Protein AF-A0A954A9I2-F1 (afdb_monomer_lite)

Foldseek 3Di:
DDDDDDDPPPPPDPDQFDFQPAAEEEEEECDDDDPPLQVLLSVLLFPPHGYHYDNQQVHADDLVRVVVGQEYEYEYPDAGVDQAVNQQSNLVVLVVVGAYEYEAPNLPRHDHDCQDPVHDQFVDQDDDDFPAKFWWPPPQPALLCQPWDWTPIARGFGQTDGPVPQQDTDTPVRGGQKGDDQVRNYIYGGGDDDPPPPDIIDPSSSVSLSNLFNDAWEEEEEDQPDDPDLLNVLSVVVVHHYDYDNDLVVSLVVLSVSHGQEYEEAEADDDHDLSSLVSLLSSVVSVHFYEDDYQCLQQPPHVRSNVSNCVSQQKHFDDWDQADAWKAFADPPDLLCPPDPGQDFPRPDGDSTFFTQIAGHPQKDQGIFRDNYDDGSGGQWIAHPSRRYIYGRGHLNRGDPVSSSSNSNSSSCSNSSSSYDDPPPDD

Structure (mmCIF, N/CA/C/O backbone):
data_AF-A0A954A9I2-F1
#
_entry.id   AF-A0A954A9I2-F1
#
loop_
_atom_site.group_PDB
_atom_site.id
_atom_site.type_symbol
_atom_site.label_atom_id
_atom_site.label_alt_id
_atom_site.label_comp_id
_atom_site.label_asym_id
_atom_site.label_entity_id
_atom_site.label_seq_id
_atom_site.pdbx_PDB_ins_code
_atom_site.Cartn_x
_atom_site.Cartn_y
_atom_site.Cartn_z
_atom_site.occupancy
_atom_site.B_iso_or_equiv
_atom_site.auth_seq_id
_atom_site.auth_comp_id
_atom_site.auth_asym_id
_atom_site.auth_atom_id
_atom_site.pdbx_PDB_model_num
ATOM 1 N N . MET A 1 1 ? 5.414 43.605 -48.641 1.00 38.22 1 MET A N 1
ATOM 2 C CA . MET A 1 1 ? 4.447 42.759 -47.912 1.00 38.22 1 MET A CA 1
ATOM 3 C C . MET A 1 1 ? 5.173 42.178 -46.708 1.00 38.22 1 MET A C 1
ATOM 5 O O . MET A 1 1 ? 5.988 41.286 -46.879 1.00 38.22 1 MET A O 1
ATOM 9 N N . LYS A 1 2 ? 5.011 42.792 -45.530 1.00 37.19 2 LYS A N 1
ATOM 10 C CA . LYS A 1 2 ? 5.573 42.309 -44.260 1.00 37.19 2 LYS A CA 1
ATOM 11 C C . LYS A 1 2 ? 4.480 41.478 -43.588 1.00 37.19 2 LYS A C 1
ATOM 13 O O . LYS A 1 2 ? 3.489 42.064 -43.170 1.00 37.19 2 LYS A O 1
ATOM 18 N N . CYS A 1 3 ? 4.638 40.161 -43.515 1.00 29.33 3 CYS A N 1
ATOM 19 C CA . CYS A 1 3 ? 3.814 39.322 -42.647 1.00 29.33 3 CYS A CA 1
ATOM 20 C C . CYS A 1 3 ? 4.649 38.954 -41.424 1.00 29.33 3 CYS A C 1
ATOM 22 O O . CYS A 1 3 ? 5.619 38.208 -41.514 1.00 29.33 3 CYS A O 1
ATOM 24 N N . LEU A 1 4 ? 4.278 39.578 -40.311 1.00 34.66 4 LEU A N 1
ATOM 25 C CA . LEU A 1 4 ? 4.698 39.267 -38.956 1.00 34.66 4 LEU A CA 1
ATOM 26 C C . LEU A 1 4 ? 4.023 37.936 -38.582 1.00 34.66 4 LEU A C 1
ATOM 28 O O . LEU A 1 4 ? 2.794 37.872 -38.574 1.00 34.66 4 LEU A O 1
ATOM 32 N N . LEU A 1 5 ? 4.794 36.882 -38.323 1.00 32.91 5 LEU A N 1
ATOM 33 C CA . LEU A 1 5 ? 4.264 35.645 -37.751 1.00 32.91 5 LEU A CA 1
ATOM 34 C C . LEU A 1 5 ? 4.304 35.807 -36.226 1.00 32.91 5 LEU A C 1
ATOM 36 O O . LEU A 1 5 ? 5.381 35.912 -35.641 1.00 32.91 5 LEU A O 1
ATOM 40 N N . ALA A 1 6 ? 3.135 35.932 -35.602 1.00 33.59 6 ALA A N 1
ATOM 41 C CA . ALA A 1 6 ? 3.005 36.009 -34.154 1.00 33.59 6 ALA A CA 1
ATOM 42 C C . ALA A 1 6 ? 3.247 34.617 -33.555 1.00 33.59 6 ALA A C 1
ATOM 44 O O . ALA A 1 6 ? 2.517 33.673 -33.854 1.00 33.59 6 ALA A O 1
ATOM 45 N N . LEU A 1 7 ? 4.284 34.502 -32.727 1.00 31.75 7 LEU A N 1
ATOM 46 C CA . LEU A 1 7 ? 4.547 33.334 -31.897 1.00 31.75 7 LEU A CA 1
ATOM 47 C C . LEU A 1 7 ? 3.497 33.324 -30.775 1.00 31.75 7 LEU A C 1
ATOM 49 O O . LEU A 1 7 ? 3.572 34.123 -29.842 1.00 31.75 7 LEU A O 1
ATOM 53 N N . LEU A 1 8 ? 2.476 32.478 -30.905 1.00 28.22 8 LEU A N 1
ATOM 54 C CA . LEU A 1 8 ? 1.499 32.242 -29.848 1.00 28.22 8 LEU A CA 1
ATOM 55 C C . LEU A 1 8 ? 2.155 31.314 -28.818 1.00 28.22 8 LEU A C 1
ATOM 57 O O . LEU A 1 8 ? 2.223 30.105 -29.016 1.00 28.22 8 LEU A O 1
ATOM 61 N N . LEU A 1 9 ? 2.698 31.894 -27.749 1.00 29.94 9 LEU A N 1
ATOM 62 C CA . LEU A 1 9 ? 3.181 31.145 -26.594 1.00 29.94 9 LEU A CA 1
ATOM 63 C C . LEU A 1 9 ? 1.945 30.629 -25.836 1.00 29.94 9 LEU A C 1
ATOM 65 O O . LEU A 1 9 ? 1.336 31.368 -25.063 1.00 29.94 9 LEU A O 1
ATOM 69 N N . ILE A 1 10 ? 1.521 29.394 -26.110 1.00 30.50 10 ILE A N 1
ATOM 70 C CA . ILE A 1 10 ? 0.538 28.705 -25.269 1.00 30.50 10 ILE A CA 1
ATOM 71 C C . ILE A 1 10 ? 1.293 28.297 -24.007 1.00 30.50 10 ILE A C 1
ATOM 73 O O . ILE A 1 10 ? 2.045 27.327 -24.004 1.00 30.50 10 ILE A O 1
ATOM 77 N N . VAL A 1 11 ? 1.137 29.082 -22.944 1.00 27.53 11 VAL A N 1
ATOM 78 C CA . VAL A 1 11 ? 1.467 28.630 -21.594 1.00 27.53 11 VAL A CA 1
ATOM 79 C C . VAL A 1 11 ? 0.409 27.587 -21.252 1.00 27.53 11 VAL A C 1
ATOM 81 O O . VAL A 1 11 ? -0.698 27.936 -20.844 1.00 27.53 11 VAL A O 1
ATOM 84 N N . VAL A 1 12 ? 0.716 26.315 -21.508 1.00 34.59 12 VAL A N 1
ATOM 85 C CA . VAL A 1 12 ? -0.037 25.196 -20.943 1.00 34.59 12 VAL A CA 1
ATOM 86 C C . VAL A 1 12 ? 0.239 25.264 -19.447 1.00 34.59 12 VAL A C 1
ATOM 88 O O . VAL A 1 12 ? 1.319 24.909 -18.983 1.00 34.59 12 VAL A O 1
ATOM 91 N N . GLY A 1 13 ? -0.684 25.866 -18.698 1.00 27.91 13 GLY A N 1
ATOM 92 C CA . GLY A 1 13 ? -0.661 25.749 -17.251 1.00 27.91 13 GLY A CA 1
ATOM 93 C C . GLY A 1 13 ? -0.806 24.271 -16.933 1.00 27.91 13 GLY A C 1
ATOM 94 O O . GLY A 1 13 ? -1.792 23.676 -17.356 1.00 27.91 13 GLY A O 1
ATOM 95 N N . ALA A 1 14 ? 0.182 23.693 -16.251 1.00 29.88 14 ALA A N 1
ATOM 96 C CA . ALA A 1 14 ? 0.068 22.365 -15.673 1.00 29.88 14 ALA A CA 1
ATOM 97 C C . ALA A 1 14 ? -1.204 22.347 -14.817 1.00 29.88 14 ALA A C 1
ATOM 99 O O . ALA A 1 14 ? -1.268 22.976 -13.758 1.00 29.88 14 ALA A O 1
ATOM 100 N N . THR A 1 15 ? -2.258 21.721 -15.328 1.00 30.27 15 THR A N 1
ATOM 101 C CA . THR A 1 15 ? -3.432 21.397 -14.531 1.00 30.27 15 THR A CA 1
ATOM 102 C C . THR A 1 15 ? -2.979 20.317 -13.568 1.00 30.27 15 THR A C 1
ATOM 104 O O . THR A 1 15 ? -2.513 19.273 -14.013 1.00 30.27 15 THR A O 1
ATOM 107 N N . ALA A 1 16 ? -3.033 20.606 -12.266 1.00 29.42 16 ALA A N 1
ATOM 108 C CA . ALA A 1 16 ? -2.741 19.623 -11.232 1.00 29.42 16 ALA A CA 1
ATOM 109 C C . ALA A 1 16 ? -3.537 18.346 -11.533 1.00 29.42 16 ALA A C 1
ATOM 111 O O . ALA A 1 16 ? -4.750 18.421 -11.742 1.00 29.42 16 ALA A O 1
ATOM 112 N N . ALA A 1 17 ? -2.839 17.215 -11.628 1.00 34.50 17 ALA A N 1
ATOM 113 C CA . ALA A 1 17 ? -3.475 15.923 -11.826 1.00 34.50 17 ALA A CA 1
ATOM 114 C C . ALA A 1 17 ? -4.469 15.654 -10.685 1.00 34.50 17 ALA A C 1
ATOM 116 O O . ALA A 1 17 ? -4.203 16.070 -9.550 1.00 34.50 17 ALA A O 1
ATOM 117 N N . PRO A 1 18 ? -5.615 15.012 -10.964 1.00 34.53 18 PRO A N 1
ATOM 118 C CA . PRO A 1 18 ? -6.55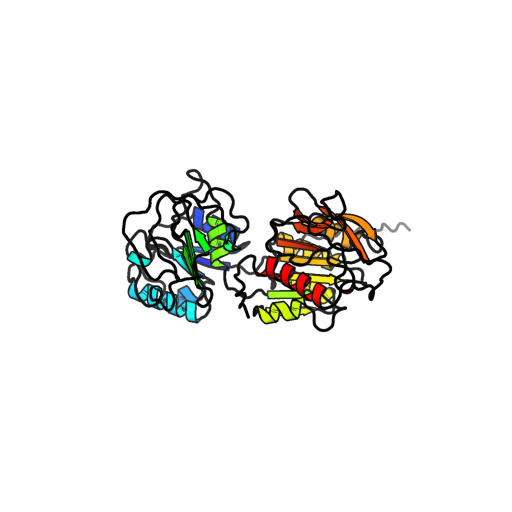2 14.660 -9.913 1.00 34.53 18 PRO A CA 1
ATOM 119 C C . PRO A 1 18 ? -5.869 13.717 -8.923 1.00 34.53 18 PRO A C 1
ATOM 121 O O . PRO A 1 18 ? -5.184 12.768 -9.305 1.00 34.53 18 PRO A O 1
ATOM 124 N N . ALA A 1 19 ? -6.018 14.036 -7.640 1.00 41.22 19 ALA A N 1
ATOM 125 C CA . ALA A 1 19 ? -5.526 13.226 -6.543 1.00 41.22 19 ALA A CA 1
ATOM 126 C C . ALA A 1 19 ? -6.122 11.811 -6.607 1.00 41.22 19 ALA A C 1
ATOM 128 O O . ALA A 1 19 ? -7.237 11.630 -7.102 1.00 41.22 19 ALA A O 1
ATOM 129 N N . ALA A 1 20 ? -5.408 10.827 -6.045 1.00 50.41 20 ALA A N 1
ATOM 130 C CA . ALA A 1 20 ? -6.040 9.576 -5.633 1.00 50.41 20 ALA A CA 1
ATOM 131 C C . ALA A 1 20 ? -7.340 9.905 -4.883 1.00 50.41 20 ALA A C 1
ATOM 133 O O . ALA A 1 20 ? -7.374 10.884 -4.133 1.00 50.41 20 ALA A O 1
ATOM 134 N N . SER A 1 21 ? -8.403 9.131 -5.121 1.00 58.84 21 SER A N 1
ATOM 135 C CA . SER A 1 21 ? -9.717 9.414 -4.536 1.00 58.84 21 SER A CA 1
ATOM 136 C C . SER A 1 21 ? -9.582 9.692 -3.027 1.00 58.84 21 SER A C 1
ATOM 138 O O . SER A 1 21 ? -8.910 8.915 -2.341 1.00 58.84 21 SER A O 1
ATOM 140 N N . PRO A 1 22 ? -10.157 10.799 -2.517 1.00 77.81 22 PRO A N 1
ATOM 141 C CA . PRO A 1 22 ? -10.027 11.174 -1.114 1.00 77.81 22 PRO A CA 1
ATOM 142 C C . PRO A 1 22 ? -10.433 10.024 -0.197 1.00 77.81 22 PRO A C 1
ATOM 144 O O . PRO A 1 22 ? -11.514 9.468 -0.372 1.00 77.81 22 PRO A O 1
ATOM 147 N N . PHE A 1 23 ? -9.587 9.681 0.775 1.00 83.00 23 PHE A N 1
ATOM 148 C CA . PHE A 1 23 ? -9.898 8.650 1.763 1.00 83.00 23 PHE A CA 1
ATOM 149 C C . PHE A 1 23 ? -10.412 9.318 3.038 1.00 83.00 23 PHE A C 1
ATOM 151 O O . PHE A 1 23 ? -9.719 10.133 3.657 1.00 83.00 23 PHE A O 1
ATOM 158 N N . HIS A 1 24 ? -11.650 9.022 3.409 1.00 93.31 24 HIS A N 1
ATOM 159 C CA . HIS A 1 24 ? -12.346 9.686 4.501 1.00 93.31 24 HIS A CA 1
ATOM 160 C C . HIS A 1 24 ? -12.371 8.792 5.740 1.00 93.31 24 HIS A C 1
ATOM 162 O O . HIS A 1 24 ? -12.875 7.670 5.712 1.00 93.31 24 HIS A O 1
ATOM 168 N N . VAL A 1 25 ? -11.889 9.312 6.868 1.00 96.56 25 VAL A N 1
ATOM 169 C CA . VAL A 1 25 ? -11.836 8.581 8.141 1.00 96.56 25 VAL A CA 1
ATOM 170 C C . VAL A 1 25 ? -12.633 9.304 9.212 1.00 96.56 25 VAL A C 1
ATOM 172 O O . VAL A 1 25 ? -12.448 10.501 9.431 1.00 96.56 25 VAL A O 1
ATOM 175 N N . LEU A 1 26 ? -13.458 8.563 9.950 1.00 98.44 26 LEU A N 1
ATOM 176 C CA . LEU A 1 26 ? -14.019 9.059 11.202 1.00 98.44 26 LEU A CA 1
ATOM 177 C C . LEU A 1 26 ? -13.094 8.677 12.364 1.00 98.44 26 LEU A C 1
ATOM 179 O O . LEU A 1 26 ? -13.025 7.511 12.754 1.00 98.44 26 LEU A O 1
ATOM 183 N N . PHE A 1 27 ? -12.412 9.657 12.952 1.00 98.06 27 PHE A N 1
ATOM 184 C CA . PHE A 1 27 ? -11.734 9.508 14.237 1.00 98.06 27 PHE A CA 1
ATOM 185 C C . PHE A 1 27 ? -12.736 9.738 15.371 1.00 98.06 27 PHE A C 1
ATOM 187 O O . PHE A 1 27 ? -13.094 10.872 15.699 1.00 98.06 27 PHE A O 1
ATOM 194 N N . ALA A 1 28 ? -13.198 8.648 15.979 1.00 97.88 28 ALA A N 1
ATOM 195 C CA . ALA A 1 28 ? -14.241 8.653 17.000 1.00 97.88 28 ALA A CA 1
ATOM 196 C C . ALA A 1 28 ? -13.730 8.154 18.365 1.00 97.88 28 ALA A C 1
ATOM 198 O O . ALA A 1 28 ? -14.207 7.123 18.852 1.00 97.88 28 ALA A O 1
ATOM 199 N N . PRO A 1 29 ? -12.735 8.805 18.998 1.00 96.50 29 PRO A N 1
ATOM 200 C CA . PRO A 1 29 ? -12.217 8.347 20.277 1.00 96.50 29 PRO A CA 1
ATOM 201 C C . PRO A 1 29 ? -13.212 8.617 21.414 1.00 96.50 29 PRO A C 1
ATOM 203 O O . PRO A 1 29 ? -13.951 9.605 21.409 1.00 96.50 29 PRO A O 1
ATOM 206 N N . ALA A 1 30 ? -13.143 7.814 22.474 1.00 95.19 30 ALA A N 1
ATOM 207 C CA . ALA A 1 30 ? -13.642 8.220 23.784 1.00 95.19 30 ALA A CA 1
ATOM 208 C C . ALA A 1 30 ? -12.575 9.072 24.497 1.00 95.19 30 ALA A C 1
ATOM 210 O O . ALA A 1 30 ? -12.062 8.718 25.555 1.00 95.19 30 ALA A O 1
ATOM 211 N N . GLY A 1 31 ? -12.199 10.193 23.877 1.00 90.31 31 GLY A N 1
ATOM 212 C CA . GLY A 1 31 ? -11.082 11.059 24.257 1.00 90.31 31 GLY A CA 1
ATOM 213 C C . GLY A 1 31 ? -11.298 12.498 23.797 1.00 90.31 31 GLY A C 1
ATOM 214 O O . GLY A 1 31 ? -12.325 12.814 23.212 1.00 90.31 31 GLY A O 1
ATOM 215 N N . GLY A 1 32 ? -10.354 13.389 24.108 1.00 89.25 32 GLY A N 1
ATOM 216 C CA . GLY A 1 32 ? -10.321 14.710 23.474 1.00 89.25 32 GLY A CA 1
ATOM 217 C C . GLY A 1 32 ? -9.792 14.619 22.042 1.00 89.25 32 GLY A C 1
ATOM 218 O O . GLY A 1 32 ? -9.094 13.662 21.713 1.00 89.25 32 GLY A O 1
ATOM 219 N N . ASP A 1 33 ? -10.109 15.619 21.220 1.00 93.00 33 ASP A N 1
ATOM 220 C CA . ASP A 1 33 ? -9.588 15.719 19.856 1.00 93.00 33 ASP A CA 1
ATOM 221 C C . ASP A 1 33 ? -8.062 15.920 19.840 1.00 93.00 33 ASP A C 1
ATOM 223 O O . ASP A 1 33 ? -7.503 16.608 20.700 1.00 93.00 33 ASP A O 1
ATOM 227 N N . ASP A 1 34 ? -7.421 15.361 18.818 1.00 90.25 34 ASP A N 1
ATOM 228 C CA . ASP A 1 34 ? -6.028 15.606 18.456 1.00 90.25 34 ASP A CA 1
ATOM 229 C C . ASP A 1 34 ? -5.981 16.102 17.006 1.00 90.25 34 ASP A C 1
ATOM 231 O O . ASP A 1 34 ? -5.832 15.343 16.046 1.00 90.25 34 ASP A O 1
ATOM 235 N N . VAL A 1 35 ? -6.175 17.414 16.851 1.00 93.25 35 VAL A N 1
ATOM 236 C CA . VAL A 1 35 ? -6.249 18.080 15.542 1.00 93.25 35 VAL A CA 1
ATOM 237 C C . VAL A 1 35 ? -4.962 17.878 14.738 1.00 93.25 35 VAL A C 1
ATOM 239 O O . VAL A 1 35 ? -5.025 17.746 13.517 1.00 93.25 35 VAL A O 1
ATOM 242 N N . THR A 1 36 ? -3.808 17.852 15.412 1.00 90.88 36 THR A N 1
ATOM 243 C CA . THR A 1 36 ? -2.503 17.680 14.766 1.00 90.88 36 THR A CA 1
ATOM 244 C C . THR A 1 36 ? -2.379 16.275 14.197 1.00 90.88 36 THR A C 1
ATOM 246 O O . THR A 1 36 ? -2.149 16.136 12.999 1.00 90.88 36 THR A O 1
ATOM 249 N N . LEU A 1 37 ? -2.626 15.247 15.017 1.00 89.56 37 LEU A N 1
ATOM 250 C CA . LEU A 1 37 ? -2.567 13.856 14.571 1.00 89.56 37 LEU A CA 1
ATOM 251 C C . LEU A 1 37 ? -3.516 13.600 13.393 1.00 89.56 37 LEU A C 1
ATOM 253 O O . LEU A 1 37 ? -3.127 12.974 12.411 1.00 89.56 37 LEU A O 1
ATOM 257 N N . ARG A 1 38 ? -4.754 14.109 13.454 1.00 94.12 38 ARG A N 1
ATOM 258 C CA . ARG A 1 38 ? -5.716 13.959 12.350 1.00 94.12 38 ARG A CA 1
ATOM 259 C C . ARG A 1 38 ? -5.232 14.607 11.057 1.00 94.12 38 ARG A C 1
ATOM 261 O O . ARG A 1 38 ? -5.385 14.010 9.996 1.00 94.12 38 ARG A O 1
ATOM 268 N N . ALA A 1 39 ? -4.660 15.809 11.134 1.00 90.44 39 ALA A N 1
ATOM 269 C CA . ALA A 1 39 ? -4.123 16.497 9.962 1.00 90.44 39 ALA A CA 1
ATOM 270 C C . ALA A 1 39 ? -2.929 15.744 9.354 1.00 90.44 39 ALA A C 1
ATOM 272 O O . ALA A 1 39 ? -2.811 15.666 8.133 1.00 90.44 39 ALA A O 1
ATOM 273 N N . GLU A 1 40 ? -2.074 15.159 10.193 1.00 88.31 40 GLU A N 1
ATOM 274 C CA . GLU A 1 40 ? -0.943 14.345 9.743 1.00 88.31 40 GLU A CA 1
ATOM 275 C C . GLU A 1 40 ? -1.412 13.031 9.106 1.00 88.31 40 GLU A C 1
ATOM 277 O O . GLU A 1 40 ? -0.954 12.697 8.019 1.00 88.31 40 GLU A O 1
ATOM 282 N N . ILE A 1 41 ? -2.386 12.329 9.702 1.00 89.06 41 ILE A N 1
ATOM 283 C CA . ILE A 1 41 ? -2.978 11.122 9.095 1.00 89.06 41 ILE A CA 1
ATOM 284 C C . ILE A 1 41 ? -3.624 11.469 7.747 1.00 89.06 41 ILE A C 1
ATOM 286 O O . ILE A 1 41 ? -3.399 10.764 6.770 1.00 89.06 41 ILE A O 1
ATOM 290 N N . ALA A 1 42 ? -4.391 12.562 7.666 1.00 86.56 42 ALA A N 1
ATOM 291 C CA . ALA A 1 42 ? -4.998 13.017 6.414 1.00 86.56 42 ALA A CA 1
ATOM 292 C C . ALA A 1 42 ? -3.942 13.275 5.326 1.00 86.56 42 ALA A C 1
ATOM 294 O O . ALA A 1 42 ? -4.117 12.851 4.187 1.00 86.56 42 ALA A O 1
ATOM 295 N N . ALA A 1 43 ? -2.822 13.911 5.682 1.00 80.31 43 ALA A N 1
ATOM 296 C CA . ALA A 1 43 ? -1.720 14.144 4.753 1.00 80.31 43 ALA A CA 1
ATOM 297 C C . ALA A 1 43 ? -1.083 12.833 4.256 1.00 80.31 43 ALA A C 1
ATOM 299 O O . ALA A 1 43 ? -0.753 12.726 3.075 1.00 80.31 43 ALA A O 1
ATOM 300 N N . GLU A 1 44 ? -0.951 11.834 5.131 1.00 80.06 44 GLU A N 1
ATOM 301 C CA . GLU A 1 44 ? -0.420 10.510 4.780 1.00 80.06 44 GLU A CA 1
ATOM 302 C C . GLU A 1 44 ? -1.389 9.683 3.920 1.00 80.06 44 GLU A C 1
ATOM 304 O O . GLU A 1 44 ? -0.957 8.904 3.069 1.00 80.06 44 GLU A O 1
ATOM 309 N N . LEU A 1 45 ? -2.698 9.882 4.094 1.00 76.56 45 LEU A N 1
ATOM 310 C CA . LEU A 1 45 ? -3.741 9.294 3.249 1.00 76.56 45 LEU A CA 1
ATOM 311 C C . LEU A 1 45 ? -3.787 9.927 1.847 1.00 76.56 45 LEU A C 1
ATOM 313 O O . LEU A 1 45 ? -4.276 9.305 0.910 1.00 76.56 45 LEU A O 1
ATOM 317 N N . GLY A 1 46 ? -3.221 11.118 1.664 1.00 72.69 46 GLY A N 1
ATOM 318 C CA . GLY A 1 46 ? -3.092 11.775 0.366 1.00 72.69 46 GLY A CA 1
ATOM 319 C C . GLY A 1 46 ? -3.983 13.005 0.217 1.00 72.69 46 GLY A C 1
ATOM 320 O O . GLY A 1 46 ? -4.775 13.347 1.093 1.00 72.69 46 GLY A O 1
ATOM 321 N N . ALA A 1 47 ? -3.819 13.705 -0.906 1.00 69.00 47 ALA A N 1
ATOM 322 C CA . ALA A 1 47 ? -4.495 14.974 -1.153 1.00 69.00 47 ALA A CA 1
ATOM 323 C C . ALA A 1 47 ? -6.025 14.843 -1.044 1.00 69.00 47 ALA A C 1
ATOM 325 O O . ALA A 1 47 ? -6.602 13.835 -1.436 1.00 69.00 47 ALA A O 1
ATOM 326 N N . ASP A 1 48 ? -6.650 15.868 -0.461 1.00 79.12 48 ASP A N 1
ATOM 327 C CA . ASP A 1 48 ? -8.092 15.975 -0.207 1.00 79.12 48 ASP A CA 1
ATOM 328 C C . ASP A 1 48 ? -8.704 14.923 0.742 1.00 79.12 48 ASP A C 1
ATOM 330 O O . ASP A 1 48 ? -9.883 15.036 1.077 1.00 79.12 48 ASP A O 1
ATOM 334 N N . SER A 1 49 ? -7.921 13.962 1.251 1.00 85.00 49 SER A N 1
ATOM 335 C CA . SER A 1 49 ? -8.353 13.050 2.319 1.00 85.00 49 SER A CA 1
ATOM 336 C C . SER A 1 49 ? -8.681 13.822 3.597 1.00 85.00 49 SER A C 1
ATOM 338 O O . SER A 1 49 ? -8.031 14.818 3.931 1.00 85.00 49 SER A O 1
ATOM 340 N N . ILE A 1 50 ? -9.681 13.351 4.342 1.00 92.81 50 ILE A N 1
ATOM 341 C CA . ILE A 1 50 ? -10.124 13.989 5.585 1.00 92.81 50 ILE A CA 1
ATOM 342 C C . ILE A 1 50 ? -10.164 12.980 6.723 1.00 92.81 50 ILE A C 1
ATOM 344 O O . ILE A 1 50 ? -10.551 11.826 6.555 1.00 92.81 50 ILE A O 1
ATOM 348 N N . VAL A 1 51 ? -9.791 13.447 7.910 1.00 97.00 51 VAL A N 1
ATOM 349 C CA . VAL A 1 51 ? -9.968 12.709 9.158 1.00 97.00 51 VAL A CA 1
ATOM 350 C C . VAL A 1 51 ? -10.823 13.578 10.066 1.00 97.00 51 VAL A C 1
ATOM 352 O O . VAL A 1 51 ? -10.331 14.558 10.632 1.00 97.00 51 VAL A O 1
ATOM 355 N N . ASP A 1 52 ? -12.107 13.253 10.177 1.00 98.38 52 ASP A N 1
ATOM 356 C CA . ASP A 1 52 ? -13.065 14.010 10.982 1.00 98.38 52 ASP A CA 1
ATOM 357 C C . ASP A 1 52 ? -13.089 13.523 12.425 1.00 98.38 52 ASP A C 1
ATOM 359 O O . ASP A 1 52 ? -12.866 12.351 12.708 1.00 98.38 52 ASP A O 1
ATOM 363 N N . TYR A 1 53 ? -13.378 14.430 13.355 1.00 98.19 53 TYR A N 1
ATOM 364 C CA . TYR A 1 53 ? -13.480 14.107 14.773 1.00 98.19 53 TYR A CA 1
ATOM 365 C C . TYR A 1 53 ? -14.933 13.923 15.210 1.00 98.19 53 TYR A C 1
ATOM 367 O O . TYR A 1 53 ? -15.789 14.772 14.949 1.00 98.19 53 TYR A O 1
ATOM 375 N N . PHE A 1 54 ? -15.181 12.867 15.982 1.00 98.44 54 PHE A N 1
ATOM 376 C CA . PHE A 1 54 ? -16.418 12.674 16.728 1.00 98.44 54 PHE A CA 1
ATOM 377 C C . PHE A 1 54 ? -16.121 12.336 18.194 1.00 98.44 54 PHE A C 1
ATOM 379 O O . PHE A 1 54 ? -15.436 11.363 18.495 1.00 98.44 54 PHE A O 1
ATOM 386 N N . ASP A 1 55 ? -16.686 13.100 19.131 1.00 97.81 55 ASP A N 1
ATOM 387 C CA . ASP A 1 55 ? -16.514 12.836 20.564 1.00 97.81 55 ASP A CA 1
ATOM 388 C C . ASP A 1 55 ? -17.435 11.705 21.042 1.00 97.81 55 ASP A C 1
ATOM 390 O O . ASP A 1 55 ? -18.590 11.932 21.436 1.00 97.81 55 ASP A O 1
ATOM 394 N N . ALA A 1 56 ? -16.906 10.481 21.064 1.00 98.06 56 ALA A N 1
ATOM 395 C CA . ALA A 1 56 ? -17.670 9.288 21.413 1.00 98.06 56 ALA A CA 1
ATOM 396 C C . ALA A 1 56 ? -18.015 9.180 22.915 1.00 98.06 56 ALA A C 1
ATOM 398 O O . ALA A 1 56 ? -18.679 8.232 23.334 1.00 98.06 56 ALA A O 1
ATOM 399 N N . ARG A 1 57 ? -17.611 10.160 23.741 1.00 97.62 57 ARG A N 1
ATOM 400 C CA . ARG A 1 57 ? -18.031 10.283 25.154 1.00 97.62 57 ARG A CA 1
ATOM 401 C C . ARG A 1 57 ? -19.371 10.996 25.297 1.00 97.62 57 ARG A C 1
ATOM 403 O O . ARG A 1 57 ? -20.044 10.857 26.314 1.00 97.62 57 ARG A O 1
ATOM 410 N N . THR A 1 58 ? -19.734 11.810 24.305 1.00 97.50 58 THR A N 1
ATOM 411 C CA . THR A 1 58 ? -20.931 12.669 24.350 1.00 97.50 58 THR A CA 1
ATOM 412 C C . THR A 1 58 ? -22.056 12.184 23.439 1.00 97.50 58 THR A C 1
ATOM 414 O O . THR A 1 58 ? -23.186 12.658 23.550 1.00 97.50 58 THR A O 1
ATOM 417 N N . GLY A 1 59 ? -21.774 11.206 22.579 1.00 97.94 59 GLY A N 1
ATOM 418 C CA . GLY A 1 59 ? -22.757 10.540 21.739 1.00 97.94 59 GLY A CA 1
ATOM 419 C C . GLY A 1 59 ? -22.188 9.281 21.097 1.00 97.94 59 GLY A C 1
ATOM 420 O O . GLY A 1 59 ? -21.031 8.932 21.309 1.00 97.94 59 GLY A O 1
ATOM 421 N N . THR A 1 60 ? -23.008 8.626 20.280 1.00 98.62 60 THR A N 1
ATOM 422 C CA . THR A 1 60 ? -22.620 7.433 19.520 1.00 98.62 60 THR A CA 1
ATOM 423 C C . THR A 1 60 ? -22.869 7.694 18.037 1.00 98.62 60 THR A C 1
ATOM 425 O O . THR A 1 60 ? -24.021 7.991 17.691 1.00 98.62 60 THR A O 1
ATOM 428 N N . PRO A 1 61 ? -21.856 7.576 17.153 1.00 98.44 61 PRO A N 1
ATOM 429 C CA . PRO A 1 61 ? -22.034 7.755 15.715 1.00 98.44 61 PRO A CA 1
ATOM 430 C C . PRO A 1 61 ? -23.200 6.922 15.182 1.00 98.44 61 PRO A C 1
ATOM 432 O O . PRO A 1 61 ? -23.368 5.753 15.540 1.00 98.44 61 PRO A O 1
ATOM 435 N N . SER A 1 62 ? -24.053 7.532 14.360 1.00 98.50 62 SER A N 1
ATOM 436 C CA . SER A 1 62 ? -25.155 6.817 13.709 1.00 98.50 62 SER A CA 1
ATOM 437 C C . SER A 1 62 ? -24.638 5.966 12.547 1.00 98.50 62 SER A C 1
ATOM 439 O O . SER A 1 62 ? -23.612 6.299 11.966 1.00 98.50 62 SER A O 1
ATOM 441 N N . MET A 1 63 ? -25.374 4.925 12.144 1.00 97.88 63 MET A N 1
ATOM 442 C CA . MET A 1 63 ? -25.025 4.155 10.937 1.00 97.88 63 MET A CA 1
ATOM 443 C C . MET A 1 63 ? -24.988 5.019 9.672 1.00 97.88 63 MET A C 1
ATOM 445 O O . MET A 1 63 ? -24.183 4.761 8.790 1.00 97.88 63 MET A O 1
ATOM 449 N N . ALA A 1 64 ? -25.835 6.053 9.592 1.00 97.75 64 ALA A N 1
ATOM 450 C CA . ALA A 1 64 ? -25.822 6.985 8.468 1.00 97.75 64 ALA A CA 1
ATOM 451 C C . ALA A 1 64 ? -24.497 7.755 8.408 1.00 97.75 64 ALA A C 1
ATOM 453 O O . ALA A 1 64 ? -23.875 7.783 7.358 1.00 97.75 64 ALA A O 1
ATOM 454 N N . LEU A 1 65 ? -24.035 8.278 9.551 1.00 98.06 65 LEU A N 1
ATOM 455 C CA . LEU A 1 65 ? -22.748 8.967 9.646 1.00 98.06 65 LEU A CA 1
ATOM 456 C C . LEU A 1 65 ? -21.586 8.017 9.339 1.00 98.06 65 LEU A C 1
ATOM 458 O O . LEU A 1 65 ? -20.737 8.342 8.528 1.00 98.06 65 LEU A O 1
ATOM 462 N N . LEU A 1 66 ? -21.557 6.829 9.951 1.00 98.12 66 LEU A N 1
ATOM 463 C CA . LEU A 1 66 ? -20.493 5.847 9.709 1.00 98.12 66 LEU A CA 1
ATOM 464 C C . LEU A 1 66 ? -20.436 5.399 8.236 1.00 98.12 66 LEU A C 1
ATOM 466 O O . LEU A 1 66 ? -19.367 5.078 7.728 1.00 98.12 66 LEU A O 1
ATOM 470 N N . GLY A 1 67 ? -21.576 5.408 7.538 1.00 93.56 67 GLY A N 1
ATOM 471 C CA . GLY A 1 67 ? -21.669 5.102 6.112 1.00 93.56 67 GLY A CA 1
ATOM 472 C C . GLY A 1 67 ? -20.915 6.079 5.201 1.00 93.56 67 GLY A C 1
ATOM 473 O O . GLY A 1 67 ? -20.510 5.674 4.110 1.00 93.56 67 GLY A O 1
ATOM 474 N N . GLU A 1 68 ? -20.706 7.322 5.647 1.00 95.88 68 GLU A N 1
ATOM 475 C CA . GLU A 1 68 ? -20.064 8.407 4.883 1.00 95.88 68 GLU A CA 1
ATOM 476 C C . GLU A 1 68 ? -18.528 8.305 4.833 1.00 95.88 68 GLU A C 1
ATOM 478 O O . GLU A 1 68 ? -17.910 9.006 4.036 1.00 95.88 68 GLU A O 1
ATOM 483 N N . TYR A 1 69 ? -17.917 7.437 5.648 1.00 96.12 69 TYR A N 1
ATOM 484 C CA . TYR A 1 69 ? -16.460 7.299 5.782 1.00 96.12 69 TYR A CA 1
ATOM 485 C C . TYR A 1 69 ? -15.971 5.940 5.293 1.00 96.12 69 TYR A C 1
ATOM 487 O O . TYR A 1 69 ? -16.659 4.941 5.483 1.00 96.12 69 TYR A O 1
ATOM 495 N N . ASP A 1 70 ? -14.779 5.872 4.714 1.00 91.25 70 ASP A N 1
ATOM 496 C CA . ASP A 1 70 ? -14.162 4.632 4.221 1.00 91.25 70 ASP A CA 1
ATOM 497 C C . ASP A 1 70 ? -13.652 3.753 5.372 1.00 91.25 70 ASP A C 1
ATOM 499 O O . ASP A 1 70 ? -13.745 2.522 5.323 1.00 91.25 70 ASP A O 1
ATOM 503 N N . ALA A 1 71 ? -13.203 4.390 6.458 1.00 94.44 71 ALA A N 1
ATOM 504 C CA . ALA A 1 71 ? -12.768 3.717 7.675 1.00 94.44 71 ALA A CA 1
ATOM 505 C C . ALA A 1 71 ? -13.138 4.483 8.954 1.00 94.44 71 ALA A C 1
ATOM 507 O O . ALA A 1 71 ? -13.413 5.688 8.950 1.00 94.44 71 ALA A O 1
ATOM 508 N N . VAL A 1 72 ? -13.106 3.774 10.083 1.00 97.50 72 VAL A N 1
ATOM 509 C CA . VAL A 1 72 ? -13.326 4.347 11.417 1.00 97.50 72 VAL A CA 1
ATOM 510 C C . VAL A 1 72 ? -12.156 3.999 12.319 1.00 97.50 72 VAL A C 1
ATOM 512 O O . VAL A 1 72 ? -11.813 2.830 12.465 1.00 97.50 72 VAL A O 1
ATOM 515 N N . TYR A 1 73 ? -11.576 5.008 12.965 1.00 97.38 73 TYR A N 1
ATOM 516 C CA . TYR A 1 73 ? -10.549 4.834 13.987 1.00 97.38 73 TYR A CA 1
ATOM 517 C C . TYR A 1 73 ? -11.099 5.255 15.349 1.00 97.38 73 TYR A C 1
ATOM 519 O O . TYR A 1 73 ? -11.571 6.382 15.517 1.00 97.38 73 TYR A O 1
ATOM 527 N N . THR A 1 74 ? -11.037 4.376 16.348 1.00 97.12 74 THR A N 1
ATOM 528 C CA . THR A 1 74 ? -11.463 4.700 17.715 1.00 97.12 74 THR A CA 1
ATOM 529 C C . THR A 1 74 ? -10.444 4.243 18.748 1.00 97.12 74 THR A C 1
ATOM 531 O O . THR A 1 74 ? -9.861 3.181 18.614 1.00 97.12 74 THR A O 1
ATOM 534 N N . ALA A 1 75 ? -10.240 5.032 19.801 1.00 93.75 75 ALA A N 1
ATOM 535 C CA . ALA A 1 75 ? -9.403 4.700 20.954 1.00 93.75 75 ALA A CA 1
ATOM 536 C C . ALA A 1 75 ? -10.108 5.167 22.231 1.00 93.75 75 ALA A C 1
ATOM 538 O O . ALA A 1 75 ? -10.893 6.121 22.180 1.00 93.75 75 ALA A O 1
ATOM 539 N N . ALA A 1 76 ? -9.838 4.534 23.375 1.00 90.62 76 ALA A N 1
ATOM 540 C CA . ALA A 1 76 ? -10.718 4.682 24.534 1.00 90.62 76 ALA A CA 1
ATOM 541 C C . ALA A 1 76 ? -10.016 5.031 25.857 1.00 90.62 76 ALA A C 1
ATOM 543 O O . ALA A 1 76 ? -10.099 4.277 26.821 1.00 90.62 76 ALA A O 1
ATOM 544 N N . PRO A 1 77 ? -9.355 6.197 25.979 1.00 87.31 77 PRO A N 1
ATOM 545 C CA . PRO A 1 77 ? -8.824 6.624 27.276 1.00 87.31 77 PRO A CA 1
ATOM 546 C C . PRO A 1 77 ? -9.925 6.886 28.328 1.00 87.31 77 PRO A C 1
ATOM 548 O O . PRO A 1 77 ? -9.618 6.997 29.514 1.00 87.31 77 PRO A O 1
ATOM 551 N N . PHE A 1 78 ? -11.193 6.995 27.913 1.00 92.69 78 PHE A N 1
ATOM 552 C CA . PHE A 1 78 ? -12.375 7.107 28.772 1.00 92.69 78 PHE A CA 1
ATOM 553 C C . PHE A 1 78 ? -13.509 6.194 28.273 1.00 92.69 78 PHE A C 1
ATOM 555 O O . PHE A 1 78 ? -13.415 5.597 27.204 1.00 92.69 78 PHE A O 1
ATOM 562 N N . ALA A 1 79 ? -14.605 6.117 29.033 1.00 94.88 79 ALA A N 1
ATOM 563 C CA . ALA A 1 79 ? -15.791 5.360 28.642 1.00 94.88 79 ALA A CA 1
ATOM 564 C C . ALA A 1 79 ? -16.536 6.012 27.461 1.00 94.88 79 ALA A C 1
ATOM 566 O O . ALA A 1 79 ? -16.696 7.237 27.406 1.00 94.88 79 ALA A O 1
ATOM 567 N N . TYR A 1 80 ? -17.044 5.176 26.555 1.00 97.81 80 TYR A N 1
ATOM 568 C CA . TYR A 1 80 ? -17.970 5.582 25.497 1.00 97.81 80 TYR A CA 1
ATOM 569 C C . TYR A 1 80 ? -19.347 5.956 26.064 1.00 97.81 80 TYR A C 1
ATOM 571 O O . TYR A 1 80 ? -19.763 5.433 27.098 1.00 97.81 80 TYR A O 1
ATOM 579 N N . ALA A 1 81 ? -20.078 6.827 25.362 1.00 98.25 81 ALA A N 1
ATOM 580 C CA . ALA A 1 81 ? -21.443 7.217 25.729 1.00 98.25 81 ALA A CA 1
ATOM 581 C C . ALA A 1 81 ? -22.402 6.014 25.759 1.00 98.25 81 ALA A C 1
ATOM 583 O O . ALA A 1 81 ? -23.228 5.895 26.662 1.00 98.25 81 ALA A O 1
ATOM 584 N N . ASP A 1 82 ? -22.268 5.124 24.774 1.00 98.44 82 ASP A N 1
ATOM 585 C CA . ASP A 1 82 ? -22.953 3.835 24.709 1.00 98.44 82 ASP A CA 1
ATOM 586 C C . ASP A 1 82 ? -21.995 2.807 24.081 1.00 98.44 82 ASP A C 1
ATOM 588 O O . ASP A 1 82 ? -21.897 2.738 22.849 1.00 98.44 82 ASP A O 1
ATOM 592 N N . PRO A 1 83 ? -21.218 2.072 24.902 1.00 97.81 83 PRO A N 1
ATOM 593 C CA . PRO A 1 83 ? -20.169 1.187 24.404 1.00 97.81 83 PRO A CA 1
ATOM 594 C C . PRO A 1 83 ? -20.724 0.009 23.604 1.00 97.81 83 PRO A C 1
ATOM 596 O O . PRO A 1 83 ? -20.112 -0.359 22.610 1.00 97.81 83 PRO A O 1
ATOM 599 N N . VAL A 1 84 ? -21.885 -0.537 23.989 1.00 98.44 84 VAL A N 1
ATOM 600 C CA . VAL A 1 84 ? -22.513 -1.675 23.296 1.00 98.44 84 VAL A CA 1
ATOM 601 C C . VAL A 1 84 ? -23.044 -1.235 21.939 1.00 98.44 84 VAL A C 1
ATOM 603 O O . VAL A 1 84 ? -22.686 -1.813 20.917 1.00 98.44 84 VAL A O 1
ATOM 606 N N . LEU A 1 85 ? -23.842 -0.162 21.905 1.00 98.56 85 LEU A N 1
ATOM 607 C CA . LEU A 1 85 ? -24.400 0.327 20.647 1.00 98.56 85 LEU A CA 1
ATOM 608 C C . LEU A 1 85 ? -23.307 0.764 19.671 1.00 98.56 85 LEU A C 1
ATOM 610 O O . LEU A 1 85 ? -23.480 0.613 18.461 1.00 98.56 85 LEU A O 1
ATOM 614 N N . PHE A 1 86 ? -22.210 1.347 20.166 1.00 98.62 86 PHE A N 1
ATOM 615 C CA . PHE A 1 86 ? -21.120 1.731 19.281 1.00 98.62 86 PHE A CA 1
ATOM 616 C C . PHE A 1 86 ? -20.426 0.503 18.694 1.00 98.62 86 PHE A C 1
ATOM 618 O O . PHE A 1 86 ? -20.261 0.448 17.477 1.00 98.62 86 PHE A O 1
ATOM 625 N N . GLY A 1 87 ? -20.096 -0.499 19.514 1.00 98.31 87 GLY A N 1
ATOM 626 C CA . GLY A 1 87 ? -19.459 -1.714 19.014 1.00 98.31 87 GLY A CA 1
ATOM 627 C C . GLY A 1 87 ? -20.332 -2.515 18.051 1.00 98.31 87 GLY A C 1
ATOM 628 O O . GLY A 1 87 ? -19.837 -2.951 17.017 1.00 98.31 87 GLY A O 1
ATOM 629 N N . ASP A 1 88 ? -21.640 -2.614 18.293 1.00 98.56 88 ASP A N 1
ATOM 630 C CA . ASP A 1 88 ? -22.563 -3.271 17.354 1.00 98.56 88 ASP A CA 1
ATOM 631 C C . ASP A 1 88 ? -22.609 -2.555 15.993 1.00 98.56 88 ASP A C 1
ATOM 633 O O . ASP A 1 88 ? -22.696 -3.187 14.941 1.00 98.56 88 ASP A O 1
ATOM 637 N N . ARG A 1 89 ? -22.524 -1.218 15.989 1.00 98.62 89 ARG A N 1
ATOM 638 C CA . ARG A 1 89 ? -22.482 -0.424 14.749 1.00 98.62 89 ARG A CA 1
ATOM 639 C C . ARG A 1 89 ? -21.151 -0.546 14.016 1.00 98.62 89 ARG A C 1
ATOM 641 O O . ARG A 1 89 ? -21.152 -0.532 12.789 1.00 98.62 89 ARG A O 1
ATOM 648 N N . LEU A 1 90 ? -20.043 -0.650 14.749 1.00 98.12 90 LEU A N 1
ATOM 649 C CA . LEU A 1 90 ? -18.722 -0.883 14.165 1.00 98.12 90 LEU A CA 1
ATOM 650 C C . LEU A 1 90 ? -18.668 -2.247 13.466 1.00 98.12 90 LEU A C 1
ATOM 652 O O . LEU A 1 90 ? -18.248 -2.313 12.316 1.00 98.12 90 LEU A O 1
ATOM 656 N N . ALA A 1 91 ? -19.186 -3.301 14.100 1.00 97.00 91 ALA A N 1
ATOM 657 C CA . ALA A 1 91 ? -19.329 -4.610 13.459 1.00 97.00 91 ALA A CA 1
ATOM 658 C C . ALA A 1 91 ? -20.211 -4.528 12.197 1.00 97.00 91 ALA A C 1
ATOM 660 O O . ALA A 1 91 ? -19.828 -4.979 11.123 1.00 97.00 91 ALA A O 1
ATOM 661 N N . ALA A 1 92 ? -21.345 -3.825 12.277 1.00 97.31 92 ALA A N 1
ATOM 662 C CA . ALA A 1 92 ? -22.244 -3.686 11.133 1.00 97.31 92 ALA A CA 1
ATOM 663 C C . ALA A 1 92 ? -21.628 -2.945 9.929 1.00 97.31 92 ALA A C 1
ATOM 665 O O . ALA A 1 92 ? -22.025 -3.211 8.798 1.00 97.31 92 ALA A O 1
ATOM 666 N N . ILE A 1 93 ? -20.701 -1.997 10.124 1.00 95.50 93 ILE A N 1
ATOM 667 C CA . ILE A 1 93 ? -20.002 -1.368 8.988 1.00 95.50 93 ILE A CA 1
ATOM 668 C C . ILE A 1 93 ? -18.865 -2.235 8.447 1.00 95.50 93 ILE A C 1
ATOM 670 O O . ILE A 1 93 ? -18.617 -2.200 7.238 1.00 95.50 93 ILE A O 1
ATOM 674 N N . VAL A 1 94 ? -18.236 -3.048 9.296 1.00 92.88 94 VAL A N 1
ATOM 675 C CA . VAL A 1 94 ? -17.292 -4.081 8.860 1.00 92.88 94 VAL A CA 1
ATOM 676 C C . VAL A 1 94 ? -17.971 -5.048 7.891 1.00 92.88 94 VAL A C 1
ATOM 678 O O . VAL A 1 94 ? -17.452 -5.272 6.798 1.00 92.88 94 VAL A O 1
ATOM 681 N N . ASP A 1 95 ? -19.192 -5.489 8.201 1.00 91.31 95 ASP A N 1
ATOM 682 C CA . ASP A 1 95 ? -19.998 -6.351 7.321 1.00 91.31 95 ASP A CA 1
ATOM 683 C C . ASP A 1 95 ? -20.304 -5.720 5.950 1.00 91.31 95 ASP A C 1
ATOM 685 O O . ASP A 1 95 ? -20.582 -6.418 4.972 1.00 91.31 95 ASP A O 1
ATOM 689 N N . THR A 1 96 ? -20.252 -4.387 5.849 1.00 85.56 96 THR A N 1
ATOM 690 C CA . THR A 1 96 ? -20.395 -3.665 4.570 1.00 85.56 96 THR A CA 1
ATOM 691 C C . THR A 1 96 ? -19.077 -3.498 3.811 1.00 85.56 96 THR A C 1
ATOM 693 O O . THR A 1 96 ? -19.060 -2.902 2.734 1.00 85.56 96 THR A O 1
ATOM 696 N N . GLY A 1 97 ? -17.979 -4.027 4.354 1.00 83.81 97 GLY A N 1
ATOM 697 C CA . GLY A 1 97 ? -16.635 -3.951 3.797 1.00 83.81 97 GLY A CA 1
ATOM 698 C C . GLY A 1 97 ? -15.815 -2.746 4.266 1.00 83.81 97 GLY A C 1
ATOM 699 O O . GLY A 1 97 ? -14.761 -2.498 3.689 1.00 83.81 97 GLY A O 1
ATOM 700 N N . LYS A 1 98 ? -16.236 -1.979 5.274 1.00 88.62 98 LYS A N 1
ATOM 701 C CA . LYS A 1 98 ? -15.424 -0.856 5.785 1.00 88.62 98 LYS A CA 1
ATOM 702 C C . LYS A 1 98 ? -14.387 -1.347 6.797 1.00 88.62 98 LYS A C 1
ATOM 704 O O . LYS A 1 98 ? -14.610 -2.352 7.463 1.00 88.62 98 LYS A O 1
ATOM 709 N N . HIS A 1 99 ? -13.266 -0.638 6.930 1.00 90.88 99 HIS A N 1
ATOM 710 C CA . HIS A 1 99 ? -12.252 -0.970 7.937 1.00 90.88 99 HIS A CA 1
ATOM 711 C C . HIS A 1 99 ? -12.571 -0.274 9.270 1.00 90.88 99 HIS A C 1
ATOM 713 O O . HIS A 1 99 ? -12.809 0.936 9.315 1.00 90.88 99 HIS A O 1
ATOM 719 N N . VAL A 1 100 ? -12.539 -1.027 10.370 1.00 95.94 100 VAL A N 1
ATOM 720 C CA . VAL A 1 100 ? -12.491 -0.486 11.736 1.00 95.94 100 VAL A CA 1
ATOM 721 C C . VAL A 1 100 ? -11.119 -0.708 12.377 1.00 95.94 100 VAL A C 1
ATOM 723 O O . VAL A 1 100 ? -10.673 -1.836 12.562 1.00 95.94 100 VAL A O 1
ATOM 726 N N . MET A 1 101 ? -10.468 0.380 12.777 1.00 95.94 101 MET A N 1
ATOM 727 C CA . MET A 1 101 ? -9.244 0.356 13.570 1.00 95.94 101 MET A CA 1
ATOM 728 C C . MET A 1 101 ? -9.578 0.635 15.037 1.00 95.94 101 MET A C 1
ATOM 730 O O . MET A 1 101 ? -10.054 1.714 15.405 1.00 95.94 101 MET A O 1
ATOM 734 N N . LEU A 1 102 ? -9.321 -0.354 15.880 1.00 95.94 102 LEU A N 1
ATOM 735 C CA . LEU A 1 102 ? -9.413 -0.274 17.327 1.00 95.94 102 LEU A CA 1
ATOM 736 C C . LEU A 1 102 ? -8.068 0.198 17.882 1.00 95.94 102 LEU A C 1
ATOM 738 O O . LEU A 1 102 ? -7.011 -0.290 17.508 1.00 95.94 102 LEU A O 1
ATOM 742 N N . GLY A 1 103 ? -8.090 1.187 18.758 1.00 93.56 103 GLY A N 1
ATOM 743 C CA . GLY A 1 103 ? -6.918 1.722 19.432 1.00 93.56 103 GLY A CA 1
ATOM 744 C C . GLY A 1 103 ? -6.812 1.211 20.860 1.00 93.56 103 GLY A C 1
ATOM 745 O O . GLY A 1 103 ? -7.690 0.508 21.370 1.00 93.56 103 GLY A O 1
ATOM 746 N N . ILE A 1 104 ? -5.753 1.635 21.540 1.00 90.19 104 ILE A N 1
ATOM 747 C CA . ILE A 1 104 ? -5.528 1.313 22.947 1.00 90.19 104 ILE A CA 1
ATOM 748 C C . ILE A 1 104 ? -6.772 1.584 23.819 1.00 90.19 104 ILE A C 1
ATOM 750 O O . ILE A 1 104 ? -7.528 2.542 23.604 1.00 90.19 104 ILE A O 1
ATOM 754 N N . TYR A 1 105 ? -6.969 0.715 24.813 1.00 90.12 105 TYR A N 1
ATOM 755 C CA . TYR A 1 105 ? -8.070 0.683 25.780 1.00 90.12 105 TYR A CA 1
ATOM 756 C C . TYR A 1 105 ? -9.456 0.335 25.226 1.00 90.12 105 TYR A C 1
ATOM 758 O O . TYR A 1 105 ? -10.388 0.167 26.015 1.00 90.12 105 TYR A O 1
ATOM 766 N N . THR A 1 106 ? -9.624 0.147 23.915 1.00 91.69 106 THR A N 1
ATOM 767 C CA . THR A 1 106 ? -10.923 -0.271 23.356 1.00 91.69 106 THR A CA 1
ATOM 768 C C . THR A 1 106 ? -11.386 -1.606 23.932 1.00 91.69 106 THR A C 1
ATOM 770 O O . THR A 1 106 ? -12.543 -1.703 24.322 1.00 91.69 106 THR A O 1
ATOM 773 N N . HIS A 1 107 ? -10.492 -2.576 24.144 1.00 85.62 107 HIS A N 1
ATOM 774 C CA . HIS A 1 107 ? -10.858 -3.860 24.758 1.00 85.62 107 HIS A CA 1
ATOM 775 C C . HIS A 1 107 ? -11.432 -3.719 26.190 1.00 85.62 107 HIS A C 1
ATOM 777 O O . HIS A 1 107 ? -12.166 -4.589 26.656 1.00 85.62 107 HIS A O 1
ATOM 783 N N . THR A 1 108 ? -11.123 -2.642 26.927 1.00 87.06 108 THR A N 1
ATOM 784 C CA . THR A 1 108 ? -11.642 -2.447 28.300 1.00 87.06 108 THR A CA 1
ATOM 785 C C . THR A 1 108 ? -12.815 -1.476 28.389 1.00 87.06 108 THR A C 1
ATOM 787 O O . THR A 1 108 ? -13.525 -1.486 29.394 1.00 87.06 108 THR A O 1
ATOM 790 N N . GLN A 1 109 ? -13.017 -0.628 27.377 1.00 91.94 109 GLN A N 1
ATOM 791 C CA . GLN A 1 109 ? -14.042 0.421 27.396 1.00 91.94 109 GLN A CA 1
ATOM 792 C C . GLN A 1 109 ? -15.159 0.217 26.371 1.00 91.94 109 GLN A C 1
ATOM 794 O O . GLN A 1 109 ? -16.252 0.746 26.567 1.00 91.94 109 GLN A O 1
ATOM 799 N N . LEU A 1 110 ? -14.893 -0.492 25.274 1.00 94.56 110 LEU A N 1
ATOM 800 C CA . LEU A 1 110 ? -15.860 -0.817 24.230 1.00 94.56 110 LEU A CA 1
ATOM 801 C C . LEU A 1 110 ? -16.517 -2.172 24.534 1.00 94.56 110 LEU A C 1
ATOM 803 O O . LEU A 1 110 ? -15.994 -2.989 25.290 1.00 94.56 110 LEU A O 1
ATOM 807 N N . SER A 1 111 ? -17.710 -2.402 24.001 1.00 95.81 111 SER A N 1
ATOM 808 C CA . SER A 1 111 ? -18.457 -3.657 24.155 1.00 95.81 111 SER A CA 1
ATOM 809 C C . SER A 1 111 ? -19.309 -3.890 22.907 1.00 95.81 111 SER A C 1
ATOM 811 O O . SER A 1 111 ? -19.319 -3.045 22.020 1.00 95.81 111 SER A O 1
ATOM 813 N N . GLY A 1 112 ? -20.052 -4.993 22.842 1.00 95.62 112 GLY A N 1
ATOM 814 C CA . GLY A 1 112 ? -20.860 -5.334 21.664 1.00 95.62 112 GLY A CA 1
ATOM 815 C C . GLY A 1 112 ? -20.071 -6.154 20.645 1.00 95.62 112 GLY A C 1
ATOM 816 O O . GLY A 1 112 ? -18.961 -6.594 20.927 1.00 95.62 112 GLY A O 1
ATOM 817 N N . LEU A 1 113 ? -20.647 -6.363 19.462 1.00 95.94 113 LEU A N 1
ATOM 818 C CA . LEU A 1 113 ? -20.157 -7.370 18.510 1.00 95.94 113 LEU A CA 1
ATOM 819 C C . LEU A 1 113 ? -18.699 -7.174 18.057 1.00 95.94 113 LEU A C 1
ATOM 821 O O . LEU A 1 113 ? -17.993 -8.157 17.872 1.00 95.94 113 LEU A O 1
ATOM 825 N N . ILE A 1 114 ? -18.221 -5.931 17.911 1.00 95.19 114 ILE A N 1
ATOM 826 C CA . ILE A 1 114 ? -16.869 -5.663 17.379 1.00 95.19 114 ILE A CA 1
ATOM 827 C C . ILE A 1 114 ? -15.731 -6.200 18.262 1.00 95.19 114 ILE A C 1
ATOM 829 O O . ILE A 1 114 ? -14.629 -6.401 17.763 1.00 95.19 114 ILE A O 1
ATOM 833 N N . VAL A 1 115 ? -15.965 -6.395 19.567 1.00 91.94 115 VAL A N 1
ATOM 834 C CA . VAL A 1 115 ? -14.944 -6.919 20.496 1.00 91.94 115 VAL A CA 1
ATOM 835 C C . VAL A 1 115 ? -15.031 -8.437 20.683 1.00 91.94 115 VAL A C 1
ATOM 837 O O . VAL A 1 115 ? -14.243 -8.996 21.437 1.00 91.94 115 VAL A O 1
ATOM 840 N N . GLU A 1 116 ? -15.977 -9.100 20.017 1.00 91.12 116 GLU A N 1
ATOM 841 C CA . GLU A 1 116 ? -16.126 -10.555 20.055 1.00 91.12 116 GLU A CA 1
ATOM 842 C C . GLU A 1 116 ? -15.159 -11.238 19.070 1.00 91.12 116 GLU A C 1
ATOM 844 O O . GLU A 1 116 ? -14.680 -10.621 18.114 1.00 91.12 116 GLU A O 1
ATOM 849 N N . ASP A 1 117 ? -14.926 -12.539 19.278 1.00 87.88 117 ASP A N 1
ATOM 850 C CA . ASP A 1 117 ? -13.988 -13.381 18.514 1.00 87.88 117 ASP A CA 1
ATOM 851 C C . ASP A 1 117 ? -14.187 -13.330 16.991 1.00 87.88 117 ASP A C 1
ATOM 853 O O . ASP A 1 117 ? -13.242 -13.553 16.240 1.00 87.88 117 ASP A O 1
ATOM 857 N N . GLU A 1 118 ? -15.413 -13.063 16.529 1.00 88.31 118 GLU A N 1
ATOM 858 C CA . GLU A 1 118 ? -15.734 -12.979 15.102 1.00 88.31 118 GLU A CA 1
ATOM 859 C C . GLU A 1 118 ? -15.085 -11.775 14.418 1.00 88.31 118 GLU A C 1
ATOM 861 O O . GLU A 1 118 ? -14.851 -11.859 13.221 1.00 88.31 118 GLU A O 1
ATOM 866 N N . TYR A 1 119 ? -14.790 -10.693 15.148 1.00 91.25 119 TYR A N 1
ATOM 867 C CA . TYR A 1 119 ? -14.282 -9.438 14.583 1.00 91.25 119 TYR A CA 1
ATOM 868 C C . TYR A 1 119 ? -12.923 -9.031 15.147 1.00 91.25 119 TYR A C 1
ATOM 870 O O . TYR A 1 119 ? -12.076 -8.519 14.417 1.00 91.25 119 TYR A O 1
ATOM 878 N N . CYS A 1 120 ? -12.722 -9.176 16.458 1.00 91.81 120 CYS A N 1
ATOM 879 C CA . CYS A 1 120 ? -11.563 -8.596 17.120 1.00 91.81 120 CYS A CA 1
ATOM 880 C C . CYS A 1 120 ? -10.311 -9.462 16.896 1.00 91.81 120 CYS A C 1
ATOM 882 O O . CYS A 1 120 ? -10.300 -10.629 17.297 1.00 91.81 120 CYS A O 1
ATOM 884 N N . PRO A 1 121 ? -9.201 -8.906 16.367 1.00 91.19 121 PRO A N 1
ATOM 885 C CA . PRO A 1 121 ? -7.956 -9.659 16.189 1.00 91.19 121 PRO A CA 1
ATOM 886 C C . PRO A 1 121 ? -7.255 -10.012 17.510 1.00 91.19 121 PRO A C 1
ATOM 888 O O . PRO A 1 121 ? -6.263 -10.745 17.492 1.00 91.19 121 PRO A O 1
ATOM 891 N N . VAL A 1 122 ? -7.744 -9.470 18.631 1.00 90.00 122 VAL A N 1
ATOM 892 C CA . VAL A 1 122 ? -7.214 -9.638 19.986 1.00 90.00 122 VAL A CA 1
ATOM 893 C C . VAL A 1 122 ? -8.358 -10.071 20.914 1.00 90.00 122 VAL A C 1
ATOM 895 O O . VAL A 1 122 ? -9.072 -9.214 21.434 1.00 90.00 122 VAL A O 1
ATOM 898 N N . PRO A 1 123 ? -8.566 -11.380 21.122 1.00 74.94 123 PRO A N 1
ATOM 899 C CA . PRO A 1 123 ? -9.695 -11.899 21.901 1.00 74.94 123 PRO A CA 1
ATOM 900 C C . PRO A 1 123 ? -9.486 -11.844 23.414 1.00 74.94 123 PRO A C 1
ATOM 902 O O . PRO A 1 123 ? -10.436 -11.968 24.186 1.00 74.94 123 PRO A O 1
ATOM 905 N N . THR A 1 124 ? -8.229 -11.759 23.861 1.00 70.88 124 THR A N 1
ATOM 906 C CA . THR A 1 124 ? -7.887 -11.897 25.275 1.00 70.88 124 THR A CA 1
ATOM 907 C C . THR A 1 124 ? -7.072 -10.708 25.751 1.00 70.88 124 THR A C 1
ATOM 909 O O . THR A 1 124 ? -5.965 -10.436 25.288 1.00 70.88 124 THR A O 1
ATOM 912 N N . TYR A 1 125 ? -7.623 -10.036 26.757 1.00 68.88 125 TYR A N 1
ATOM 913 C CA . TYR A 1 125 ? -6.907 -9.081 27.584 1.00 68.88 125 TYR A CA 1
ATOM 914 C C . TYR A 1 125 ? -6.255 -9.811 28.762 1.00 68.88 125 TYR A C 1
ATOM 916 O O . TYR A 1 125 ? -6.960 -10.333 29.631 1.00 68.88 125 TYR A O 1
ATOM 924 N N . ILE A 1 126 ? -4.918 -9.858 28.792 1.00 64.88 126 ILE A N 1
ATOM 925 C CA . ILE A 1 126 ? -4.181 -10.666 29.773 1.00 64.88 126 ILE A CA 1
ATOM 926 C C . ILE A 1 126 ? -4.113 -9.959 31.134 1.00 64.88 126 ILE A C 1
ATOM 928 O O . ILE A 1 126 ? -4.433 -10.573 32.158 1.00 64.88 126 ILE A O 1
ATOM 932 N N . SER A 1 127 ? -3.709 -8.680 31.199 1.00 59.59 127 SER A N 1
ATOM 933 C CA . SER A 1 127 ? -3.654 -7.955 32.481 1.00 59.59 127 SER A CA 1
ATOM 934 C C . SER A 1 127 ? -3.549 -6.423 32.382 1.00 59.59 127 SER A C 1
ATOM 936 O O . SER A 1 127 ? -3.262 -5.855 31.332 1.00 59.59 127 SER A O 1
ATOM 938 N N . ALA A 1 128 ? -3.815 -5.763 33.522 1.00 51.34 128 ALA A N 1
ATOM 939 C CA . ALA A 1 128 ? -3.943 -4.313 33.691 1.00 51.34 128 ALA A CA 1
ATOM 940 C C . ALA A 1 128 ? -2.862 -3.651 34.563 1.00 51.34 128 ALA A C 1
ATOM 942 O O . ALA A 1 128 ? -3.178 -2.943 35.523 1.00 51.34 128 ALA A O 1
ATOM 943 N N . PRO A 1 129 ? -1.588 -3.746 34.188 1.00 53.75 129 PRO A N 1
ATOM 944 C CA . PRO A 1 129 ? -0.830 -2.514 34.154 1.00 53.75 129 PRO A CA 1
ATOM 945 C C . PRO A 1 129 ? -0.471 -2.209 32.710 1.00 53.75 129 PRO A C 1
ATOM 947 O O . PRO A 1 129 ? -0.194 -3.114 31.928 1.00 53.75 129 PRO A O 1
ATOM 950 N N . ASP A 1 130 ? -0.484 -0.922 32.371 1.00 60.62 130 ASP A N 1
ATOM 951 C CA . ASP A 1 130 ? 0.216 -0.445 31.187 1.00 60.62 130 ASP A CA 1
ATOM 952 C C . ASP A 1 130 ? 1.618 -1.076 31.222 1.00 60.62 130 ASP A C 1
ATOM 954 O O . ASP A 1 130 ? 2.334 -0.913 32.218 1.00 60.62 130 ASP A O 1
ATOM 958 N N . ALA A 1 131 ? 1.995 -1.841 30.196 1.00 57.91 131 ALA A N 1
ATOM 959 C CA . ALA A 1 131 ? 3.256 -2.590 30.174 1.00 57.91 131 ALA A CA 1
ATOM 960 C C . ALA A 1 131 ? 4.498 -1.667 30.147 1.00 57.91 131 ALA A C 1
ATOM 962 O O . ALA A 1 131 ? 5.638 -2.115 30.239 1.00 57.91 131 ALA A O 1
ATOM 963 N N . GLY A 1 132 ? 4.278 -0.354 30.182 1.00 60.81 132 GLY A N 1
ATOM 964 C CA . GLY A 1 132 ? 5.281 0.687 30.295 1.00 60.81 132 GLY A CA 1
ATOM 965 C C . GLY A 1 132 ? 5.343 1.480 29.005 1.00 60.81 132 GLY A C 1
ATOM 966 O O . GLY A 1 132 ? 4.395 1.485 28.228 1.00 60.81 132 GLY A O 1
ATOM 967 N N . ALA A 1 133 ? 6.456 2.178 28.801 1.00 61.41 133 ALA A N 1
ATOM 968 C CA . ALA A 1 133 ? 6.764 2.702 27.486 1.00 61.41 133 ALA A CA 1
ATOM 969 C C . ALA A 1 133 ? 7.422 1.594 26.657 1.00 61.41 133 ALA A C 1
ATOM 971 O O . ALA A 1 133 ? 8.349 0.951 27.152 1.00 61.41 133 ALA A O 1
ATOM 972 N N . GLY A 1 134 ? 6.964 1.391 25.426 1.00 62.66 134 GLY A N 1
ATOM 973 C CA . GLY A 1 134 ? 7.516 0.409 24.494 1.00 62.66 134 GLY A CA 1
ATOM 974 C C . GLY A 1 134 ? 8.016 1.088 23.224 1.00 62.66 134 GLY A C 1
ATOM 975 O O . GLY A 1 134 ? 7.359 1.999 22.715 1.00 62.66 134 GLY A O 1
ATOM 976 N N . ALA A 1 135 ? 9.173 0.649 22.726 1.00 71.44 135 ALA A N 1
ATOM 977 C CA . ALA A 1 135 ? 9.633 0.932 21.370 1.00 71.44 135 ALA A CA 1
ATOM 978 C C . ALA A 1 135 ? 9.242 -0.231 20.460 1.00 71.44 135 ALA A C 1
ATOM 980 O O . ALA A 1 135 ? 9.244 -1.380 20.898 1.00 71.44 135 ALA A O 1
ATOM 981 N N . TRP A 1 136 ? 8.886 0.062 19.215 1.00 75.88 136 TRP A N 1
ATOM 982 C CA . TRP A 1 136 ? 8.715 -0.964 18.189 1.00 75.88 136 TRP A CA 1
ATOM 983 C C . TRP A 1 136 ? 10.012 -1.760 17.977 1.00 75.88 136 TRP A C 1
ATOM 985 O O . TRP A 1 136 ? 11.094 -1.179 17.925 1.00 75.88 136 TRP A O 1
ATOM 995 N N . ASP A 1 137 ? 9.891 -3.080 17.832 1.00 70.81 137 ASP A N 1
ATOM 996 C CA . ASP A 1 137 ? 11.010 -4.026 17.703 1.00 70.81 137 ASP A CA 1
ATOM 997 C C . ASP A 1 137 ? 11.780 -3.959 16.365 1.00 70.81 137 ASP A C 1
ATOM 999 O O . ASP A 1 137 ? 12.834 -4.585 16.217 1.00 70.81 137 ASP A O 1
ATOM 1003 N N . GLY A 1 138 ? 11.271 -3.199 15.390 1.00 61.41 138 GLY A N 1
ATOM 1004 C CA . GLY A 1 138 ? 11.884 -3.010 14.076 1.00 61.41 138 GLY A CA 1
ATOM 1005 C C . GLY A 1 138 ? 11.620 -4.134 13.066 1.00 61.41 138 GLY A C 1
ATOM 1006 O O . GLY A 1 138 ? 12.211 -4.113 11.981 1.00 61.41 138 GLY A O 1
ATOM 1007 N N . ASP A 1 139 ? 10.757 -5.110 13.369 1.00 63.31 139 ASP A N 1
ATOM 1008 C CA . ASP A 1 139 ? 10.493 -6.248 12.479 1.00 63.31 139 ASP A CA 1
ATOM 1009 C C . ASP A 1 139 ? 9.500 -5.881 11.351 1.00 63.31 139 ASP A C 1
ATOM 1011 O O . ASP A 1 139 ? 8.278 -5.930 11.491 1.00 63.31 139 ASP A O 1
ATOM 1015 N N . GLN A 1 140 ? 10.028 -5.482 10.188 1.00 60.03 140 GLN A N 1
ATOM 1016 C CA . GLN A 1 140 ? 9.262 -4.964 9.038 1.00 60.03 140 GLN A CA 1
ATOM 1017 C C . GLN A 1 140 ? 8.659 -6.053 8.130 1.00 60.03 140 GLN A C 1
ATOM 1019 O O . GLN A 1 140 ? 8.848 -6.053 6.910 1.00 60.03 140 GLN A O 1
ATOM 1024 N N . ARG A 1 141 ? 7.901 -7.005 8.683 1.00 55.41 141 ARG A N 1
ATOM 1025 C CA . ARG A 1 141 ? 7.365 -8.125 7.870 1.00 55.41 141 ARG A CA 1
ATOM 1026 C C . ARG A 1 141 ? 6.114 -7.786 7.066 1.00 55.41 141 ARG A C 1
ATOM 1028 O O . ARG A 1 141 ? 5.696 -8.575 6.218 1.00 55.41 141 ARG A O 1
ATOM 1035 N N . HIS A 1 142 ? 5.529 -6.618 7.307 1.00 59.22 142 HIS A N 1
ATOM 1036 C CA . HIS A 1 142 ? 4.266 -6.206 6.718 1.00 59.22 142 HIS A CA 1
ATOM 1037 C C . HIS A 1 142 ? 4.290 -4.760 6.237 1.00 59.22 142 HIS A C 1
ATOM 1039 O O . HIS A 1 142 ? 5.005 -3.913 6.754 1.00 59.22 142 HIS A O 1
ATOM 1045 N N . SER A 1 143 ? 3.455 -4.452 5.261 1.00 60.75 143 SER A N 1
ATOM 1046 C CA . SER A 1 143 ? 3.448 -3.143 4.614 1.00 60.75 143 SER A CA 1
ATOM 1047 C C . SER A 1 143 ? 2.842 -2.010 5.386 1.00 60.75 143 SER A C 1
ATOM 1049 O O . SER A 1 143 ? 3.009 -0.853 5.021 1.00 60.75 143 SER A O 1
ATOM 1051 N N . VAL A 1 144 ? 2.110 -2.326 6.444 1.00 67.75 144 VAL A N 1
ATOM 1052 C CA . VAL A 1 144 ? 1.691 -1.279 7.372 1.00 67.75 144 VAL A CA 1
ATOM 1053 C C . VAL A 1 144 ? 2.902 -0.528 7.936 1.00 67.75 144 VAL A C 1
ATOM 1055 O O . VAL A 1 144 ? 2.778 0.650 8.253 1.00 67.75 144 VAL A O 1
ATOM 1058 N N . TRP A 1 145 ? 4.084 -1.158 7.932 1.00 67.62 145 TRP A N 1
ATOM 1059 C CA . TRP A 1 145 ? 5.368 -0.575 8.323 1.00 67.62 145 TRP A CA 1
ATOM 1060 C C . TRP A 1 145 ? 6.088 0.201 7.207 1.00 67.62 145 TRP A C 1
ATOM 1062 O O . TRP A 1 145 ? 7.146 0.775 7.455 1.00 67.62 145 TRP A O 1
ATOM 1072 N N . ASP A 1 146 ? 5.556 0.260 5.981 1.00 61.31 146 ASP A N 1
ATOM 1073 C CA . ASP A 1 146 ? 6.256 0.907 4.867 1.00 61.31 146 ASP A CA 1
ATOM 1074 C C . ASP A 1 146 ? 6.399 2.427 5.109 1.00 61.31 146 ASP A C 1
ATOM 1076 O O . ASP A 1 146 ? 5.416 3.159 5.279 1.00 61.31 146 ASP A O 1
ATOM 1080 N N . TYR A 1 147 ? 7.649 2.910 5.105 1.00 66.88 147 TYR A N 1
ATOM 1081 C CA . TYR A 1 147 ? 8.050 4.295 5.444 1.00 66.88 147 TYR A CA 1
ATOM 1082 C C . TYR A 1 147 ? 7.681 4.736 6.860 1.00 66.88 147 TYR A C 1
ATOM 1084 O O . TYR A 1 147 ? 7.663 5.932 7.168 1.00 66.88 147 TYR A O 1
ATOM 1092 N N . VAL A 1 148 ? 7.393 3.774 7.730 1.00 73.44 148 VAL A N 1
ATOM 1093 C CA . VAL A 1 148 ? 7.315 4.020 9.160 1.00 73.44 148 VAL A CA 1
ATOM 1094 C C . VAL A 1 148 ? 8.749 4.095 9.671 1.00 73.44 148 VAL A C 1
ATOM 1096 O O . VAL A 1 148 ? 9.422 3.089 9.875 1.00 73.44 148 VAL A O 1
ATOM 1099 N N . GLU A 1 149 ? 9.243 5.322 9.789 1.00 69.31 149 GLU A N 1
ATOM 1100 C CA . GLU A 1 149 ? 10.594 5.614 10.258 1.00 69.31 149 GLU A CA 1
ATOM 1101 C C . GLU A 1 149 ? 10.596 6.031 11.734 1.00 69.31 149 GLU A C 1
ATOM 1103 O O . GLU A 1 149 ? 9.651 6.653 12.231 1.00 69.31 149 GLU A O 1
ATOM 1108 N N . GLY A 1 150 ? 11.710 5.746 12.411 1.00 69.06 150 GLY A N 1
ATOM 1109 C CA . GLY A 1 150 ? 11.948 6.092 13.811 1.00 69.06 150 GLY A CA 1
ATOM 1110 C C . GLY A 1 150 ? 11.379 5.081 14.806 1.00 69.06 150 GLY A C 1
ATOM 1111 O O . GLY A 1 150 ? 10.543 4.246 14.471 1.00 69.06 150 GLY A O 1
ATOM 1112 N N . ASP A 1 151 ? 11.838 5.186 16.049 1.00 70.12 151 ASP A N 1
ATOM 1113 C CA . ASP A 1 151 ? 11.402 4.313 17.136 1.00 70.12 151 ASP A CA 1
ATOM 1114 C C . ASP A 1 151 ? 9.966 4.684 17.498 1.00 70.12 151 ASP A C 1
ATOM 1116 O O . ASP A 1 151 ? 9.773 5.699 18.154 1.00 70.12 151 ASP A O 1
ATOM 1120 N N . LEU A 1 152 ? 8.954 3.926 17.059 1.00 77.69 152 LEU A N 1
ATOM 1121 C CA . LEU A 1 152 ? 7.566 4.149 17.481 1.00 77.69 152 LEU A CA 1
ATOM 1122 C C . LEU A 1 152 ? 7.455 3.935 18.987 1.00 77.69 152 LEU A C 1
ATOM 1124 O O . LEU A 1 152 ? 7.279 2.816 19.467 1.00 77.69 152 LEU A O 1
ATOM 1128 N N . LEU A 1 153 ? 7.584 5.032 19.724 1.00 79.75 153 LEU A N 1
ATOM 1129 C CA . LEU A 1 153 ? 7.495 5.034 21.169 1.00 79.75 153 LEU A CA 1
ATOM 1130 C C . LEU A 1 153 ? 6.049 5.272 21.572 1.00 79.75 153 LEU A C 1
ATOM 1132 O O . LEU A 1 153 ? 5.477 6.329 21.290 1.00 79.75 153 LEU A O 1
ATOM 1136 N N . SER A 1 154 ? 5.474 4.301 22.271 1.00 83.62 154 SER A N 1
ATOM 1137 C CA . SER A 1 154 ? 4.221 4.497 22.986 1.00 83.62 154 SER A CA 1
ATOM 1138 C C . SER A 1 154 ? 4.522 4.670 24.472 1.00 83.62 154 SER A C 1
ATOM 1140 O O . SER A 1 154 ? 5.241 3.846 25.027 1.00 83.62 154 SER A O 1
ATOM 1142 N N . PRO A 1 155 ? 3.996 5.700 25.161 1.00 81.00 155 PRO A N 1
ATOM 1143 C CA . PRO A 1 155 ? 4.191 5.866 26.602 1.00 81.00 155 PRO A CA 1
ATOM 1144 C C . PRO A 1 155 ? 3.379 4.863 27.430 1.00 81.00 155 PRO A C 1
ATOM 1146 O O . PRO A 1 155 ? 3.623 4.734 28.628 1.00 81.00 155 PRO A O 1
ATOM 1149 N N . VAL A 1 156 ? 2.377 4.238 26.804 1.00 82.81 156 VAL A N 1
ATOM 1150 C CA . VAL A 1 156 ? 1.487 3.240 27.397 1.00 82.81 156 VAL A CA 1
ATOM 1151 C C . VAL A 1 156 ? 1.077 2.221 26.335 1.00 82.81 156 VAL A C 1
ATOM 1153 O O . VAL A 1 156 ? 0.732 2.593 25.213 1.00 82.81 156 VAL A O 1
ATOM 1156 N N . HIS A 1 157 ? 1.053 0.948 26.689 1.00 85.69 157 HIS A N 1
ATOM 1157 C CA . HIS A 1 157 ? 0.461 -0.129 25.895 1.00 85.69 157 HIS A CA 1
ATOM 1158 C C . HIS A 1 157 ? -0.110 -1.193 26.827 1.00 85.69 157 HIS A C 1
ATOM 1160 O O . HIS A 1 157 ? 0.230 -1.245 28.010 1.00 85.69 157 HIS A O 1
ATOM 1166 N N . GLN A 1 158 ? -1.030 -2.003 26.319 1.00 85.00 158 GLN A N 1
ATOM 1167 C CA . GLN A 1 158 ? -1.672 -3.076 27.074 1.00 85.00 158 GLN A CA 1
ATOM 1168 C C . GLN A 1 158 ? -0.966 -4.415 26.832 1.00 85.00 158 GLN A C 1
ATOM 1170 O O . GLN A 1 158 ? -0.398 -4.626 25.770 1.00 85.00 158 GLN A O 1
ATOM 1175 N N . ASP A 1 159 ? -1.025 -5.342 27.783 1.00 85.81 159 ASP A N 1
ATOM 1176 C CA . ASP A 1 159 ? -0.592 -6.719 27.528 1.00 85.81 159 ASP A CA 1
ATOM 1177 C C . ASP A 1 159 ? -1.740 -7.488 26.851 1.00 85.81 159 ASP A C 1
ATOM 1179 O O . ASP A 1 159 ? -2.802 -7.705 27.453 1.00 85.81 159 ASP A O 1
ATOM 1183 N N . LEU A 1 160 ? -1.556 -7.802 25.569 1.00 86.81 160 LEU A N 1
ATOM 1184 C CA . LEU A 1 160 ? -2.575 -8.334 24.665 1.00 86.81 160 LEU A CA 1
ATOM 1185 C C . LEU A 1 160 ? -2.110 -9.658 24.063 1.00 86.81 160 LEU A C 1
ATOM 1187 O O . LEU A 1 160 ? -0.948 -9.788 23.694 1.00 86.81 160 LEU A O 1
ATOM 1191 N N . GLU A 1 161 ? -3.037 -10.605 23.911 1.00 88.88 161 GLU A N 1
ATOM 1192 C CA . GLU A 1 161 ? -2.790 -11.855 23.187 1.00 88.88 161 GLU A CA 1
ATOM 1193 C C . GLU A 1 161 ? -3.579 -11.845 21.871 1.00 88.88 161 GLU A C 1
ATOM 1195 O O . GLU A 1 161 ? -4.800 -12.034 21.895 1.00 88.88 161 GLU A O 1
ATOM 1200 N N . PRO A 1 162 ? -2.937 -11.573 20.724 1.00 88.56 162 PRO A N 1
ATOM 1201 C CA . PRO A 1 162 ? -3.588 -11.634 19.424 1.00 88.56 162 PRO A CA 1
ATOM 1202 C C . PRO A 1 162 ? -3.872 -13.083 19.021 1.00 88.56 162 PRO A C 1
ATOM 1204 O O . PRO A 1 162 ? -3.189 -14.021 19.441 1.00 88.56 162 PRO A O 1
ATOM 1207 N N . TRP A 1 163 ? -4.866 -13.278 18.155 1.00 85.81 163 TRP A N 1
ATOM 1208 C CA . TRP A 1 163 ? -5.062 -14.570 17.503 1.00 85.81 163 TRP A CA 1
ATOM 1209 C C . TRP A 1 163 ? -3.808 -15.015 16.739 1.00 85.81 163 TRP A C 1
ATOM 1211 O O . TRP A 1 163 ? -3.023 -14.220 16.217 1.00 85.81 163 TRP A O 1
ATOM 1221 N N . ALA A 1 164 ? -3.633 -16.331 16.616 1.00 80.69 164 ALA A N 1
ATOM 1222 C CA . ALA A 1 164 ? -2.532 -16.879 15.837 1.00 80.69 164 ALA A CA 1
ATOM 1223 C C . ALA A 1 164 ? -2.598 -16.376 14.382 1.00 80.69 164 ALA A C 1
ATOM 1225 O O . ALA A 1 164 ? -3.566 -16.634 13.670 1.00 80.69 164 ALA A O 1
ATOM 1226 N N . GLY A 1 165 ? -1.542 -15.689 13.941 1.00 76.06 165 GLY A N 1
ATOM 1227 C CA . GLY A 1 165 ? -1.434 -15.147 12.584 1.00 76.06 165 GLY A CA 1
ATOM 1228 C C . GLY A 1 165 ? -2.029 -13.750 12.382 1.00 76.06 165 GLY A C 1
ATOM 1229 O O . GLY A 1 165 ? -1.935 -13.246 11.265 1.00 76.06 165 GLY A O 1
ATOM 1230 N N . THR A 1 166 ? -2.593 -13.118 13.419 1.00 83.69 166 THR A N 1
ATOM 1231 C CA . THR A 1 166 ? -3.059 -11.721 13.336 1.00 83.69 166 THR A CA 1
ATOM 1232 C C . THR A 1 166 ? -2.032 -10.717 13.846 1.00 83.69 166 THR A C 1
ATOM 1234 O O . THR A 1 166 ? -2.168 -9.539 13.546 1.00 83.69 166 THR A O 1
ATOM 1237 N N . GLU A 1 167 ? -0.997 -11.125 14.586 1.00 87.12 167 GLU A N 1
ATOM 1238 C CA . GLU A 1 167 ? 0.068 -10.212 15.024 1.00 87.12 167 GLU A CA 1
ATOM 1239 C C . GLU A 1 167 ? 0.941 -9.750 13.852 1.00 87.12 167 GLU A C 1
ATOM 1241 O O . GLU A 1 167 ? 1.484 -10.565 13.103 1.00 87.12 167 GLU A O 1
ATOM 1246 N N . ILE A 1 168 ? 1.091 -8.430 13.716 1.00 82.25 168 ILE A N 1
ATOM 1247 C CA . ILE A 1 168 ? 1.794 -7.781 12.603 1.00 82.25 168 ILE A CA 1
ATOM 1248 C C . ILE A 1 168 ? 2.991 -6.945 13.054 1.00 82.25 168 ILE A C 1
ATOM 1250 O O . ILE A 1 168 ? 3.880 -6.675 12.245 1.00 82.25 168 ILE A O 1
ATOM 1254 N N . GLY A 1 169 ? 3.060 -6.583 14.330 1.00 85.00 169 GLY A N 1
ATOM 1255 C CA . GLY A 1 169 ? 4.287 -6.085 14.940 1.00 85.00 169 GLY A CA 1
ATOM 1256 C C . GLY A 1 169 ? 4.192 -6.053 16.453 1.00 85.00 169 GLY A C 1
ATOM 1257 O O . GLY A 1 169 ? 3.092 -5.986 17.013 1.00 85.00 169 GLY A O 1
ATOM 1258 N N . ALA A 1 170 ? 5.358 -6.075 17.089 1.00 87.25 170 ALA A N 1
ATOM 1259 C CA . ALA A 1 170 ? 5.510 -6.108 18.531 1.00 87.25 170 ALA A CA 1
ATOM 1260 C C . ALA A 1 170 ? 6.391 -4.955 19.027 1.00 87.25 170 ALA A C 1
ATOM 1262 O O . ALA A 1 170 ? 7.135 -4.312 18.279 1.00 87.25 170 ALA A O 1
ATOM 1263 N N . TYR A 1 171 ? 6.276 -4.674 20.314 1.00 87.06 171 TYR A N 1
ATOM 1264 C CA . TYR A 1 171 ? 7.239 -3.872 21.046 1.00 87.06 171 TYR A CA 1
ATOM 1265 C C . TYR A 1 171 ? 8.476 -4.713 21.399 1.00 87.06 171 TYR A C 1
ATOM 1267 O O . TYR A 1 171 ? 8.430 -5.941 21.415 1.00 87.06 171 TYR A O 1
ATOM 1275 N N . GLU A 1 172 ? 9.585 -4.058 21.749 1.00 86.50 172 GLU A N 1
ATOM 1276 C CA . GLU A 1 172 ? 10.835 -4.711 22.177 1.00 86.50 172 GLU A CA 1
ATOM 1277 C C . GLU A 1 172 ? 10.669 -5.648 23.389 1.00 86.50 172 GLU A C 1
ATOM 1279 O O . GLU A 1 172 ? 11.466 -6.568 23.583 1.00 86.50 172 GLU A O 1
ATOM 1284 N N . ASP A 1 173 ? 9.647 -5.421 24.220 1.00 84.12 173 ASP A N 1
ATOM 1285 C CA . ASP A 1 173 ? 9.307 -6.284 25.357 1.00 84.12 173 ASP A CA 1
ATOM 1286 C C . ASP A 1 173 ? 8.532 -7.555 24.950 1.00 84.12 173 ASP A C 1
ATOM 1288 O O . ASP A 1 173 ? 8.251 -8.403 25.800 1.00 84.12 173 ASP A O 1
ATOM 1292 N N . GLY A 1 174 ? 8.235 -7.707 23.656 1.00 85.31 174 GLY A N 1
ATOM 1293 C CA . GLY A 1 174 ? 7.502 -8.823 23.067 1.00 85.31 174 GLY A CA 1
ATOM 1294 C C . GLY A 1 174 ? 5.982 -8.684 23.130 1.00 85.31 174 GLY A C 1
ATOM 1295 O O . GLY A 1 174 ? 5.290 -9.590 22.675 1.00 85.31 174 GLY A O 1
ATOM 1296 N N . SER A 1 175 ? 5.452 -7.592 23.687 1.00 86.44 175 SER A N 1
ATOM 1297 C CA . SER A 1 175 ? 4.011 -7.334 23.674 1.00 86.44 175 SER A CA 1
ATOM 1298 C C . SER A 1 175 ? 3.549 -6.833 22.304 1.00 86.44 175 SER A C 1
ATOM 1300 O O . SER A 1 175 ? 4.288 -6.170 21.575 1.00 86.44 175 SER A O 1
ATOM 1302 N N . THR A 1 176 ? 2.304 -7.125 21.940 1.00 88.81 176 THR A N 1
ATOM 1303 C CA . THR A 1 176 ? 1.758 -6.760 20.629 1.00 88.81 176 THR A CA 1
ATOM 1304 C C . THR A 1 176 ? 1.631 -5.247 20.469 1.00 88.81 176 THR A C 1
ATOM 1306 O O . THR A 1 176 ? 0.994 -4.587 21.286 1.00 88.81 176 THR A O 1
ATOM 1309 N N . LEU A 1 177 ? 2.155 -4.693 19.375 1.00 90.12 177 LEU A N 1
ATOM 1310 C CA . LEU A 1 177 ? 1.956 -3.296 18.967 1.00 90.12 177 LEU A CA 1
ATOM 1311 C C . LEU A 1 177 ? 0.773 -3.171 18.000 1.00 90.12 177 LEU A C 1
ATOM 1313 O O . LEU A 1 177 ? -0.054 -2.268 18.140 1.00 90.12 177 LEU A O 1
ATOM 1317 N N . LEU A 1 178 ? 0.686 -4.076 17.025 1.00 91.06 178 LEU A N 1
ATOM 1318 C CA . LEU A 1 178 ? -0.349 -4.066 15.997 1.00 91.06 178 LEU A CA 1
ATOM 1319 C C . LEU A 1 178 ? -0.797 -5.491 15.676 1.00 91.06 178 LEU A C 1
ATOM 1321 O O . LEU A 1 178 ? 0.025 -6.339 15.329 1.00 91.06 178 LEU A O 1
ATOM 1325 N N . ALA A 1 179 ? -2.107 -5.716 15.722 1.00 90.56 179 ALA A N 1
ATOM 1326 C CA . ALA A 1 179 ? -2.744 -6.930 15.228 1.00 90.56 179 ALA A CA 1
ATOM 1327 C C . ALA A 1 179 ? -3.792 -6.591 14.163 1.00 90.56 179 ALA A C 1
ATOM 1329 O O . ALA A 1 179 ? -4.448 -5.554 14.249 1.00 90.56 179 ALA A O 1
ATOM 1330 N N . ILE A 1 180 ? -3.956 -7.441 13.153 1.00 86.69 180 ILE A N 1
ATOM 1331 C CA . ILE A 1 180 ? -4.916 -7.244 12.064 1.00 86.69 180 ILE A CA 1
ATOM 1332 C C . ILE A 1 180 ? -5.612 -8.569 11.752 1.00 86.69 180 ILE A C 1
ATOM 1334 O O . ILE A 1 180 ? -4.954 -9.572 11.479 1.00 86.69 180 ILE A O 1
ATOM 1338 N N . ASP A 1 181 ? -6.945 -8.559 11.750 1.00 84.06 181 ASP A N 1
ATOM 1339 C CA . ASP A 1 181 ? -7.756 -9.622 11.166 1.00 84.06 181 ASP A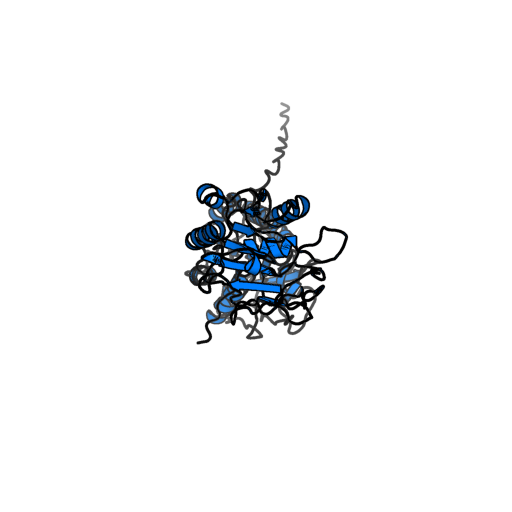 CA 1
ATOM 1340 C C . ASP A 1 181 ? -8.054 -9.265 9.708 1.00 84.06 181 ASP A C 1
ATOM 1342 O O . ASP A 1 181 ? -8.850 -8.379 9.379 1.00 84.06 181 ASP A O 1
ATOM 1346 N N . PHE A 1 182 ? -7.390 -9.988 8.815 1.00 69.25 182 PHE A N 1
ATOM 1347 C CA . PHE A 1 182 ? -7.492 -9.783 7.377 1.00 69.25 182 PHE A CA 1
ATOM 1348 C C . PHE A 1 182 ? -8.808 -10.242 6.771 1.00 69.25 182 PHE A C 1
ATOM 1350 O O . PHE A 1 182 ? -9.195 -9.735 5.718 1.00 69.25 182 PHE A O 1
ATOM 1357 N N . SER A 1 183 ? -9.482 -11.195 7.409 1.00 67.06 183 SER A N 1
ATOM 1358 C CA . SER A 1 183 ? -10.783 -11.666 6.947 1.00 67.06 183 SER A CA 1
ATOM 1359 C C . SER A 1 183 ? -11.885 -10.662 7.274 1.00 67.06 183 SER A C 1
ATOM 1361 O O . SER A 1 183 ? -12.798 -10.484 6.469 1.00 67.06 183 SER A O 1
ATOM 1363 N N . GLN A 1 184 ? -11.733 -9.950 8.392 1.00 76.31 184 GLN A N 1
ATOM 1364 C CA . GLN A 1 184 ? -12.755 -9.057 8.926 1.00 76.31 184 GLN A CA 1
ATOM 1365 C C . GLN A 1 184 ? -12.466 -7.576 8.718 1.00 76.31 184 GLN A C 1
ATOM 1367 O O . GLN A 1 184 ? -13.310 -6.759 9.037 1.00 76.31 184 GLN A O 1
ATOM 1372 N N . ARG A 1 185 ? -11.304 -7.171 8.188 1.00 84.75 185 ARG A N 1
ATOM 1373 C CA . ARG A 1 185 ? -10.964 -5.735 8.051 1.00 84.75 185 ARG A CA 1
ATOM 1374 C C . ARG A 1 185 ? -11.064 -5.007 9.399 1.00 84.75 185 ARG A C 1
ATOM 1376 O O . ARG A 1 185 ? -11.601 -3.902 9.485 1.00 84.75 185 ARG A O 1
ATOM 1383 N N . VAL A 1 186 ? -10.558 -5.644 10.453 1.00 92.12 186 VAL A N 1
ATOM 1384 C CA . VAL A 1 186 ? -10.436 -5.048 11.785 1.00 92.12 186 VAL A CA 1
ATOM 1385 C C . VAL A 1 186 ? -8.977 -5.083 12.199 1.00 92.12 186 VAL A C 1
ATOM 1387 O O . VAL A 1 186 ? -8.309 -6.110 12.085 1.00 92.12 186 VAL A O 1
ATOM 1390 N N . SER A 1 187 ? -8.470 -3.962 12.694 1.00 93.19 187 SER A N 1
ATOM 1391 C CA . SER A 1 187 ? -7.120 -3.865 13.250 1.00 93.19 187 SER A CA 1
ATOM 1392 C C . SER A 1 187 ? -7.158 -3.383 14.692 1.00 93.19 187 SER A C 1
ATOM 1394 O O . SER A 1 187 ? -8.097 -2.707 15.105 1.00 93.19 187 SER A O 1
ATOM 1396 N N . TYR A 1 188 ? -6.137 -3.737 15.467 1.00 94.12 188 TYR A N 1
ATOM 1397 C CA . TYR A 1 188 ? -5.933 -3.277 16.832 1.00 94.12 188 TYR A CA 1
ATOM 1398 C C . TYR A 1 188 ? -4.541 -2.660 16.966 1.00 94.12 188 TYR A C 1
ATOM 1400 O O . TYR A 1 188 ? -3.538 -3.367 16.892 1.00 94.12 188 TYR A O 1
ATOM 1408 N N . LEU A 1 189 ? -4.480 -1.348 17.190 1.00 93.88 189 LEU A N 1
ATOM 1409 C CA . LEU A 1 189 ? -3.258 -0.600 17.464 1.00 93.88 189 LEU A CA 1
ATOM 1410 C C . LEU A 1 189 ? -3.114 -0.369 18.964 1.00 93.88 189 LEU A C 1
ATOM 1412 O O . LEU A 1 189 ? -3.776 0.479 19.569 1.00 93.88 189 LEU A O 1
ATOM 1416 N N . ASN A 1 190 ? -2.203 -1.117 19.561 1.00 91.25 190 ASN A N 1
ATOM 1417 C CA . ASN A 1 190 ? -1.970 -1.138 20.991 1.00 91.25 190 ASN A CA 1
ATOM 1418 C C . AS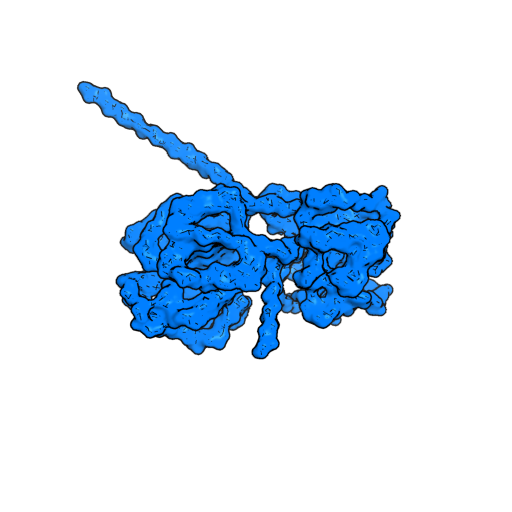N A 1 190 ? -0.933 -0.097 21.420 1.00 91.25 190 ASN A C 1
ATOM 1420 O O . ASN A 1 190 ? 0.062 -0.397 22.071 1.00 91.25 190 ASN A O 1
ATOM 1424 N N . GLY A 1 191 ? -1.147 1.151 21.027 1.00 87.75 191 GLY A N 1
ATOM 1425 C CA . GLY A 1 191 ? -0.260 2.246 21.374 1.00 87.75 191 GLY A CA 1
ATOM 1426 C C . GLY A 1 191 ? -0.987 3.572 21.346 1.00 87.75 191 GLY A C 1
ATOM 1427 O O . GLY A 1 191 ? -2.041 3.721 20.723 1.00 87.75 191 GLY A O 1
ATOM 1428 N N . ARG A 1 192 ? -0.424 4.548 22.050 1.00 82.44 192 ARG A N 1
ATOM 1429 C CA . ARG A 1 192 ? -0.901 5.921 22.035 1.00 82.44 192 ARG A CA 1
ATOM 1430 C C . ARG A 1 192 ? 0.099 6.776 21.260 1.00 82.44 192 ARG A C 1
ATOM 1432 O O . ARG A 1 192 ? 1.191 7.008 21.781 1.00 82.44 192 ARG A O 1
ATOM 1439 N N . PRO A 1 193 ? -0.291 7.326 20.096 1.00 77.25 193 PRO A N 1
ATOM 1440 C CA . PRO A 1 193 ? 0.499 8.354 19.438 1.00 77.25 193 PRO A CA 1
ATOM 1441 C C . PRO A 1 193 ? 0.756 9.502 20.417 1.00 77.25 193 PRO A C 1
ATOM 1443 O O . PRO A 1 193 ? -0.171 10.032 21.041 1.00 77.25 193 PRO A O 1
ATOM 1446 N N . VAL A 1 194 ? 2.023 9.854 20.601 1.00 64.75 194 VAL A N 1
ATOM 1447 C CA . VAL A 1 194 ? 2.421 11.044 21.355 1.00 64.75 194 VAL A CA 1
ATOM 1448 C C . VAL A 1 194 ? 2.503 12.236 20.403 1.00 64.75 194 VAL A C 1
ATOM 1450 O O . VAL A 1 194 ? 2.956 12.068 19.272 1.00 64.75 194 VAL A O 1
ATOM 1453 N N . PRO A 1 195 ? 2.089 13.446 20.827 1.00 55.00 195 PRO A N 1
ATOM 1454 C CA . PRO A 1 195 ? 2.206 14.633 19.991 1.00 55.00 195 PRO A CA 1
ATOM 1455 C C . PRO A 1 195 ? 3.640 14.840 19.495 1.00 55.00 195 PRO A C 1
ATOM 1457 O O . PRO A 1 195 ? 4.605 14.672 20.253 1.00 55.00 195 PRO A O 1
ATOM 1460 N N . VAL A 1 196 ? 3.768 15.254 18.234 1.00 45.00 196 VAL A N 1
ATOM 1461 C CA . VAL A 1 196 ? 5.052 15.529 17.582 1.00 45.00 196 VAL A CA 1
ATOM 1462 C C . VAL A 1 196 ? 5.901 16.474 18.439 1.00 45.00 196 VAL A C 1
ATOM 1464 O O . VAL A 1 196 ? 5.476 17.571 18.806 1.00 45.00 196 VAL A O 1
ATOM 1467 N N . GLY A 1 197 ? 7.117 16.030 18.772 1.00 44.78 197 GLY A N 1
ATOM 1468 C CA . GLY A 1 197 ? 8.101 16.794 19.549 1.00 44.78 197 GLY A CA 1
ATOM 1469 C C . GLY A 1 197 ? 8.524 16.183 20.889 1.00 44.78 197 GLY A C 1
ATOM 1470 O O . GLY A 1 197 ? 9.433 16.729 21.513 1.00 44.78 197 GLY A O 1
ATOM 1471 N N . VAL A 1 198 ? 7.923 15.065 21.330 1.00 44.53 198 VAL A N 1
ATOM 1472 C CA . VAL A 1 198 ? 8.266 14.424 22.626 1.00 44.53 198 VAL A CA 1
ATOM 1473 C C . VAL A 1 198 ? 8.629 12.921 22.533 1.00 44.53 198 VAL A C 1
ATOM 1475 O O . VAL A 1 198 ? 8.912 12.303 23.552 1.00 44.53 198 VAL A O 1
ATOM 1478 N N . GLY A 1 199 ? 8.704 12.351 21.324 1.00 46.03 199 GLY A N 1
ATOM 1479 C CA . GLY A 1 199 ? 9.139 10.970 21.014 1.00 46.03 199 GLY A CA 1
ATOM 1480 C C . GLY A 1 199 ? 8.590 10.581 19.635 1.00 46.03 199 GLY A C 1
ATOM 1481 O O . GLY A 1 199 ? 7.380 10.581 19.470 1.00 46.03 199 GLY A O 1
ATOM 1482 N N . GLN A 1 200 ? 9.366 10.744 18.557 1.00 65.69 200 GLN A N 1
ATOM 1483 C CA . GLN A 1 200 ? 10.120 9.722 17.801 1.00 65.69 200 GLN A CA 1
ATOM 1484 C C . GLN A 1 200 ? 9.214 8.567 17.309 1.00 65.69 200 GLN A C 1
ATOM 1486 O O . GLN A 1 200 ? 8.484 7.989 18.102 1.00 65.69 200 GLN A O 1
ATOM 1491 N N . GLY A 1 201 ? 9.183 8.353 15.981 1.00 65.62 201 GLY A N 1
ATOM 1492 C CA . GLY A 1 201 ? 8.314 7.408 15.254 1.00 65.62 201 GLY A CA 1
ATOM 1493 C C . GLY A 1 201 ? 7.217 8.058 14.381 1.00 65.62 201 GLY A C 1
ATOM 1494 O O . GLY A 1 201 ? 6.507 8.957 14.833 1.00 65.62 201 GLY A O 1
ATOM 1495 N N . ASN A 1 202 ? 7.049 7.604 13.131 1.00 82.25 202 ASN A N 1
ATOM 1496 C CA . ASN A 1 202 ? 6.022 8.089 12.189 1.00 82.25 202 ASN A CA 1
ATOM 1497 C C . ASN A 1 202 ? 4.642 7.416 12.412 1.00 82.25 202 ASN A C 1
ATOM 1499 O O . ASN A 1 202 ? 4.155 6.650 11.575 1.00 82.25 202 ASN A O 1
ATOM 1503 N N . TRP A 1 203 ? 4.010 7.687 13.563 1.00 87.25 203 TRP A N 1
ATOM 1504 C CA . TRP A 1 203 ? 2.667 7.180 13.900 1.00 87.25 203 TRP A CA 1
ATOM 1505 C C . TRP A 1 203 ? 1.586 7.522 12.860 1.00 87.25 203 TRP A C 1
ATOM 1507 O O . TRP A 1 203 ? 0.804 6.624 12.537 1.00 87.25 203 TRP A O 1
ATOM 1517 N N . PRO A 1 204 ? 1.513 8.756 12.314 1.00 87.94 204 PRO A N 1
ATOM 1518 C CA . PRO A 1 204 ? 0.520 9.090 11.296 1.00 87.94 204 PRO A CA 1
ATOM 1519 C C . PRO A 1 204 ? 0.595 8.172 10.075 1.00 87.94 204 PRO A C 1
ATOM 1521 O O . PRO A 1 204 ? -0.439 7.692 9.613 1.00 87.94 204 PRO A O 1
ATOM 1524 N N . ARG A 1 205 ? 1.810 7.849 9.611 1.00 84.06 205 ARG A N 1
ATOM 1525 C CA . ARG A 1 205 ? 2.027 6.916 8.498 1.00 84.06 205 ARG A CA 1
ATOM 1526 C C . ARG A 1 205 ? 1.596 5.499 8.835 1.00 84.06 205 ARG A C 1
ATOM 1528 O O . ARG A 1 205 ? 0.906 4.888 8.026 1.00 84.06 205 ARG A O 1
ATOM 1535 N N . LEU A 1 206 ? 1.943 4.989 10.020 1.00 86.12 206 LEU A N 1
ATOM 1536 C CA . LEU A 1 206 ? 1.493 3.660 10.449 1.00 86.12 206 LEU A CA 1
ATOM 1537 C C . LEU A 1 206 ? -0.039 3.580 10.467 1.00 86.12 206 LEU A C 1
ATOM 1539 O O . LEU A 1 206 ? -0.618 2.622 9.955 1.00 86.12 206 LEU A O 1
ATOM 1543 N N . ILE A 1 207 ? -0.696 4.592 11.039 1.00 91.31 207 ILE A N 1
ATOM 1544 C CA . ILE A 1 207 ? -2.158 4.655 11.119 1.00 91.31 207 ILE A CA 1
ATOM 1545 C C . ILE A 1 207 ? -2.766 4.739 9.717 1.00 91.31 207 ILE A C 1
ATOM 1547 O O . ILE A 1 207 ? -3.667 3.966 9.412 1.00 91.31 207 ILE A O 1
ATOM 1551 N N . ALA A 1 208 ? -2.253 5.606 8.841 1.00 87.06 208 ALA A N 1
ATOM 1552 C CA . ALA A 1 208 ? -2.735 5.732 7.466 1.00 87.06 208 ALA A CA 1
ATOM 1553 C C . ALA A 1 208 ? -2.565 4.429 6.666 1.00 87.06 208 ALA A C 1
ATOM 1555 O O . ALA A 1 208 ? -3.515 3.965 6.032 1.00 87.06 208 ALA A O 1
ATOM 1556 N N . ASN A 1 209 ? -1.389 3.797 6.748 1.00 78.88 209 ASN A N 1
ATOM 1557 C CA . ASN A 1 209 ? -1.130 2.515 6.097 1.00 78.88 209 ASN A CA 1
ATOM 1558 C C . ASN A 1 209 ? -2.062 1.417 6.630 1.00 78.88 209 ASN A C 1
ATOM 1560 O O . ASN A 1 209 ? -2.524 0.574 5.863 1.00 78.88 209 ASN A O 1
ATOM 1564 N N . THR A 1 210 ? -2.333 1.425 7.939 1.00 86.19 210 THR A N 1
ATOM 1565 C CA . THR A 1 210 ? -3.248 0.467 8.567 1.00 86.19 210 THR A CA 1
ATOM 1566 C C . THR A 1 210 ? -4.679 0.723 8.121 1.00 86.19 210 THR A C 1
ATOM 1568 O O . THR A 1 210 ? -5.335 -0.207 7.693 1.00 86.19 210 THR A O 1
ATOM 1571 N N . LEU A 1 211 ? -5.174 1.959 8.120 1.00 87.75 211 LEU A N 1
ATOM 1572 C CA . LEU A 1 211 ? -6.558 2.259 7.730 1.00 87.75 211 LEU A CA 1
ATOM 1573 C C . LEU A 1 211 ? -6.865 1.901 6.270 1.00 87.75 211 LEU A C 1
ATOM 1575 O O . LEU A 1 211 ? -7.961 1.432 5.979 1.00 87.75 211 LEU A O 1
ATOM 1579 N N . ARG A 1 212 ? -5.881 2.037 5.375 1.00 77.44 212 ARG A N 1
ATOM 1580 C CA . ARG A 1 212 ? -5.986 1.606 3.968 1.00 77.44 212 ARG A CA 1
ATOM 1581 C C . ARG A 1 212 ? -5.885 0.099 3.763 1.00 77.44 212 ARG A C 1
ATOM 1583 O O . ARG A 1 212 ? -6.054 -0.398 2.649 1.00 77.44 212 ARG A O 1
ATOM 1590 N N . PHE A 1 213 ? -5.592 -0.645 4.823 1.00 68.81 213 PHE A N 1
ATOM 1591 C CA . PHE A 1 213 ? -5.501 -2.085 4.741 1.00 68.81 213 PHE A CA 1
ATOM 1592 C C . PHE A 1 213 ? -6.856 -2.694 4.346 1.00 68.81 213 PHE A C 1
ATOM 1594 O O . PHE A 1 213 ? -7.868 -2.458 5.001 1.00 68.81 213 PHE A O 1
ATOM 1601 N N . GLY A 1 214 ? -6.859 -3.527 3.299 1.00 56.56 214 GLY A N 1
ATOM 1602 C CA . GLY A 1 214 ? -8.024 -4.321 2.886 1.00 56.56 214 GLY A CA 1
ATOM 1603 C C . GLY A 1 214 ? -8.896 -3.720 1.775 1.00 56.56 214 GLY A C 1
ATOM 1604 O O . GLY A 1 214 ? -9.820 -4.398 1.316 1.00 56.56 214 GLY A O 1
ATOM 1605 N N . GLU A 1 215 ? -8.607 -2.511 1.287 1.00 62.03 215 GLU A N 1
ATOM 1606 C CA . GLU A 1 215 ? -9.245 -1.995 0.067 1.00 62.03 215 GLU A CA 1
ATOM 1607 C C . GLU A 1 215 ? -8.679 -2.681 -1.168 1.00 62.03 215 GLU A C 1
ATOM 1609 O O . GLU A 1 215 ? -7.460 -2.718 -1.309 1.00 62.03 215 GLU A O 1
ATOM 1614 N N . ALA A 1 216 ? -9.543 -3.193 -2.057 1.00 65.19 216 ALA A N 1
ATOM 1615 C CA 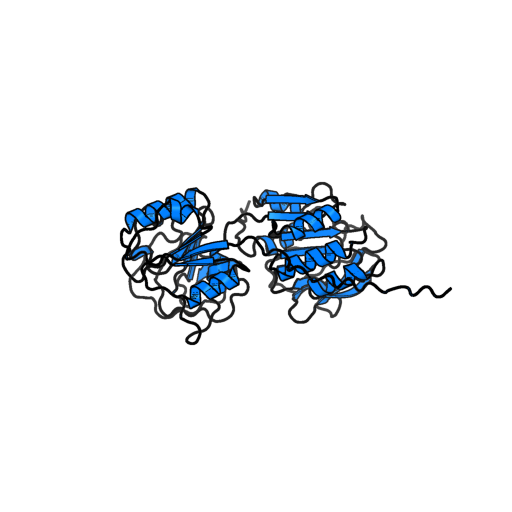. ALA A 1 216 ? -9.157 -3.669 -3.387 1.00 65.19 216 ALA A CA 1
ATOM 1616 C C . ALA A 1 216 ? -8.542 -2.511 -4.193 1.00 65.19 216 ALA A C 1
ATOM 1618 O O . ALA A 1 216 ? -9.075 -1.408 -4.186 1.00 65.19 216 ALA A O 1
ATOM 1619 N N . LEU A 1 217 ? -7.434 -2.766 -4.886 1.00 74.31 217 LEU A N 1
ATOM 1620 C CA . LEU A 1 217 ? -6.727 -1.778 -5.677 1.00 74.31 217 LEU A CA 1
ATOM 1621 C C . LEU A 1 217 ? -7.490 -1.707 -6.979 1.00 74.31 217 LEU A C 1
ATOM 1623 O O . LEU A 1 217 ? -7.898 -2.734 -7.530 1.00 74.31 217 LEU A O 1
ATOM 1627 N N . ARG A 1 218 ? -7.626 -0.496 -7.485 1.00 83.19 218 ARG A N 1
ATOM 1628 C CA . ARG A 1 218 ? -7.983 -0.240 -8.866 1.00 83.19 218 ARG A CA 1
ATOM 1629 C C . ARG A 1 218 ? -6.688 -0.246 -9.663 1.00 83.19 218 ARG A C 1
ATOM 1631 O O . ARG A 1 218 ? -5.823 0.605 -9.465 1.00 83.19 218 ARG A O 1
ATOM 1638 N N . VAL A 1 219 ? -6.522 -1.224 -10.544 1.00 89.50 219 VAL A N 1
ATOM 1639 C CA . VAL A 1 219 ? -5.285 -1.434 -11.304 1.00 89.50 219 VAL A CA 1
ATOM 1640 C C . VAL A 1 219 ? -5.495 -1.142 -12.781 1.00 89.50 219 VAL A C 1
ATOM 1642 O O . VAL A 1 219 ? -6.360 -1.737 -13.424 1.00 89.50 219 VAL A O 1
ATOM 1645 N N . ALA A 1 220 ? -4.688 -0.236 -13.321 1.00 93.56 220 ALA A N 1
ATOM 1646 C CA . ALA A 1 220 ? -4.620 0.036 -14.748 1.00 93.56 220 ALA A CA 1
ATOM 1647 C C . ALA A 1 220 ? -3.458 -0.762 -15.345 1.00 93.56 220 ALA A C 1
ATOM 1649 O O . ALA A 1 220 ? -2.316 -0.581 -14.928 1.00 93.56 220 ALA A O 1
ATOM 1650 N N . ILE A 1 221 ? -3.742 -1.659 -16.290 1.00 94.00 221 ILE A N 1
ATOM 1651 C CA . ILE A 1 221 ? -2.739 -2.534 -16.908 1.00 94.00 221 ILE A CA 1
ATOM 1652 C C . ILE A 1 221 ? -2.664 -2.223 -18.399 1.00 94.00 221 ILE A C 1
ATOM 1654 O O . ILE A 1 221 ? -3.640 -2.422 -19.116 1.00 94.00 221 ILE A O 1
ATOM 1658 N N . TYR A 1 222 ? -1.506 -1.774 -18.867 1.00 93.94 222 TYR A N 1
ATOM 1659 C CA . TYR A 1 222 ? -1.172 -1.662 -20.282 1.00 93.94 222 TYR A CA 1
ATOM 1660 C C . TYR A 1 222 ? -0.078 -2.681 -20.615 1.00 93.94 222 TYR A C 1
ATOM 1662 O O . TYR A 1 222 ? 1.055 -2.552 -20.153 1.00 93.94 222 TYR A O 1
ATOM 1670 N N . GLU A 1 223 ? -0.452 -3.720 -21.364 1.00 88.19 223 GLU A N 1
ATOM 1671 C CA . GLU A 1 223 ? 0.406 -4.862 -21.719 1.00 88.19 223 GLU A CA 1
ATOM 1672 C C . GLU A 1 223 ? -0.079 -5.457 -23.064 1.00 88.19 223 GLU A C 1
ATOM 1674 O O . GLU A 1 223 ? -0.728 -6.506 -23.098 1.00 88.19 223 GLU A O 1
ATOM 1679 N N . PRO A 1 224 ? 0.145 -4.758 -24.194 1.00 80.19 224 PRO A N 1
ATOM 1680 C CA . PRO A 1 224 ? -0.482 -5.081 -25.481 1.00 80.19 224 PRO A CA 1
ATOM 1681 C C . PRO A 1 224 ? 0.050 -6.369 -26.132 1.00 80.19 224 PRO A C 1
ATOM 1683 O O . PRO A 1 224 ? -0.616 -6.944 -26.997 1.00 80.19 224 PRO A O 1
ATOM 1686 N N . SER A 1 225 ? 1.243 -6.832 -25.749 1.00 68.31 225 SER A N 1
ATOM 1687 C CA . SER A 1 225 ? 1.927 -7.980 -26.361 1.00 68.31 225 SER A CA 1
ATOM 1688 C C . SER A 1 225 ? 1.607 -9.331 -25.709 1.00 68.31 225 SER A C 1
ATOM 1690 O O . SER A 1 225 ? 1.807 -10.372 -26.341 1.00 68.31 225 SER A O 1
ATOM 1692 N N . LEU A 1 226 ? 1.056 -9.355 -24.488 1.00 63.22 226 LEU A N 1
ATOM 1693 C CA . LEU A 1 226 ? 0.876 -10.588 -23.717 1.00 63.22 226 LEU A CA 1
ATOM 1694 C C . LEU A 1 226 ? -0.611 -10.921 -23.534 1.00 63.22 226 LEU A C 1
ATOM 1696 O O . LEU A 1 226 ? -1.305 -10.432 -22.644 1.00 63.22 226 LEU A O 1
ATOM 1700 N N . ALA A 1 227 ? -1.113 -11.827 -24.377 1.00 51.78 227 ALA A N 1
ATOM 1701 C CA . ALA A 1 227 ? -2.439 -12.410 -24.193 1.00 51.78 227 ALA A CA 1
ATOM 1702 C C . ALA A 1 227 ? -2.501 -13.161 -22.845 1.00 51.78 227 ALA A C 1
ATOM 1704 O O . ALA A 1 227 ? -1.814 -14.169 -22.665 1.00 51.78 227 ALA A O 1
ATOM 1705 N N . ASN A 1 228 ? -3.374 -12.717 -21.934 1.00 56.44 228 ASN A N 1
ATOM 1706 C CA . ASN A 1 228 ? -3.459 -13.165 -20.532 1.00 56.44 228 ASN A CA 1
ATOM 1707 C C . ASN A 1 228 ? -2.235 -12.763 -19.691 1.00 56.44 228 ASN A C 1
ATOM 1709 O O . ASN A 1 228 ? -1.555 -13.615 -19.111 1.00 56.44 228 ASN A O 1
ATOM 1713 N N . SER A 1 229 ? -1.993 -11.454 -19.642 1.00 70.25 229 SER A N 1
ATOM 1714 C CA . SER A 1 229 ? -1.137 -10.744 -18.692 1.00 70.25 229 SER A CA 1
ATOM 1715 C C . SER A 1 229 ? -0.953 -11.481 -17.350 1.00 70.25 229 SER A C 1
ATOM 1717 O O . SER A 1 229 ? -1.915 -11.853 -16.665 1.00 70.25 229 SER A O 1
ATOM 1719 N N . ASN A 1 230 ? 0.300 -11.700 -16.933 1.00 81.50 230 ASN A N 1
ATOM 1720 C CA . ASN A 1 230 ? 0.577 -12.276 -15.607 1.00 81.50 230 ASN A CA 1
ATOM 1721 C C . ASN A 1 230 ? 0.095 -11.339 -14.488 1.00 81.50 230 ASN A C 1
ATOM 1723 O O . ASN A 1 230 ? -0.324 -11.807 -13.427 1.00 81.50 230 ASN A O 1
ATOM 1727 N N . PHE A 1 231 ? 0.103 -10.029 -14.748 1.00 83.94 231 PHE A N 1
ATOM 1728 C CA . PHE A 1 231 ? -0.425 -9.009 -13.850 1.00 83.94 231 PHE A CA 1
ATOM 1729 C C . PHE A 1 231 ? -1.953 -9.080 -13.734 1.00 83.94 231 PHE A C 1
ATOM 1731 O O . PHE A 1 231 ? -2.465 -9.018 -12.619 1.00 83.94 231 PHE A O 1
ATOM 1738 N N . GLU A 1 232 ? -2.682 -9.322 -14.830 1.00 82.44 232 GLU A N 1
ATOM 1739 C CA . GLU A 1 232 ? -4.128 -9.600 -14.798 1.00 82.44 232 GLU A CA 1
ATOM 1740 C C . GLU A 1 232 ? -4.429 -10.807 -13.906 1.00 82.44 232 GLU A C 1
ATOM 1742 O O . GLU A 1 232 ? -5.261 -10.738 -12.996 1.00 82.44 232 GLU A O 1
ATOM 1747 N N . ASN A 1 233 ? -3.749 -11.929 -14.166 1.00 74.25 233 ASN A N 1
ATOM 1748 C CA . ASN A 1 233 ? -3.948 -13.159 -13.402 1.00 74.25 233 ASN A CA 1
ATOM 1749 C C . ASN A 1 233 ? -3.692 -12.924 -11.913 1.00 74.25 233 ASN A C 1
ATOM 1751 O O . ASN A 1 233 ? -4.413 -13.465 -11.066 1.00 74.25 233 ASN A O 1
ATOM 1755 N N . ARG A 1 234 ? -2.697 -12.088 -11.593 1.00 78.44 234 ARG A N 1
ATOM 1756 C CA . ARG A 1 234 ? -2.397 -11.753 -10.211 1.00 78.44 234 ARG A CA 1
ATOM 1757 C C . ARG A 1 234 ? -3.447 -10.845 -9.580 1.00 78.44 234 ARG A C 1
ATOM 1759 O O . ARG A 1 234 ? -3.937 -11.194 -8.507 1.00 78.44 234 ARG A O 1
ATOM 1766 N N . ALA A 1 235 ? -3.841 -9.762 -10.246 1.00 69.31 235 ALA A N 1
ATOM 1767 C CA . ALA A 1 235 ? -4.896 -8.860 -9.784 1.00 69.31 235 ALA A CA 1
ATOM 1768 C C . ALA A 1 235 ? -6.196 -9.623 -9.496 1.00 69.31 235 ALA A C 1
ATOM 1770 O O . ALA A 1 235 ? -6.786 -9.498 -8.422 1.00 69.31 235 ALA A O 1
ATOM 1771 N N . ARG A 1 236 ? -6.579 -10.526 -10.407 1.00 71.12 236 ARG A N 1
ATOM 1772 C CA . ARG A 1 236 ? -7.732 -11.418 -10.236 1.00 71.12 236 ARG A CA 1
ATOM 1773 C C . ARG A 1 236 ? -7.590 -12.333 -9.016 1.00 71.12 236 ARG A C 1
ATOM 1775 O O . ARG A 1 236 ? -8.565 -12.529 -8.296 1.00 71.12 236 ARG A O 1
ATOM 1782 N N . PHE A 1 237 ? -6.404 -12.897 -8.777 1.00 59.69 237 PHE A N 1
ATOM 1783 C CA . PHE A 1 237 ? -6.156 -13.788 -7.637 1.00 59.69 237 PHE A CA 1
ATOM 1784 C C . PHE A 1 237 ? -6.307 -13.075 -6.288 1.00 59.69 237 PHE A C 1
ATOM 1786 O O . PHE A 1 237 ? -6.829 -13.665 -5.345 1.00 59.69 237 PHE A O 1
ATOM 1793 N N . VAL A 1 238 ? -5.869 -11.816 -6.189 1.00 61.56 238 VAL A N 1
ATOM 1794 C CA . VAL A 1 238 ? -5.950 -11.025 -4.946 1.00 61.56 238 VAL A CA 1
ATOM 1795 C C . VAL A 1 238 ? -7.232 -10.193 -4.831 1.00 61.56 238 VAL A C 1
ATOM 1797 O O . VAL A 1 238 ? -7.357 -9.382 -3.915 1.00 61.56 238 VAL A O 1
ATOM 1800 N N . ASN A 1 239 ? -8.188 -10.423 -5.738 1.00 64.00 239 ASN A N 1
ATOM 1801 C CA . ASN A 1 239 ? -9.479 -9.742 -5.808 1.00 64.00 239 ASN A CA 1
ATOM 1802 C C . ASN A 1 239 ? -9.368 -8.212 -5.962 1.00 64.00 239 ASN A C 1
ATOM 1804 O O . ASN A 1 239 ? -10.175 -7.461 -5.411 1.00 64.00 239 ASN A O 1
ATOM 1808 N N . ASP A 1 240 ? -8.366 -7.763 -6.716 1.00 75.69 240 ASP A N 1
ATOM 1809 C CA . ASP A 1 240 ? -8.256 -6.378 -7.162 1.00 75.69 240 ASP A CA 1
ATOM 1810 C C . ASP A 1 240 ? -9.184 -6.095 -8.341 1.00 75.69 240 ASP A C 1
ATOM 1812 O O . ASP A 1 240 ? -9.488 -6.970 -9.159 1.00 75.69 240 ASP A O 1
ATOM 1816 N N . VAL A 1 241 ? -9.639 -4.847 -8.430 1.00 80.25 241 VAL A N 1
ATOM 1817 C CA . VAL A 1 241 ? -10.417 -4.359 -9.568 1.00 80.25 241 VAL A CA 1
ATOM 1818 C C . VAL A 1 241 ? -9.421 -3.898 -10.616 1.00 80.25 241 VAL A C 1
ATOM 1820 O O . VAL A 1 241 ? -8.615 -3.022 -10.347 1.00 80.25 241 VAL A O 1
ATOM 1823 N N . PHE A 1 242 ? -9.456 -4.446 -11.824 1.00 86.06 242 PHE A N 1
ATOM 1824 C CA . PHE A 1 242 ? -8.488 -4.074 -12.853 1.00 86.06 242 PHE A CA 1
ATOM 1825 C C . PHE A 1 242 ? -9.158 -3.736 -14.179 1.00 86.06 242 PHE A C 1
ATOM 1827 O O . PHE A 1 242 ? -10.241 -4.231 -14.499 1.00 86.06 242 PHE A O 1
ATOM 1834 N N . THR A 1 243 ? -8.485 -2.895 -14.958 1.00 90.62 243 THR A N 1
ATOM 1835 C CA . THR A 1 243 ? -8.824 -2.594 -16.350 1.00 90.62 243 THR A CA 1
ATOM 1836 C C . THR A 1 243 ? -7.586 -2.808 -17.207 1.00 90.62 243 THR A C 1
ATOM 1838 O O . THR A 1 243 ? -6.505 -2.332 -16.862 1.00 90.62 243 THR A O 1
ATOM 1841 N N . ILE A 1 244 ? -7.747 -3.542 -18.308 1.00 90.00 244 ILE A N 1
ATOM 1842 C CA . ILE A 1 244 ? -6.688 -3.766 -19.294 1.00 90.00 244 ILE A CA 1
ATOM 1843 C C . ILE A 1 244 ? -6.890 -2.789 -20.445 1.00 90.00 244 ILE A C 1
ATOM 1845 O O . ILE A 1 244 ? -7.999 -2.667 -20.970 1.00 90.00 244 ILE A O 1
ATOM 1849 N N . PHE A 1 245 ? -5.807 -2.134 -20.835 1.00 91.12 245 PHE A N 1
ATOM 1850 C CA . PHE A 1 245 ? -5.730 -1.211 -21.951 1.00 91.12 245 PHE A CA 1
ATOM 1851 C C . PHE A 1 245 ? -4.817 -1.812 -23.019 1.00 91.12 245 PHE A C 1
ATOM 1853 O O . PHE A 1 245 ? -3.683 -2.197 -22.741 1.00 91.12 245 PHE A O 1
ATOM 1860 N N . ASP A 1 246 ? -5.318 -1.889 -24.246 1.00 88.44 246 ASP A N 1
ATOM 1861 C CA . ASP A 1 246 ? -4.572 -2.281 -25.447 1.00 88.44 246 ASP A CA 1
ATOM 1862 C C . ASP A 1 246 ? -4.131 -1.064 -26.282 1.00 88.44 246 ASP A C 1
ATOM 1864 O O . ASP A 1 246 ? -3.465 -1.209 -27.305 1.00 88.44 246 ASP A O 1
ATOM 1868 N N . ASP A 1 247 ? -4.488 0.140 -25.829 1.00 88.62 247 ASP A N 1
ATOM 1869 C CA . ASP A 1 247 ? -4.187 1.419 -26.460 1.00 88.62 247 ASP A CA 1
ATOM 1870 C C . ASP A 1 247 ? -3.528 2.373 -25.446 1.00 88.62 247 ASP A C 1
ATOM 1872 O O . ASP A 1 247 ? -4.113 2.646 -24.387 1.00 88.62 247 ASP A O 1
ATOM 1876 N N . PRO A 1 248 ? -2.341 2.931 -25.752 1.00 90.31 248 PRO A N 1
ATOM 1877 C CA . PRO A 1 248 ? -1.653 3.849 -24.847 1.00 90.31 248 PRO A CA 1
ATOM 1878 C C . PRO A 1 248 ? -2.439 5.146 -24.606 1.00 90.31 248 PRO A C 1
ATOM 1880 O O . PRO A 1 248 ? -2.315 5.739 -23.535 1.00 90.31 248 PRO A O 1
ATOM 1883 N N . THR A 1 249 ? -3.287 5.577 -25.551 1.00 92.88 249 THR A N 1
ATOM 1884 C CA . THR A 1 249 ? -4.136 6.769 -25.352 1.00 92.88 249 THR A CA 1
ATOM 1885 C C . THR A 1 249 ? -5.238 6.500 -24.325 1.00 92.88 249 THR A C 1
ATOM 1887 O O . THR A 1 249 ? -5.505 7.341 -23.467 1.00 92.88 249 THR A O 1
ATOM 1890 N N . ALA A 1 250 ? -5.863 5.322 -24.368 1.00 92.62 250 ALA A N 1
ATOM 1891 C CA . ALA A 1 250 ? -6.833 4.907 -23.360 1.00 92.62 250 ALA A CA 1
ATOM 1892 C C . ALA A 1 250 ? -6.193 4.763 -21.967 1.00 92.62 250 ALA A C 1
ATOM 1894 O O . ALA A 1 250 ? -6.777 5.222 -20.986 1.00 92.62 250 ALA A O 1
ATOM 1895 N N . MET A 1 251 ? -4.978 4.203 -21.887 1.00 94.56 251 MET A N 1
ATOM 1896 C CA . MET A 1 251 ? -4.213 4.140 -20.633 1.00 94.56 251 MET A CA 1
ATOM 1897 C C . MET A 1 251 ? -3.923 5.542 -20.082 1.00 94.56 251 MET A C 1
ATOM 1899 O O . MET A 1 251 ? -4.140 5.797 -18.901 1.00 94.56 251 MET A O 1
ATOM 1903 N N . GLN A 1 252 ? -3.497 6.479 -20.934 1.00 95.44 252 GLN A N 1
ATOM 1904 C CA . GLN A 1 252 ? -3.265 7.869 -20.536 1.00 95.44 252 GLN A CA 1
ATOM 1905 C C . GLN A 1 252 ? -4.529 8.488 -19.919 1.00 95.44 252 GLN A C 1
ATOM 1907 O O . GLN A 1 252 ? -4.478 9.001 -18.804 1.00 95.44 252 GLN A O 1
ATOM 1912 N N . GLN A 1 253 ? -5.669 8.399 -20.613 1.00 91.19 253 GLN A N 1
ATOM 1913 C CA . GLN A 1 253 ? -6.941 8.958 -20.136 1.00 91.19 253 GLN A CA 1
ATOM 1914 C C . GLN A 1 253 ? -7.396 8.335 -18.811 1.00 91.19 253 GLN A C 1
ATOM 1916 O O . GLN A 1 253 ? -7.993 9.013 -17.978 1.00 91.19 253 GLN A O 1
ATOM 1921 N N . ALA A 1 254 ? -7.114 7.047 -18.615 1.00 88.31 254 ALA A N 1
ATOM 1922 C CA . ALA A 1 254 ? -7.408 6.339 -17.379 1.00 88.31 254 ALA A CA 1
ATOM 1923 C C . ALA A 1 254 ? -6.539 6.822 -16.209 1.00 88.31 254 ALA A C 1
ATOM 1925 O O . ALA A 1 254 ? -7.051 7.036 -15.114 1.00 88.31 254 ALA A O 1
ATOM 1926 N N . LEU A 1 255 ? -5.242 7.051 -16.428 1.00 88.62 255 LEU A N 1
ATOM 1927 C CA . LEU A 1 255 ? -4.373 7.633 -15.398 1.00 88.62 255 LEU A CA 1
ATOM 1928 C C . LEU A 1 255 ? -4.783 9.073 -15.064 1.00 88.62 255 LEU A C 1
ATOM 1930 O O . LEU A 1 255 ? -4.802 9.458 -13.896 1.00 88.62 255 LEU A O 1
ATOM 1934 N N . GLU A 1 256 ? -5.169 9.850 -16.077 1.00 86.31 256 GLU A N 1
ATOM 1935 C CA . GLU A 1 256 ? -5.663 11.220 -15.916 1.00 86.31 256 GLU A CA 1
ATOM 1936 C C . GLU A 1 256 ? -7.006 11.307 -15.179 1.00 86.31 256 GLU A C 1
ATOM 1938 O O . GLU A 1 256 ? -7.347 12.389 -14.705 1.00 86.31 256 GLU A O 1
ATOM 1943 N N . SER A 1 257 ? -7.774 10.217 -15.059 1.00 78.75 257 SER A N 1
ATOM 1944 C CA . SER A 1 257 ? -9.034 10.235 -14.307 1.00 78.75 257 SER A CA 1
ATOM 1945 C C . SER A 1 257 ? -8.827 10.189 -12.789 1.00 78.75 257 SER A C 1
ATOM 1947 O O . SER A 1 257 ? -9.705 10.627 -12.048 1.00 78.75 257 SER A O 1
ATOM 1949 N N . GLY A 1 258 ? -7.669 9.700 -12.321 1.00 71.88 258 GLY A N 1
ATOM 1950 C CA . GLY A 1 258 ? -7.379 9.508 -10.893 1.00 71.88 258 GLY A CA 1
ATOM 1951 C C . GLY A 1 258 ? -8.082 8.290 -10.276 1.00 71.88 258 GLY A C 1
ATOM 1952 O O . GLY A 1 258 ? -8.117 8.146 -9.054 1.00 71.88 258 GLY A O 1
ATOM 1953 N N . ASP A 1 259 ? -8.643 7.402 -11.105 1.00 78.69 259 ASP A N 1
ATOM 1954 C CA . ASP A 1 259 ? -9.439 6.259 -10.643 1.00 78.69 259 ASP A CA 1
ATOM 1955 C C . ASP A 1 259 ? -8.622 5.003 -10.320 1.00 78.69 259 ASP A C 1
ATOM 1957 O O . ASP A 1 259 ? -9.200 3.944 -10.087 1.00 78.69 259 ASP A O 1
ATOM 1961 N N . PHE A 1 260 ? -7.296 5.080 -10.328 1.00 83.44 260 PHE A N 1
ATOM 1962 C CA . PHE A 1 260 ? -6.427 3.921 -10.152 1.00 83.44 260 PHE A CA 1
ATOM 1963 C C . PHE A 1 260 ? -5.456 4.126 -8.991 1.00 83.44 260 PHE A C 1
ATOM 1965 O O . PHE A 1 260 ? -5.091 5.247 -8.654 1.00 83.44 260 PHE A O 1
ATOM 1972 N N . ASP A 1 261 ? -5.036 3.024 -8.381 1.00 81.62 261 ASP A N 1
ATOM 1973 C CA . ASP A 1 261 ? -4.101 2.986 -7.253 1.00 81.62 261 ASP A CA 1
ATOM 1974 C C . ASP A 1 261 ? -2.743 2.397 -7.677 1.00 81.62 261 ASP A C 1
ATOM 1976 O O . ASP A 1 261 ? -1.699 2.722 -7.101 1.00 81.62 261 ASP A O 1
ATOM 1980 N N . LEU A 1 262 ? -2.753 1.548 -8.714 1.00 90.50 262 LEU A N 1
ATOM 1981 C CA . LEU A 1 262 ? -1.575 0.931 -9.321 1.00 90.50 262 LEU A CA 1
ATOM 1982 C C . LEU A 1 262 ? -1.650 1.002 -10.852 1.00 90.50 262 LEU A C 1
ATOM 1984 O O . LEU A 1 262 ? -2.645 0.598 -11.451 1.00 90.50 262 LEU A O 1
ATOM 1988 N N . ALA A 1 263 ? -0.570 1.464 -11.473 1.00 95.75 263 ALA A N 1
ATOM 1989 C CA . ALA A 1 263 ? -0.358 1.422 -12.913 1.00 95.75 263 ALA A CA 1
ATOM 1990 C C . ALA A 1 263 ? 0.695 0.361 -13.262 1.00 95.75 263 ALA A C 1
ATOM 1992 O O . ALA A 1 263 ? 1.792 0.355 -12.707 1.00 95.75 263 ALA A O 1
ATOM 1993 N N . VAL A 1 264 ? 0.386 -0.521 -14.203 1.00 95.88 264 VAL A N 1
ATOM 1994 C CA . VAL A 1 264 ? 1.335 -1.473 -14.785 1.00 95.88 264 VAL A CA 1
ATOM 1995 C C . VAL A 1 264 ? 1.491 -1.120 -16.254 1.00 95.88 264 VAL A C 1
ATOM 1997 O O . VAL A 1 264 ? 0.514 -1.142 -16.999 1.00 95.88 264 VAL A O 1
ATOM 2000 N N . VAL A 1 265 ? 2.709 -0.770 -16.660 1.00 95.94 265 VAL A N 1
ATOM 2001 C CA . VAL A 1 265 ? 3.051 -0.431 -18.044 1.00 95.94 265 VAL A CA 1
ATOM 2002 C C . VAL A 1 265 ? 4.169 -1.362 -18.491 1.00 95.94 265 VAL A C 1
ATOM 2004 O O . VAL A 1 265 ? 5.308 -1.248 -18.037 1.00 95.94 265 VAL A O 1
ATOM 2007 N N . VAL A 1 266 ? 3.827 -2.298 -19.369 1.00 93.44 266 VAL A N 1
ATOM 2008 C CA . VAL A 1 266 ? 4.766 -3.225 -19.999 1.00 93.44 266 VAL A CA 1
ATOM 2009 C C . VAL A 1 266 ? 4.679 -3.008 -21.500 1.00 93.44 266 VAL A C 1
ATOM 2011 O O . VAL A 1 266 ? 3.647 -3.273 -22.111 1.00 93.44 266 VAL A O 1
ATOM 2014 N N . GLU A 1 267 ? 5.752 -2.486 -22.083 1.00 91.19 267 GLU A N 1
ATOM 2015 C CA . GLU A 1 267 ? 5.817 -2.164 -23.503 1.00 91.19 267 GLU A CA 1
ATOM 2016 C C . GLU A 1 267 ? 7.140 -2.641 -24.098 1.00 91.19 267 GLU A C 1
ATOM 2018 O O . GLU A 1 267 ? 8.224 -2.236 -23.677 1.00 91.19 267 GLU A O 1
ATOM 2023 N N . GLU A 1 268 ? 7.039 -3.499 -25.104 1.00 87.19 268 GLU A N 1
ATOM 2024 C CA . GLU A 1 268 ? 8.155 -4.298 -25.607 1.00 87.19 268 GLU A CA 1
ATOM 2025 C C . GLU A 1 268 ? 8.595 -3.869 -27.010 1.00 87.19 268 GLU A C 1
ATOM 2027 O O . GLU A 1 268 ? 9.689 -4.231 -27.428 1.00 87.19 268 GLU A O 1
ATOM 2032 N N . ASN A 1 269 ? 7.782 -3.115 -27.765 1.00 86.06 269 ASN A N 1
ATOM 2033 C CA . ASN A 1 269 ? 8.155 -2.745 -29.139 1.00 86.06 269 ASN A CA 1
ATOM 2034 C C . ASN A 1 269 ? 7.527 -1.460 -29.706 1.00 86.06 269 ASN A C 1
ATOM 2036 O O . ASN A 1 269 ? 7.879 -1.052 -30.818 1.00 86.06 269 ASN A O 1
ATOM 2040 N N . VAL A 1 270 ? 6.617 -0.806 -28.987 1.00 87.94 270 VAL A N 1
ATOM 2041 C CA . VAL A 1 270 ? 6.029 0.479 -29.382 1.00 87.94 270 VAL A CA 1
ATOM 2042 C C . VAL A 1 270 ? 6.687 1.605 -28.597 1.00 87.94 270 VAL A C 1
ATOM 2044 O O . VAL A 1 270 ? 6.942 1.480 -27.407 1.00 87.94 270 VAL A O 1
ATOM 2047 N N . VAL A 1 271 ? 6.979 2.726 -29.256 1.00 90.56 271 VAL A N 1
ATOM 2048 C CA . VAL A 1 271 ? 7.447 3.934 -28.563 1.00 90.56 271 VAL A CA 1
ATOM 2049 C C . VAL A 1 271 ? 6.269 4.558 -27.817 1.00 90.56 271 VAL A C 1
ATOM 2051 O O . VAL A 1 271 ? 5.269 4.923 -28.442 1.00 90.56 271 VAL A O 1
ATOM 2054 N N . LEU A 1 272 ? 6.388 4.704 -26.496 1.00 93.69 272 LEU A N 1
ATOM 2055 C CA . LEU A 1 272 ? 5.361 5.361 -25.686 1.00 93.69 272 LEU A CA 1
ATOM 2056 C C . LEU A 1 272 ? 5.284 6.859 -26.015 1.00 93.69 272 LEU A C 1
ATOM 2058 O O . LEU A 1 272 ? 6.288 7.506 -26.325 1.00 93.69 272 LEU A O 1
ATOM 2062 N N . SER A 1 273 ? 4.079 7.426 -25.948 1.00 94.75 273 SER A N 1
ATOM 2063 C CA . SER A 1 273 ? 3.878 8.858 -26.174 1.00 94.75 273 SER A CA 1
ATOM 2064 C C . SER A 1 273 ? 4.406 9.688 -24.999 1.00 94.75 273 SER A C 1
ATOM 2066 O O . SER A 1 273 ? 4.484 9.219 -23.861 1.00 94.75 273 SER A O 1
ATOM 2068 N N . VAL A 1 274 ? 4.759 10.947 -25.272 1.00 95.88 274 VAL A N 1
ATOM 2069 C CA . VAL A 1 274 ? 5.145 11.905 -24.220 1.00 95.88 274 VAL A CA 1
ATOM 2070 C C . VAL A 1 274 ? 3.976 12.123 -23.266 1.00 95.88 274 VAL A C 1
ATOM 2072 O O . VAL A 1 274 ? 4.168 12.187 -22.060 1.00 95.88 274 VAL A O 1
ATOM 2075 N N . GLU A 1 275 ? 2.763 12.157 -23.806 1.00 96.06 275 GLU A N 1
ATOM 2076 C CA . GLU A 1 275 ? 1.539 12.390 -23.057 1.00 96.06 275 GLU A CA 1
ATOM 2077 C C . GLU A 1 275 ? 1.244 11.260 -22.055 1.00 96.06 275 GLU A C 1
ATOM 2079 O O . GLU A 1 275 ? 0.897 11.535 -20.908 1.00 96.06 275 GLU A O 1
ATOM 2084 N N . LEU A 1 276 ? 1.449 9.991 -22.434 1.00 96.31 276 LEU A N 1
ATOM 2085 C CA . LEU A 1 276 ? 1.327 8.869 -21.499 1.00 96.31 276 LEU A CA 1
ATOM 2086 C C . LEU A 1 276 ? 2.438 8.895 -20.439 1.00 96.31 276 LEU A C 1
ATOM 2088 O O . LEU A 1 276 ? 2.172 8.627 -19.267 1.00 96.31 276 LEU A O 1
ATOM 2092 N N . ALA A 1 277 ? 3.670 9.244 -20.823 1.00 97.75 277 ALA A N 1
ATOM 2093 C CA . ALA A 1 277 ? 4.768 9.383 -19.867 1.00 97.75 277 ALA A CA 1
ATOM 2094 C C . ALA A 1 277 ? 4.499 10.501 -18.840 1.00 97.75 277 ALA A C 1
ATOM 2096 O O . ALA A 1 277 ? 4.708 10.288 -17.647 1.00 97.75 277 ALA A O 1
ATOM 2097 N N . ASP A 1 278 ? 3.972 11.650 -19.276 1.00 97.50 278 ASP A N 1
ATOM 2098 C CA . ASP A 1 278 ? 3.566 12.762 -18.405 1.00 97.50 278 ASP A CA 1
ATOM 2099 C C . ASP A 1 278 ? 2.403 12.376 -17.473 1.00 97.50 278 ASP A C 1
ATOM 2101 O O . ASP A 1 278 ? 2.408 12.730 -16.287 1.00 97.50 278 ASP A O 1
ATOM 2105 N N . ALA A 1 279 ? 1.418 11.625 -17.978 1.00 96.44 279 ALA A N 1
ATOM 2106 C CA . ALA A 1 279 ? 0.314 11.116 -17.164 1.00 96.44 279 ALA A CA 1
ATOM 2107 C C . ALA A 1 279 ? 0.817 10.156 -16.074 1.00 96.44 279 ALA A C 1
ATOM 2109 O O . ALA A 1 279 ? 0.437 10.290 -14.909 1.00 96.44 279 ALA A O 1
ATOM 2110 N N . LEU A 1 280 ? 1.734 9.244 -16.416 1.00 97.56 280 LEU A N 1
ATOM 2111 C CA . LEU A 1 280 ? 2.346 8.327 -15.453 1.00 97.56 280 LEU A CA 1
ATOM 2112 C C . LEU A 1 280 ? 3.213 9.064 -14.420 1.00 97.56 280 LEU A C 1
ATOM 2114 O O . LEU A 1 280 ? 3.133 8.762 -13.228 1.00 97.56 280 LEU A O 1
ATOM 2118 N N . ALA A 1 281 ? 3.988 10.063 -14.850 1.00 95.50 281 ALA A N 1
ATOM 2119 C CA . ALA A 1 281 ? 4.765 10.923 -13.958 1.00 95.50 281 ALA A CA 1
ATOM 2120 C C . ALA A 1 281 ? 3.868 11.642 -12.943 1.00 95.50 281 ALA A C 1
ATOM 2122 O O . ALA A 1 281 ? 4.142 11.649 -11.740 1.00 95.50 281 ALA A O 1
ATOM 2123 N N . SER A 1 282 ? 2.759 12.202 -13.426 1.00 84.94 282 SER A N 1
ATOM 2124 C CA . SER A 1 282 ? 1.783 12.907 -12.594 1.00 84.94 282 SER A CA 1
ATOM 2125 C C . SER A 1 282 ? 1.087 11.970 -11.607 1.00 84.94 282 SER A C 1
ATOM 2127 O O . SER A 1 282 ? 0.939 12.308 -10.432 1.00 84.94 282 SER A O 1
ATOM 2129 N N . PHE A 1 283 ? 0.721 10.771 -12.060 1.00 88.31 283 PHE A N 1
ATOM 2130 C CA . PHE A 1 283 ? 0.130 9.722 -11.237 1.00 88.31 283 PHE A CA 1
ATOM 2131 C C . PHE A 1 283 ? 1.057 9.288 -10.084 1.00 88.31 283 PHE A C 1
ATOM 2133 O O . PHE A 1 283 ? 0.634 9.243 -8.927 1.00 88.31 283 PHE A O 1
ATOM 2140 N N . VAL A 1 284 ? 2.345 9.051 -10.363 1.00 88.19 284 VAL A N 1
ATOM 2141 C CA . VAL A 1 284 ? 3.348 8.714 -9.331 1.00 88.19 284 VAL A CA 1
ATOM 2142 C C . VAL A 1 284 ? 3.571 9.884 -8.367 1.00 88.19 284 VAL A C 1
ATOM 2144 O O . VAL A 1 284 ? 3.635 9.682 -7.150 1.00 88.19 284 VAL A O 1
ATOM 2147 N N . ALA A 1 285 ? 3.645 11.117 -8.878 1.00 80.19 285 ALA A N 1
ATOM 2148 C CA . ALA A 1 285 ? 3.793 12.314 -8.049 1.00 80.19 285 ALA A CA 1
ATOM 2149 C C . ALA A 1 285 ? 2.601 12.520 -7.094 1.00 80.19 285 ALA A C 1
ATOM 2151 O O . ALA A 1 285 ? 2.798 12.960 -5.959 1.00 80.19 285 ALA A O 1
ATOM 2152 N N . ALA A 1 286 ? 1.390 12.143 -7.518 1.00 70.06 286 ALA A N 1
ATOM 2153 C CA . ALA A 1 286 ? 0.177 12.150 -6.695 1.00 70.06 286 ALA A CA 1
ATOM 2154 C C . ALA A 1 286 ? 0.123 11.011 -5.655 1.00 70.06 286 ALA A C 1
ATOM 2156 O O . ALA A 1 286 ? -0.786 10.967 -4.829 1.00 70.06 286 ALA A O 1
ATOM 2157 N N . GLY A 1 287 ? 1.108 10.108 -5.660 1.00 73.12 287 GLY A N 1
ATOM 2158 C CA . GLY A 1 287 ? 1.230 9.003 -4.713 1.00 73.12 287 GLY A CA 1
ATOM 2159 C C . GLY A 1 287 ? 0.761 7.648 -5.235 1.00 73.12 287 GLY A C 1
ATOM 2160 O O . GLY A 1 287 ? 0.783 6.687 -4.463 1.00 73.12 287 GLY A O 1
ATOM 2161 N N . GLY A 1 288 ? 0.397 7.561 -6.516 1.00 80.62 288 GLY A N 1
ATOM 2162 C CA . GLY A 1 288 ? 0.116 6.302 -7.196 1.00 80.62 288 GLY A CA 1
ATOM 2163 C C . GLY A 1 288 ? 1.336 5.379 -7.248 1.00 80.62 288 GLY A C 1
ATOM 2164 O O . GLY A 1 288 ? 2.489 5.820 -7.164 1.00 80.62 288 GLY A O 1
ATOM 2165 N N . LYS A 1 289 ? 1.081 4.074 -7.369 1.00 90.06 289 LYS A N 1
ATOM 2166 C CA . LYS A 1 289 ? 2.125 3.043 -7.447 1.00 90.06 289 LYS A CA 1
ATOM 2167 C C . LYS A 1 289 ? 2.316 2.586 -8.883 1.00 90.06 289 LYS A C 1
ATOM 2169 O O . LYS A 1 289 ? 1.325 2.413 -9.578 1.00 90.06 289 LYS A O 1
ATOM 2174 N N . ALA A 1 290 ? 3.542 2.338 -9.334 1.00 96.19 290 ALA A N 1
ATOM 2175 C CA . ALA A 1 290 ? 3.762 1.978 -10.736 1.00 96.19 290 ALA A CA 1
ATOM 2176 C C . ALA A 1 290 ? 4.794 0.867 -10.957 1.00 96.19 290 ALA A C 1
ATOM 2178 O O . ALA A 1 290 ? 5.846 0.861 -10.321 1.00 96.19 290 ALA A O 1
ATOM 2179 N N . ILE A 1 291 ? 4.515 -0.028 -11.905 1.00 96.94 291 ILE A N 1
ATOM 2180 C CA . ILE A 1 291 ? 5.470 -0.997 -12.462 1.00 96.94 291 ILE A CA 1
ATOM 2181 C C . ILE A 1 291 ? 5.725 -0.614 -13.914 1.00 96.94 291 ILE A C 1
ATOM 2183 O O . ILE A 1 291 ? 4.772 -0.437 -14.673 1.00 96.94 291 ILE A O 1
ATOM 2187 N N . LEU A 1 292 ? 6.997 -0.506 -14.293 1.00 97.75 292 LEU A N 1
ATOM 2188 C CA . LEU A 1 292 ? 7.416 -0.215 -15.660 1.00 97.75 292 LEU A CA 1
ATOM 2189 C C . LEU A 1 292 ? 8.388 -1.277 -16.182 1.00 97.75 292 LEU A C 1
ATOM 2191 O O . LEU A 1 292 ? 9.413 -1.544 -15.560 1.00 97.75 292 LEU A O 1
ATOM 2195 N N . SER A 1 293 ? 8.10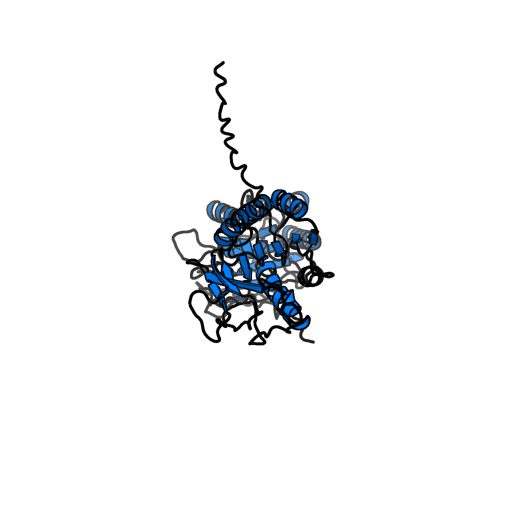3 -1.815 -17.362 1.00 94.75 293 SER A N 1
ATOM 2196 C CA . SER A 1 293 ? 9.076 -2.463 -18.249 1.00 94.75 293 SER A CA 1
ATOM 2197 C C . SER A 1 293 ? 8.911 -1.817 -19.621 1.00 94.75 293 SER A C 1
ATOM 2199 O O . SER A 1 293 ? 7.811 -1.808 -20.172 1.00 94.75 293 SER A O 1
ATOM 2201 N N . TYR A 1 294 ? 9.969 -1.187 -20.125 1.00 93.75 294 TYR A N 1
ATOM 2202 C CA . TYR A 1 294 ? 9.930 -0.450 -21.384 1.00 93.75 294 TYR A CA 1
ATOM 2203 C C . TYR A 1 294 ? 11.239 -0.639 -22.142 1.00 93.75 294 TYR A C 1
ATOM 2205 O O . TYR A 1 294 ? 12.310 -0.426 -21.576 1.00 93.75 294 TYR A O 1
ATOM 2213 N N . TRP A 1 295 ? 11.133 -1.054 -23.403 1.00 92.00 295 TRP A N 1
ATOM 2214 C CA . TRP A 1 295 ? 12.276 -1.436 -24.235 1.00 92.00 295 TRP A CA 1
ATOM 2215 C C . TRP A 1 295 ? 13.215 -0.280 -24.601 1.00 92.00 295 TRP A C 1
ATOM 2217 O O . TRP A 1 295 ? 14.401 -0.518 -24.732 1.00 92.00 295 TRP A O 1
ATOM 2227 N N . ASP A 1 296 ? 12.708 0.952 -24.733 1.00 92.25 296 ASP A N 1
ATOM 2228 C CA . ASP A 1 296 ? 13.478 2.134 -25.171 1.00 92.25 296 ASP A CA 1
ATOM 2229 C C . ASP A 1 296 ? 13.733 3.095 -23.993 1.00 92.25 296 ASP A C 1
ATOM 2231 O O . ASP A 1 296 ? 13.530 4.311 -24.098 1.00 92.25 296 ASP A O 1
ATOM 2235 N N . LEU A 1 297 ? 14.119 2.572 -22.820 1.00 94.75 297 LEU A N 1
ATOM 2236 C CA . LEU A 1 297 ? 14.391 3.402 -21.637 1.00 94.75 297 LEU A CA 1
ATOM 2237 C C . LEU A 1 297 ? 15.642 4.268 -21.816 1.00 94.75 297 LEU A C 1
ATOM 2239 O O . LEU A 1 297 ? 15.740 5.309 -21.156 1.00 94.75 297 LEU A O 1
ATOM 2243 N N . ASP A 1 298 ? 16.576 3.909 -22.700 1.00 92.62 298 ASP A N 1
ATOM 2244 C CA . ASP A 1 298 ? 17.677 4.780 -23.136 1.00 92.62 298 ASP A CA 1
ATOM 2245 C C . ASP A 1 298 ? 17.222 5.925 -24.066 1.00 92.62 298 ASP A C 1
ATOM 2247 O O . ASP A 1 298 ? 17.855 6.992 -24.105 1.00 92.62 298 ASP A O 1
ATOM 2251 N N . GLY A 1 299 ? 16.050 5.792 -24.689 1.00 92.25 299 GLY A N 1
ATOM 2252 C CA . GLY A 1 299 ? 15.443 6.781 -25.574 1.00 92.25 299 GLY A CA 1
ATOM 2253 C C . GLY A 1 299 ? 16.106 6.871 -26.946 1.00 92.25 299 GLY A C 1
ATOM 2254 O O . GLY A 1 299 ? 16.047 7.938 -27.574 1.00 92.25 299 GLY A O 1
ATOM 2255 N N . SER A 1 300 ? 16.764 5.802 -27.398 1.00 89.19 300 SER A N 1
ATOM 2256 C CA . SER A 1 300 ? 17.402 5.728 -28.714 1.00 89.19 300 SER A CA 1
ATOM 2257 C C . SER A 1 300 ? 16.407 5.848 -29.878 1.00 89.19 300 SER A C 1
ATOM 2259 O O . SER A 1 300 ? 16.792 6.310 -30.960 1.00 89.19 300 SER A O 1
ATOM 2261 N N . ASN A 1 301 ? 15.124 5.546 -29.652 1.00 83.81 301 ASN A N 1
ATOM 2262 C CA . ASN A 1 301 ? 14.053 5.583 -30.655 1.00 83.81 301 ASN A CA 1
ATOM 2263 C C . ASN A 1 301 ? 13.035 6.718 -30.439 1.00 83.81 301 ASN A C 1
ATOM 2265 O O . ASN A 1 301 ? 12.227 7.008 -31.327 1.00 83.81 301 ASN A O 1
ATOM 2269 N N . GLY A 1 302 ? 13.120 7.435 -29.318 1.00 78.38 302 GLY A N 1
ATOM 2270 C CA . GLY A 1 302 ? 12.321 8.628 -29.051 1.00 78.38 302 GLY A CA 1
ATOM 2271 C C . GLY A 1 302 ? 12.589 9.205 -27.660 1.00 78.38 302 GLY A C 1
ATOM 2272 O O . GLY A 1 302 ? 11.975 8.767 -26.691 1.00 78.38 302 GLY A O 1
ATOM 2273 N N . PRO A 1 303 ? 13.424 10.253 -27.510 1.00 70.00 303 PRO A N 1
ATOM 2274 C CA . PRO A 1 303 ? 13.929 10.644 -26.192 1.00 70.00 303 PRO A CA 1
ATOM 2275 C C . PRO A 1 303 ? 12.882 11.288 -25.272 1.00 70.00 303 PRO A C 1
ATOM 2277 O O . PRO A 1 303 ? 13.145 11.428 -24.081 1.00 70.00 303 PRO A O 1
ATOM 2280 N N . GLY A 1 304 ? 11.732 11.717 -25.807 1.00 85.44 304 GLY A N 1
ATOM 2281 C CA . GLY A 1 304 ? 10.715 12.463 -25.061 1.00 85.44 304 GLY A CA 1
ATOM 2282 C C . GLY A 1 304 ? 10.146 11.668 -23.886 1.00 85.44 304 GLY A C 1
ATOM 2283 O O . GLY A 1 304 ? 10.354 12.048 -22.737 1.00 85.44 304 GLY A O 1
ATOM 2284 N N . ALA A 1 305 ? 9.484 10.545 -24.172 1.00 93.62 305 ALA A N 1
ATOM 2285 C CA . ALA A 1 305 ? 8.900 9.686 -23.144 1.00 93.62 305 ALA A CA 1
ATOM 2286 C C . ALA A 1 305 ? 9.978 9.057 -22.248 1.00 93.62 305 ALA A C 1
ATOM 2288 O O . ALA A 1 305 ? 9.866 9.106 -21.027 1.00 93.62 305 ALA A O 1
ATOM 2289 N N . ALA A 1 306 ? 11.066 8.548 -22.840 1.00 95.06 306 ALA A N 1
ATOM 2290 C CA . ALA A 1 306 ? 12.152 7.912 -22.098 1.00 95.06 306 ALA A CA 1
ATOM 2291 C C . ALA A 1 306 ? 12.754 8.838 -21.027 1.00 95.06 306 ALA A C 1
ATOM 2293 O O . ALA A 1 306 ? 12.954 8.418 -19.892 1.00 95.06 306 ALA A O 1
ATOM 2294 N N . ALA A 1 307 ? 13.000 10.117 -21.343 1.00 95.38 307 ALA A N 1
ATOM 2295 C CA . ALA A 1 307 ? 13.518 11.069 -20.360 1.00 95.38 307 ALA A CA 1
ATOM 2296 C C . ALA A 1 307 ? 12.574 11.249 -19.161 1.00 95.38 307 ALA A C 1
ATOM 2298 O O . ALA A 1 307 ? 13.031 11.182 -18.022 1.00 95.38 307 ALA A O 1
ATOM 2299 N N . ILE A 1 308 ? 11.272 11.403 -19.417 1.00 97.56 308 ILE A N 1
ATOM 2300 C CA . ILE A 1 308 ? 10.254 11.560 -18.369 1.00 97.56 308 ILE A CA 1
ATOM 2301 C C . ILE A 1 308 ? 10.166 10.299 -17.504 1.00 97.56 308 ILE A C 1
ATOM 2303 O O . ILE A 1 308 ? 10.121 10.394 -16.278 1.00 97.56 308 ILE A O 1
ATOM 2307 N N . LEU A 1 309 ? 10.181 9.113 -18.118 1.00 97.81 309 LEU A N 1
ATOM 2308 C CA . LEU A 1 309 ? 10.107 7.837 -17.403 1.00 97.81 309 LEU A CA 1
ATOM 2309 C C . LEU A 1 309 ? 11.339 7.610 -16.519 1.00 97.81 309 LEU A C 1
ATOM 2311 O O . LEU A 1 309 ? 11.199 7.224 -15.361 1.00 97.81 309 LEU A O 1
ATOM 2315 N N . ARG A 1 310 ? 12.543 7.913 -17.014 1.00 97.56 310 ARG A N 1
ATOM 2316 C CA . ARG A 1 310 ? 13.774 7.827 -16.213 1.00 97.56 310 ARG A CA 1
ATOM 2317 C C . ARG A 1 310 ? 13.706 8.706 -14.962 1.00 97.56 310 ARG A C 1
ATOM 2319 O O . ARG A 1 310 ? 13.963 8.217 -13.860 1.00 97.56 310 ARG A O 1
ATOM 2326 N N . ASP A 1 311 ? 13.282 9.960 -15.124 1.00 96.81 311 ASP A N 1
ATOM 2327 C CA . ASP A 1 311 ? 13.108 10.893 -14.006 1.00 96.81 311 ASP A CA 1
ATOM 2328 C C . ASP A 1 311 ? 12.020 10.405 -13.035 1.00 96.81 311 ASP A C 1
ATOM 2330 O O . ASP A 1 311 ? 12.234 10.377 -11.823 1.00 96.81 311 ASP A O 1
ATOM 2334 N N . THR A 1 312 ? 10.883 9.944 -13.568 1.00 97.75 312 THR A N 1
ATOM 2335 C CA . THR A 1 312 ? 9.741 9.436 -12.789 1.00 97.75 312 THR A CA 1
ATOM 2336 C C . THR A 1 312 ? 10.120 8.238 -11.930 1.00 97.75 312 THR A C 1
ATOM 2338 O O . THR A 1 312 ? 9.731 8.172 -10.769 1.00 97.75 312 THR A O 1
ATOM 2341 N N . PHE A 1 313 ? 10.887 7.290 -12.470 1.00 97.88 313 PHE A N 1
ATOM 2342 C CA . PHE A 1 313 ? 11.269 6.057 -11.777 1.00 97.88 313 PHE A CA 1
ATOM 2343 C C . PHE A 1 313 ? 12.617 6.162 -11.051 1.00 97.88 313 PHE A C 1
ATOM 2345 O O . PHE A 1 313 ? 13.097 5.171 -10.502 1.00 97.88 313 PHE A O 1
ATOM 2352 N N . GLY A 1 314 ? 13.224 7.353 -11.005 1.00 96.88 314 GLY A N 1
ATOM 2353 C CA . GLY A 1 314 ? 14.452 7.600 -10.252 1.00 96.88 314 GLY A CA 1
ATOM 2354 C C . GLY A 1 314 ? 15.639 6.778 -10.752 1.00 96.88 314 GLY A C 1
ATOM 2355 O O . GLY A 1 314 ? 16.402 6.241 -9.943 1.00 96.88 314 GLY A O 1
ATOM 2356 N N . ILE A 1 315 ? 15.797 6.658 -12.070 1.00 97.56 315 ILE A N 1
ATOM 2357 C CA . ILE A 1 315 ? 16.907 5.938 -12.702 1.00 97.56 315 ILE A CA 1
ATOM 2358 C C . ILE A 1 315 ? 17.520 6.764 -13.837 1.00 97.56 315 ILE A C 1
ATOM 2360 O O . ILE A 1 315 ? 16.916 7.687 -14.368 1.00 97.56 315 ILE A O 1
ATOM 2364 N N . ALA A 1 316 ? 18.726 6.399 -14.254 1.00 96.44 316 ALA A N 1
ATOM 2365 C CA . ALA A 1 316 ? 19.221 6.640 -15.602 1.00 96.44 316 ALA A CA 1
ATOM 2366 C C . ALA A 1 316 ? 19.349 5.298 -16.337 1.00 96.44 316 ALA A C 1
ATOM 2368 O O . ALA A 1 316 ? 19.566 4.268 -15.702 1.00 96.44 316 ALA A O 1
ATOM 2369 N N . ALA A 1 317 ? 19.252 5.309 -17.664 1.00 92.94 317 ALA A N 1
ATOM 2370 C CA . ALA A 1 317 ? 19.511 4.150 -18.515 1.00 92.94 317 ALA A CA 1
ATOM 2371 C C . ALA A 1 317 ? 20.806 4.418 -19.283 1.00 92.94 317 ALA A C 1
ATOM 2373 O O . ALA A 1 317 ? 20.907 5.406 -20.013 1.00 92.94 317 ALA A O 1
ATOM 2374 N N . THR A 1 318 ? 21.841 3.622 -19.018 1.00 76.38 318 THR A N 1
ATOM 2375 C CA . THR A 1 318 ? 23.211 3.941 -19.461 1.00 76.38 318 THR A CA 1
ATOM 2376 C C . THR A 1 318 ? 23.643 3.191 -20.710 1.00 76.38 318 THR A C 1
ATOM 2378 O O . THR A 1 318 ? 24.598 3.613 -21.363 1.00 76.38 318 THR A O 1
ATOM 2381 N N . SER A 1 319 ? 22.994 2.067 -21.013 1.00 85.38 319 SER A N 1
ATOM 2382 C CA . SER A 1 319 ? 23.299 1.252 -22.187 1.00 85.38 319 SER A CA 1
ATOM 2383 C C . SER A 1 319 ? 22.221 0.203 -22.427 1.00 85.38 319 SER A C 1
ATOM 2385 O O . SER A 1 319 ? 21.929 -0.561 -21.501 1.00 85.38 319 SER A O 1
ATOM 2387 N N . SER A 1 320 ? 21.777 0.085 -23.670 1.00 89.06 320 SER A N 1
ATOM 2388 C CA . SER A 1 320 ? 20.917 -1.004 -24.126 1.00 89.06 320 SER A CA 1
ATOM 2389 C C . SER A 1 320 ? 21.696 -2.287 -24.368 1.00 89.06 320 SER A C 1
ATOM 2391 O O . SER A 1 320 ? 22.935 -2.292 -24.472 1.00 89.06 320 SER A O 1
ATOM 2393 N N . PHE A 1 321 ? 20.969 -3.391 -24.478 1.00 89.00 321 PHE A N 1
ATOM 2394 C CA . PHE A 1 321 ? 21.527 -4.668 -24.893 1.00 89.00 321 PHE A CA 1
ATOM 2395 C C . PHE A 1 321 ? 20.620 -5.392 -25.890 1.00 89.00 321 PHE A C 1
ATOM 2397 O O . PHE A 1 321 ? 19.405 -5.468 -25.753 1.00 89.00 321 PHE A O 1
ATOM 2404 N N . ASP A 1 322 ? 21.252 -5.982 -26.899 1.00 87.25 322 ASP A N 1
ATOM 2405 C CA . ASP A 1 322 ? 20.609 -6.671 -28.023 1.00 87.25 322 ASP A CA 1
ATOM 2406 C C . ASP A 1 322 ? 20.447 -8.181 -27.789 1.00 87.25 322 ASP A C 1
ATOM 2408 O O . ASP A 1 322 ? 20.029 -8.920 -28.680 1.00 87.25 322 ASP A O 1
ATOM 2412 N N . GLN A 1 323 ? 20.812 -8.652 -26.596 1.00 88.62 323 GLN A N 1
ATOM 2413 C CA . GLN A 1 323 ? 20.656 -10.030 -26.156 1.00 88.62 323 GLN A CA 1
ATOM 2414 C C . GLN A 1 323 ? 20.123 -10.047 -24.725 1.00 88.62 323 GLN A C 1
ATOM 2416 O O . GLN A 1 323 ? 20.755 -9.426 -23.861 1.00 88.62 323 GLN A O 1
ATOM 2421 N N . PRO A 1 324 ? 19.041 -10.795 -24.449 1.00 90.06 324 PRO A N 1
ATOM 2422 C CA . PRO A 1 324 ? 18.538 -10.975 -23.098 1.00 90.06 324 PRO A CA 1
ATOM 2423 C C . PRO A 1 324 ? 19.634 -11.400 -22.117 1.00 90.06 324 PRO A C 1
ATOM 2425 O O . PRO A 1 324 ? 20.488 -12.240 -22.426 1.00 90.06 324 PRO A O 1
ATOM 2428 N N . GLN A 1 325 ? 19.612 -10.840 -20.909 1.00 91.88 325 GLN A N 1
ATOM 2429 C CA . GLN A 1 325 ? 20.643 -11.075 -19.896 1.00 91.88 325 GLN A CA 1
ATOM 2430 C C . GLN A 1 325 ? 20.088 -11.786 -18.671 1.00 91.88 325 GLN A C 1
ATOM 2432 O O . GLN A 1 325 ? 18.929 -11.640 -18.325 1.00 91.88 325 GLN A O 1
ATOM 2437 N N . SER A 1 326 ? 20.927 -12.555 -17.976 1.00 92.62 326 SER A N 1
ATOM 2438 C CA . SER A 1 326 ? 20.507 -13.162 -16.711 1.00 92.62 326 SER A CA 1
ATOM 2439 C C . SER A 1 326 ? 20.389 -12.120 -15.605 1.00 92.62 326 SER A C 1
ATOM 2441 O O . SER A 1 326 ? 21.298 -11.313 -15.413 1.00 92.62 326 SER A O 1
ATOM 2443 N N . ILE A 1 327 ? 19.312 -12.197 -14.828 1.00 92.06 327 ILE A N 1
ATOM 2444 C CA . ILE A 1 327 ? 19.105 -11.362 -13.644 1.00 92.06 327 ILE A CA 1
ATOM 2445 C C . ILE A 1 327 ? 19.678 -12.101 -12.441 1.00 92.06 327 ILE A C 1
ATOM 2447 O O . ILE A 1 327 ? 19.360 -13.268 -12.219 1.00 92.06 327 ILE A O 1
ATOM 2451 N N . SER A 1 328 ? 20.522 -11.410 -11.681 1.00 90.88 328 SER A N 1
ATOM 2452 C CA . SER A 1 328 ? 21.130 -11.858 -10.430 1.00 90.88 328 SER A CA 1
ATOM 2453 C C . SER A 1 328 ? 20.649 -10.988 -9.269 1.00 90.88 328 SER A C 1
ATOM 2455 O O . SER A 1 328 ? 20.718 -9.759 -9.324 1.00 90.88 328 SER A O 1
ATOM 2457 N N . ARG A 1 329 ? 20.190 -11.614 -8.185 1.00 87.56 329 ARG A N 1
ATOM 2458 C CA . ARG A 1 329 ? 19.783 -10.925 -6.954 1.00 87.56 329 ARG A CA 1
ATOM 2459 C C . ARG A 1 329 ? 20.989 -10.265 -6.296 1.00 87.56 329 ARG A C 1
ATOM 2461 O O . ARG A 1 329 ? 22.024 -10.894 -6.096 1.00 87.56 329 ARG A O 1
ATOM 2468 N N . TRP A 1 330 ? 20.829 -8.997 -5.940 1.00 88.31 330 TRP A N 1
ATOM 2469 C CA . TRP A 1 330 ? 21.854 -8.193 -5.274 1.00 88.31 330 TRP A CA 1
ATOM 2470 C C . TRP A 1 330 ? 21.561 -7.956 -3.799 1.00 88.31 330 TRP A C 1
ATOM 2472 O O . TRP A 1 330 ? 22.493 -7.733 -3.028 1.00 88.31 330 TRP A O 1
ATOM 2482 N N . ARG A 1 331 ? 20.284 -7.981 -3.404 1.00 79.06 331 ARG A N 1
ATOM 2483 C CA . ARG A 1 331 ? 19.861 -7.753 -2.020 1.00 79.06 331 ARG A CA 1
ATOM 2484 C C . ARG A 1 331 ? 18.886 -8.822 -1.558 1.00 79.06 331 ARG A C 1
ATOM 2486 O O . ARG A 1 331 ? 17.904 -9.124 -2.241 1.00 79.06 331 ARG A O 1
ATOM 2493 N N . ASP A 1 332 ? 19.134 -9.344 -0.361 1.00 65.00 332 ASP A N 1
ATOM 2494 C CA . ASP A 1 332 ? 18.233 -10.302 0.272 1.00 65.00 332 ASP A CA 1
ATOM 2495 C C . ASP A 1 332 ? 17.030 -9.639 0.955 1.00 65.00 332 ASP A C 1
ATOM 2497 O O . ASP A 1 332 ? 15.997 -10.277 1.122 1.00 65.00 332 ASP A O 1
ATOM 2501 N N . GLU A 1 333 ? 17.128 -8.341 1.229 1.00 52.16 333 GLU A N 1
ATOM 2502 C CA . GLU A 1 333 ? 16.201 -7.549 2.049 1.00 52.16 333 GLU A CA 1
ATOM 2503 C C . GLU A 1 333 ? 14.896 -7.140 1.344 1.00 52.16 333 GLU A C 1
ATOM 2505 O O . GLU A 1 333 ? 14.069 -6.444 1.925 1.00 52.16 333 GLU A O 1
ATOM 2510 N N . SER A 1 334 ? 14.674 -7.542 0.090 1.00 52.00 334 SER A N 1
ATOM 2511 C CA . SER A 1 334 ? 13.448 -7.159 -0.613 1.00 52.00 334 SER A CA 1
ATOM 2512 C C . SER A 1 334 ? 12.308 -8.140 -0.370 1.00 52.00 334 SER A C 1
ATOM 2514 O O . SER A 1 334 ? 12.414 -9.331 -0.664 1.00 52.00 334 SER A O 1
ATOM 2516 N N . ARG A 1 335 ? 11.158 -7.600 0.053 1.00 54.62 335 ARG A N 1
ATOM 2517 C CA . ARG A 1 335 ? 9.839 -8.269 0.089 1.00 54.62 335 ARG A CA 1
ATOM 2518 C C . ARG A 1 335 ? 9.390 -8.819 -1.282 1.00 54.62 335 ARG A C 1
ATOM 2520 O O . ARG A 1 335 ? 8.344 -9.445 -1.378 1.00 54.62 335 ARG A O 1
ATOM 2527 N N . LEU A 1 336 ? 10.191 -8.616 -2.331 1.00 64.31 336 LEU A N 1
ATOM 2528 C CA . LEU A 1 336 ? 10.025 -9.188 -3.662 1.00 64.31 336 LEU A CA 1
ATOM 2529 C C . LEU A 1 336 ? 10.408 -10.683 -3.740 1.00 64.31 336 LEU A C 1
ATOM 2531 O O . LEU A 1 336 ? 10.145 -11.288 -4.768 1.00 64.31 336 LEU A O 1
ATOM 2535 N N . TYR A 1 337 ? 11.018 -11.291 -2.705 1.00 58.44 337 TYR A N 1
ATOM 2536 C CA . TYR A 1 337 ? 11.325 -12.738 -2.623 1.00 58.44 337 TYR A CA 1
ATOM 2537 C C . TYR A 1 337 ? 11.795 -13.349 -3.960 1.00 58.44 337 TYR A C 1
ATOM 2539 O O . TYR A 1 337 ? 11.092 -14.121 -4.623 1.00 58.44 337 TYR A O 1
ATOM 2547 N N . LEU A 1 338 ? 12.994 -12.944 -4.393 1.00 64.62 338 LEU A N 1
ATOM 2548 C CA . LEU A 1 338 ? 13.643 -13.504 -5.575 1.00 64.62 338 LEU A CA 1
ATOM 2549 C C . LEU A 1 338 ? 14.277 -14.858 -5.209 1.00 64.62 338 LEU A C 1
ATOM 2551 O O . LEU A 1 338 ? 15.466 -14.934 -4.885 1.00 64.62 338 LEU A O 1
ATOM 2555 N N . ASP A 1 339 ? 13.453 -15.904 -5.192 1.00 58.91 339 ASP A N 1
ATOM 2556 C CA . ASP A 1 339 ? 13.780 -17.196 -4.569 1.00 58.91 339 ASP A CA 1
ATOM 2557 C C . ASP A 1 339 ? 14.598 -18.135 -5.474 1.00 58.91 339 ASP A C 1
ATOM 2559 O O . ASP A 1 339 ? 15.250 -19.060 -4.986 1.00 58.91 339 ASP A O 1
ATOM 2563 N N . VAL A 1 340 ? 14.604 -17.893 -6.792 1.00 57.81 340 VAL A N 1
ATOM 2564 C CA . VAL A 1 340 ? 15.380 -18.666 -7.774 1.00 57.81 340 VAL A CA 1
ATOM 2565 C C . VAL A 1 340 ? 16.313 -17.718 -8.518 1.00 57.81 340 VAL A C 1
ATOM 2567 O O . VAL A 1 340 ? 15.864 -16.793 -9.182 1.00 57.81 340 VAL A O 1
ATOM 2570 N N . GLN A 1 341 ? 17.624 -17.909 -8.368 1.00 67.00 341 GLN A N 1
ATOM 2571 C CA . GLN A 1 341 ? 18.641 -17.022 -8.931 1.00 67.00 341 GLN A CA 1
ATOM 2572 C C . GLN A 1 341 ? 19.841 -17.821 -9.459 1.00 67.00 341 GLN A C 1
ATOM 2574 O O . GLN A 1 341 ? 20.281 -18.758 -8.786 1.00 67.00 341 GLN A O 1
ATOM 2579 N N . PRO A 1 342 ? 20.405 -17.450 -10.622 1.00 78.75 342 PRO A N 1
ATOM 2580 C CA . PRO A 1 342 ? 19.955 -16.370 -11.506 1.00 78.75 342 PRO A CA 1
ATOM 2581 C C . PRO A 1 342 ? 18.672 -16.728 -12.280 1.00 78.75 342 PRO A C 1
ATOM 2583 O O . PRO A 1 342 ? 18.445 -17.897 -12.594 1.00 78.75 342 PRO A O 1
ATOM 2586 N N . TYR A 1 343 ? 17.857 -15.726 -12.626 1.00 84.44 343 TYR A N 1
ATOM 2587 C CA . TYR A 1 343 ? 16.815 -15.903 -13.643 1.00 84.44 343 TYR A CA 1
ATOM 2588 C C . TYR A 1 343 ? 17.466 -15.821 -15.018 1.00 84.44 343 TYR A C 1
ATOM 2590 O O . TYR A 1 343 ? 18.038 -14.794 -15.382 1.00 84.44 343 TYR A O 1
ATOM 2598 N N . THR A 1 344 ? 17.418 -16.917 -15.767 1.00 87.81 344 THR A N 1
ATOM 2599 C CA . THR A 1 344 ? 18.030 -17.011 -17.094 1.00 87.81 344 THR A CA 1
ATOM 2600 C C . THR A 1 344 ? 16.969 -16.792 -18.177 1.00 87.81 344 THR A C 1
ATOM 2602 O O . THR A 1 344 ? 15.901 -17.404 -18.079 1.00 87.81 344 THR A O 1
ATOM 2605 N N . PRO A 1 345 ? 17.251 -15.966 -19.202 1.00 87.06 345 PRO A N 1
ATOM 2606 C CA . PRO A 1 345 ? 16.402 -15.847 -20.382 1.00 8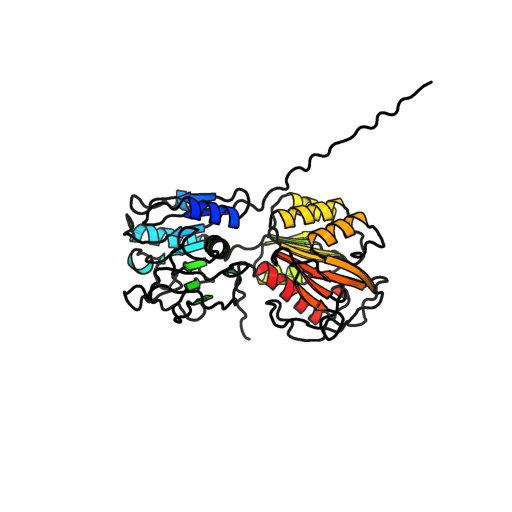7.06 345 PRO A CA 1
ATOM 2607 C C . PRO A 1 345 ? 16.185 -17.200 -21.060 1.00 87.06 345 PRO A C 1
ATOM 2609 O O . PRO A 1 345 ? 17.072 -18.059 -21.036 1.00 87.06 345 PRO A O 1
ATOM 2612 N N . ASP A 1 346 ? 15.027 -17.400 -21.682 1.00 83.19 346 ASP A N 1
ATOM 2613 C CA . ASP A 1 346 ? 14.713 -18.682 -22.330 1.00 83.19 346 ASP A CA 1
ATOM 2614 C C . ASP A 1 346 ? 15.265 -18.805 -23.760 1.00 83.19 346 ASP A C 1
ATOM 2616 O O . ASP A 1 346 ? 15.295 -19.902 -24.326 1.00 83.19 346 ASP A O 1
ATOM 2620 N N . GLY A 1 347 ? 15.758 -17.691 -24.311 1.00 73.62 347 GLY A N 1
ATOM 2621 C CA . GLY A 1 347 ? 16.346 -17.612 -25.642 1.00 73.62 347 GLY A CA 1
ATOM 2622 C C . GLY A 1 347 ? 15.328 -17.797 -26.767 1.00 73.62 347 GLY A C 1
ATOM 2623 O O . GLY A 1 347 ? 15.699 -18.297 -27.832 1.00 73.62 347 GLY A O 1
ATOM 2624 N N . THR A 1 348 ? 14.055 -17.468 -26.529 1.00 69.38 348 THR A N 1
ATOM 2625 C CA . THR A 1 348 ? 12.978 -17.605 -27.522 1.00 69.38 348 THR A CA 1
ATOM 2626 C C . THR A 1 348 ? 12.484 -16.274 -28.085 1.00 69.38 348 THR A C 1
ATOM 2628 O O . THR A 1 348 ? 12.047 -16.256 -29.239 1.00 69.38 348 THR A O 1
ATOM 2631 N N . SER A 1 349 ? 12.634 -15.176 -27.337 1.00 65.50 349 SER A N 1
ATOM 2632 C CA . SER A 1 349 ? 12.384 -13.806 -27.791 1.00 65.50 349 SER A CA 1
ATOM 2633 C C . SER A 1 349 ? 13.718 -13.077 -27.978 1.00 65.50 349 SER A C 1
ATOM 2635 O O . SER A 1 349 ? 14.596 -13.132 -27.120 1.00 65.50 349 SER A O 1
ATOM 2637 N N . PHE A 1 350 ? 13.916 -12.485 -29.157 1.00 63.38 350 PHE A N 1
ATOM 2638 C CA . PHE A 1 350 ? 15.083 -11.659 -29.465 1.00 63.38 350 PHE A CA 1
ATOM 2639 C C . PHE A 1 350 ? 14.601 -10.454 -30.251 1.00 63.38 350 PHE A C 1
ATOM 2641 O O . PHE A 1 350 ? 14.458 -10.501 -31.481 1.00 63.38 350 PHE A O 1
ATOM 2648 N N . LEU A 1 351 ? 14.334 -9.378 -29.529 1.00 67.62 351 LEU A N 1
ATOM 2649 C CA . LEU A 1 351 ? 14.171 -8.080 -30.152 1.00 67.62 351 LEU A CA 1
ATOM 2650 C C . LEU A 1 351 ? 15.557 -7.492 -30.435 1.00 67.62 351 LEU A C 1
ATOM 2652 O O . LEU A 1 351 ? 16.585 -7.995 -29.980 1.00 67.62 351 LEU A O 1
ATOM 2656 N N . VAL A 1 352 ? 15.610 -6.453 -31.266 1.00 76.44 352 VAL A N 1
ATOM 2657 C CA . VAL A 1 352 ? 16.874 -5.733 -31.512 1.00 76.44 352 VAL A CA 1
ATOM 2658 C C . VAL A 1 352 ? 17.328 -5.004 -30.243 1.00 76.44 352 VAL A C 1
ATOM 2660 O O . VAL A 1 352 ? 18.521 -4.791 -30.053 1.00 76.44 352 VAL A O 1
ATOM 2663 N N . ASP A 1 353 ? 16.376 -4.692 -29.371 1.00 86.31 353 ASP A N 1
ATOM 2664 C CA . ASP A 1 353 ? 16.570 -4.075 -28.073 1.00 86.31 353 ASP A CA 1
ATOM 2665 C C . ASP A 1 353 ? 15.805 -4.893 -27.029 1.00 86.31 353 ASP A C 1
ATOM 2667 O O . ASP A 1 353 ? 14.596 -5.075 -27.159 1.00 86.31 353 ASP A O 1
ATOM 2671 N N . ASN A 1 354 ? 16.522 -5.460 -26.059 1.00 86.44 354 ASN A N 1
ATOM 2672 C CA . ASN A 1 354 ? 15.956 -6.336 -25.024 1.00 86.44 354 ASN A CA 1
ATOM 2673 C C . ASN A 1 354 ? 16.017 -5.665 -23.641 1.00 86.44 354 ASN A C 1
ATOM 2675 O O . ASN A 1 354 ? 15.864 -6.321 -22.607 1.00 86.44 354 ASN A O 1
ATOM 2679 N N . GLY A 1 355 ? 16.240 -4.349 -23.628 1.00 91.69 355 GLY A N 1
ATOM 2680 C CA . GLY A 1 355 ? 16.232 -3.524 -22.436 1.00 91.69 355 GLY A CA 1
ATOM 2681 C C . GLY A 1 355 ? 17.569 -2.857 -22.148 1.00 91.69 355 GLY A C 1
ATOM 2682 O O . GLY A 1 355 ? 18.535 -2.906 -22.914 1.00 91.69 355 GLY A O 1
ATOM 2683 N N . ASP A 1 356 ? 17.615 -2.232 -20.978 1.00 95.00 356 ASP A N 1
ATOM 2684 C CA . ASP A 1 356 ? 18.623 -1.263 -20.600 1.00 95.00 356 ASP A CA 1
ATOM 2685 C C . ASP A 1 356 ? 19.232 -1.561 -19.239 1.00 95.00 356 ASP A C 1
ATOM 2687 O O . ASP A 1 356 ? 18.559 -1.898 -18.262 1.00 95.00 356 ASP A O 1
ATOM 2691 N N . ARG A 1 357 ? 20.542 -1.343 -19.130 1.00 95.88 357 ARG A N 1
ATOM 2692 C CA . ARG A 1 357 ? 21.192 -1.322 -17.822 1.00 95.88 357 ARG A CA 1
ATOM 2693 C C . ARG A 1 357 ? 20.838 -0.039 -17.081 1.00 95.88 357 ARG A C 1
ATOM 2695 O O . ARG A 1 357 ? 21.060 1.069 -17.585 1.00 95.88 357 ARG A O 1
ATOM 2702 N N . LEU A 1 358 ? 20.331 -0.202 -15.862 1.00 97.56 358 LEU A N 1
ATOM 2703 C CA . LEU A 1 358 ? 19.836 0.896 -15.047 1.00 97.56 358 LEU A CA 1
ATOM 2704 C C . LEU A 1 358 ? 20.904 1.397 -14.068 1.00 97.56 358 LEU A C 1
ATOM 2706 O O . LEU A 1 358 ? 21.674 0.635 -13.472 1.00 97.56 358 LEU A O 1
ATOM 2710 N N . SER A 1 359 ? 20.902 2.707 -13.855 1.00 96.69 359 SER A N 1
ATOM 2711 C CA . SER A 1 359 ? 21.694 3.409 -12.853 1.00 96.69 359 SER A CA 1
ATOM 2712 C C . SER A 1 359 ? 20.750 4.123 -11.880 1.00 96.69 359 SER A C 1
ATOM 2714 O O . SER A 1 359 ? 20.174 5.150 -12.237 1.00 96.69 359 SER A O 1
ATOM 2716 N N . PRO A 1 360 ? 20.522 3.574 -10.674 1.00 95.38 360 PRO A N 1
ATOM 2717 C CA . PRO A 1 360 ? 19.602 4.162 -9.704 1.00 95.38 360 PRO A CA 1
ATOM 2718 C C . PRO A 1 360 ? 20.046 5.552 -9.236 1.00 95.38 360 PRO A C 1
ATOM 2720 O O . PRO A 1 360 ? 21.214 5.759 -8.896 1.00 95.38 360 PRO A O 1
ATOM 2723 N N . ALA A 1 361 ? 19.104 6.492 -9.157 1.00 95.38 361 ALA A N 1
ATOM 2724 C CA . ALA A 1 361 ? 19.314 7.796 -8.537 1.00 95.38 361 ALA A CA 1
ATOM 2725 C C . ALA A 1 361 ? 19.463 7.673 -7.002 1.00 95.38 361 ALA A C 1
ATOM 2727 O O . ALA A 1 361 ? 19.093 6.652 -6.413 1.00 95.38 361 ALA A O 1
ATOM 2728 N N . PRO A 1 362 ? 19.983 8.704 -6.304 1.00 91.75 362 PRO A N 1
ATOM 2729 C CA . PRO A 1 362 ? 20.020 8.708 -4.843 1.00 91.75 362 PRO A CA 1
ATOM 2730 C C . PRO A 1 362 ? 18.632 8.463 -4.231 1.00 91.75 362 PRO A C 1
ATOM 2732 O O . PRO A 1 362 ? 17.666 9.123 -4.596 1.00 91.75 362 PRO A O 1
ATOM 2735 N N . GLY A 1 363 ? 18.544 7.520 -3.290 1.00 84.19 363 GLY A N 1
ATOM 2736 C CA . GLY A 1 363 ? 17.282 7.112 -2.657 1.00 84.19 363 GLY A CA 1
ATOM 2737 C C . GLY A 1 363 ? 16.548 5.973 -3.372 1.00 84.19 363 GLY A C 1
ATOM 2738 O O . GLY A 1 363 ? 15.661 5.370 -2.773 1.00 84.19 363 GLY A O 1
ATOM 2739 N N . ALA A 1 364 ? 16.941 5.624 -4.601 1.00 91.38 364 ALA A N 1
ATOM 2740 C CA . ALA A 1 364 ? 16.481 4.412 -5.267 1.00 91.38 364 ALA A CA 1
ATOM 2741 C C . ALA A 1 364 ? 17.319 3.192 -4.840 1.00 91.38 364 ALA A C 1
ATOM 2743 O O . ALA A 1 364 ? 18.509 3.288 -4.521 1.00 91.38 364 ALA A O 1
ATOM 2744 N N . VAL A 1 365 ? 16.685 2.023 -4.828 1.00 90.56 365 VAL A N 1
ATOM 2745 C CA . VAL A 1 365 ? 17.239 0.771 -4.315 1.00 90.56 365 VAL A CA 1
ATOM 2746 C C . VAL A 1 365 ? 17.332 -0.250 -5.453 1.00 90.56 365 VAL A C 1
ATOM 2748 O O . VAL A 1 365 ? 16.303 -0.770 -5.887 1.00 90.56 365 VAL A O 1
ATOM 2751 N N . PRO A 1 366 ? 18.542 -0.589 -5.937 1.00 92.62 366 PRO A N 1
ATOM 2752 C CA . PRO A 1 366 ? 18.710 -1.683 -6.886 1.00 92.62 366 PRO A CA 1
ATOM 2753 C C . PRO A 1 366 ? 18.595 -3.026 -6.159 1.00 92.62 366 PRO A C 1
ATOM 2755 O O . PRO A 1 366 ? 19.398 -3.331 -5.268 1.00 92.62 366 PRO A O 1
ATOM 2758 N N . LEU A 1 367 ? 17.601 -3.828 -6.538 1.00 89.69 367 LEU A N 1
ATOM 2759 C CA . LEU A 1 367 ? 17.339 -5.138 -5.935 1.00 89.69 367 LEU A CA 1
ATOM 2760 C C . LEU A 1 367 ? 18.072 -6.281 -6.623 1.00 89.69 367 LEU A C 1
ATOM 2762 O O . LEU A 1 367 ? 18.501 -7.244 -5.979 1.00 89.69 367 LEU A O 1
ATOM 2766 N N . ALA A 1 368 ? 18.194 -6.171 -7.937 1.00 92.31 368 ALA A N 1
ATOM 2767 C CA . ALA A 1 368 ? 18.821 -7.157 -8.789 1.00 92.31 368 ALA A CA 1
ATOM 2768 C C . ALA A 1 368 ? 19.528 -6.452 -9.941 1.00 92.31 368 ALA A C 1
ATOM 2770 O O . ALA A 1 368 ? 19.197 -5.313 -10.287 1.00 92.31 368 ALA A O 1
ATOM 2771 N N . GLY A 1 369 ? 20.481 -7.143 -10.547 1.00 94.38 369 GLY A N 1
ATOM 2772 C CA . GLY A 1 369 ? 21.194 -6.642 -11.706 1.00 94.38 369 GLY A CA 1
ATOM 2773 C C . GLY A 1 369 ? 21.738 -7.738 -12.591 1.00 94.38 369 GLY A C 1
ATOM 2774 O O . GLY A 1 369 ? 21.598 -8.926 -12.312 1.00 94.38 369 GLY A O 1
ATOM 2775 N N . PHE A 1 370 ? 22.366 -7.323 -13.678 1.00 94.50 370 PHE A N 1
ATOM 2776 C CA . PHE A 1 370 ? 22.846 -8.217 -14.730 1.00 94.50 370 PHE A CA 1
ATOM 2777 C C . PHE A 1 370 ? 24.218 -8.842 -14.431 1.00 94.50 370 PHE A C 1
ATOM 2779 O O . PHE A 1 370 ? 24.797 -9.552 -15.254 1.00 94.50 370 PHE A O 1
ATOM 2786 N N . THR A 1 371 ? 24.766 -8.575 -13.246 1.00 94.06 371 THR A N 1
ATOM 2787 C CA . THR A 1 371 ? 26.029 -9.127 -12.748 1.00 94.06 371 THR A CA 1
ATOM 2788 C C . THR A 1 371 ? 25.794 -9.893 -11.454 1.00 94.06 371 THR A C 1
ATOM 2790 O O . THR A 1 371 ? 24.915 -9.547 -10.676 1.00 94.06 371 THR A O 1
ATOM 2793 N N . ALA A 1 372 ? 26.624 -10.896 -11.162 1.00 91.06 372 ALA A N 1
ATOM 2794 C CA . ALA A 1 372 ? 26.462 -11.729 -9.963 1.00 91.06 372 ALA A CA 1
ATOM 2795 C C . ALA A 1 372 ? 26.562 -10.955 -8.631 1.00 91.06 372 ALA A C 1
ATOM 2797 O O . ALA A 1 372 ? 26.058 -11.414 -7.613 1.00 91.06 372 ALA A O 1
ATOM 2798 N N . LEU A 1 373 ? 27.234 -9.800 -8.628 1.00 91.38 373 LEU A N 1
ATOM 2799 C CA . LEU A 1 373 ? 27.369 -8.908 -7.477 1.00 91.38 373 LEU A CA 1
ATOM 2800 C C . LEU A 1 373 ? 26.969 -7.481 -7.869 1.00 91.38 373 LEU A C 1
ATOM 2802 O O . LEU A 1 373 ? 27.101 -7.148 -9.051 1.00 91.38 373 LEU A O 1
ATOM 2806 N N . PRO A 1 374 ? 26.556 -6.638 -6.899 1.00 93.00 374 PRO A N 1
ATOM 2807 C CA . PRO A 1 374 ? 26.248 -5.233 -7.136 1.00 93.00 374 PRO A CA 1
ATOM 2808 C C . PRO A 1 374 ? 27.343 -4.510 -7.917 1.00 93.00 374 PRO A C 1
ATOM 2810 O O . PRO A 1 374 ? 28.499 -4.468 -7.491 1.00 93.00 374 PRO A O 1
ATOM 2813 N N . SER A 1 375 ? 26.958 -3.922 -9.045 1.00 93.75 375 SER A N 1
ATOM 2814 C CA . SER A 1 375 ? 27.834 -3.134 -9.908 1.00 93.75 375 SER A CA 1
ATOM 2815 C C . SER A 1 375 ? 27.133 -1.841 -10.319 1.00 93.75 375 SER A C 1
ATOM 2817 O O . SER A 1 375 ? 25.908 -1.774 -10.430 1.00 93.75 375 SER A O 1
ATOM 2819 N N . ALA A 1 376 ? 27.910 -0.774 -10.484 1.00 91.88 376 ALA A N 1
ATOM 2820 C CA . ALA A 1 376 ? 27.364 0.507 -10.905 1.00 91.88 376 ALA A CA 1
ATOM 2821 C C . ALA A 1 376 ? 26.851 0.401 -12.343 1.00 91.88 376 ALA A C 1
ATOM 2823 O O . ALA A 1 376 ? 27.555 -0.122 -13.202 1.00 91.88 376 ALA A O 1
ATOM 2824 N N . ASN A 1 377 ? 25.673 0.972 -12.607 1.00 93.44 377 ASN A N 1
ATOM 2825 C CA . ASN A 1 377 ? 25.054 0.990 -13.935 1.00 93.44 377 ASN A CA 1
ATOM 2826 C C . ASN A 1 377 ? 24.718 -0.404 -14.495 1.00 93.44 377 ASN A C 1
ATOM 2828 O O . ASN A 1 377 ? 24.687 -0.571 -15.705 1.00 93.44 377 ASN A O 1
ATOM 2832 N N . ASP A 1 378 ? 24.507 -1.401 -13.634 1.00 95.69 378 ASP A N 1
ATOM 2833 C CA . ASP A 1 378 ? 24.178 -2.779 -14.026 1.00 95.69 378 ASP A CA 1
ATOM 2834 C C . ASP A 1 378 ? 22.856 -3.262 -13.409 1.00 95.69 378 ASP A C 1
ATOM 2836 O O . ASP A 1 378 ? 22.579 -4.464 -13.396 1.00 95.69 378 ASP A O 1
ATOM 2840 N N . ALA A 1 379 ? 22.054 -2.354 -12.843 1.00 95.62 379 ALA A N 1
ATOM 2841 C CA . ALA A 1 379 ? 20.808 -2.740 -12.198 1.00 95.62 379 ALA A CA 1
ATOM 2842 C C . ALA A 1 379 ? 19.778 -3.188 -13.246 1.00 95.62 379 ALA A C 1
ATOM 2844 O O . ALA A 1 379 ? 19.697 -2.627 -14.337 1.00 95.62 379 ALA A O 1
ATOM 2845 N N . ALA A 1 380 ? 19.005 -4.207 -12.883 1.00 95.19 380 ALA A N 1
ATOM 2846 C CA . ALA A 1 380 ? 17.958 -4.816 -13.696 1.00 95.19 380 ALA A CA 1
ATOM 2847 C C . ALA A 1 380 ? 16.575 -4.564 -13.091 1.00 95.19 380 ALA A C 1
ATOM 2849 O O . ALA A 1 380 ? 15.627 -4.364 -13.832 1.00 95.19 380 ALA A O 1
ATOM 2850 N N . ILE A 1 381 ? 16.473 -4.542 -11.756 1.00 94.81 381 ILE A N 1
ATOM 2851 C CA . ILE A 1 381 ? 15.245 -4.215 -11.020 1.00 94.81 381 ILE A CA 1
ATOM 2852 C C . ILE A 1 381 ? 15.580 -3.110 -10.026 1.00 94.81 381 ILE A C 1
ATOM 2854 O O . ILE A 1 381 ? 16.452 -3.293 -9.162 1.00 94.81 381 ILE A O 1
ATOM 2858 N N . VAL A 1 382 ? 14.887 -1.979 -10.130 1.00 94.44 382 VAL A N 1
ATOM 2859 C CA . VAL A 1 382 ? 15.064 -0.836 -9.229 1.00 94.44 382 VAL A CA 1
ATOM 2860 C C . VAL A 1 382 ? 13.738 -0.456 -8.592 1.00 94.44 382 VAL A C 1
ATOM 2862 O O . VAL A 1 382 ? 12.719 -0.334 -9.265 1.00 94.44 382 VAL A O 1
ATOM 2865 N N . ILE A 1 383 ? 13.784 -0.235 -7.281 1.00 92.31 383 ILE A N 1
ATOM 2866 C CA . ILE A 1 383 ? 12.694 0.328 -6.493 1.00 92.31 383 ILE A CA 1
ATOM 2867 C C . ILE A 1 383 ? 12.993 1.799 -6.216 1.00 92.31 383 ILE A C 1
ATOM 2869 O O . ILE A 1 383 ? 14.102 2.132 -5.802 1.00 92.31 383 ILE A O 1
ATOM 2873 N N . ALA A 1 384 ? 12.012 2.682 -6.394 1.00 90.31 384 ALA A N 1
ATOM 2874 C CA . ALA A 1 384 ? 12.176 4.119 -6.166 1.00 90.31 384 ALA A CA 1
ATOM 2875 C C . ALA A 1 384 ? 10.917 4.768 -5.566 1.00 90.31 384 ALA A C 1
ATOM 2877 O O . ALA A 1 384 ? 9.940 4.091 -5.248 1.00 90.31 384 ALA A O 1
ATOM 2878 N N . ASN A 1 385 ? 10.963 6.095 -5.387 1.00 84.25 385 ASN A N 1
ATOM 2879 C CA . ASN A 1 385 ? 9.847 6.929 -4.917 1.00 84.25 385 ASN A CA 1
ATOM 2880 C C . ASN A 1 385 ? 9.299 6.553 -3.540 1.00 84.25 385 ASN A C 1
ATOM 2882 O O . ASN A 1 385 ? 8.081 6.549 -3.336 1.00 84.25 385 ASN A O 1
ATOM 2886 N N . GLY A 1 386 ? 10.205 6.214 -2.616 1.00 78.31 386 GLY A N 1
ATOM 2887 C CA . GLY A 1 386 ? 9.819 5.565 -1.370 1.00 78.31 386 GLY A CA 1
ATOM 2888 C C . GLY A 1 386 ? 9.028 4.314 -1.721 1.00 78.31 386 GLY A C 1
ATOM 2889 O O . GLY A 1 386 ? 7.837 4.253 -1.450 1.00 78.31 386 GLY A O 1
ATOM 2890 N N . GLY A 1 387 ? 9.668 3.393 -2.444 1.00 82.50 387 GLY A N 1
ATOM 2891 C CA . GLY A 1 387 ? 9.162 2.092 -2.891 1.00 82.50 387 GLY A CA 1
ATOM 2892 C C . GLY A 1 387 ? 7.766 2.008 -3.492 1.00 82.50 387 GLY A C 1
ATOM 2893 O O . GLY A 1 387 ? 7.207 0.923 -3.563 1.00 82.50 387 GLY A O 1
ATOM 2894 N N . ARG A 1 388 ? 7.210 3.112 -3.985 1.00 86.56 388 ARG A N 1
ATOM 2895 C CA . ARG A 1 388 ? 5.948 3.105 -4.734 1.00 86.56 388 ARG A CA 1
ATOM 2896 C C . ARG A 1 388 ? 6.129 2.699 -6.190 1.00 86.56 388 ARG A C 1
ATOM 2898 O O . ARG A 1 388 ? 5.141 2.408 -6.855 1.00 86.56 388 ARG A O 1
ATOM 2905 N N . THR A 1 389 ? 7.361 2.674 -6.696 1.00 94.56 389 THR A N 1
ATOM 2906 C CA . THR A 1 389 ? 7.618 2.340 -8.097 1.00 94.56 389 THR A CA 1
ATOM 2907 C C . THR A 1 389 ? 8.659 1.247 -8.261 1.00 94.56 389 THR A C 1
ATOM 2909 O O . THR A 1 389 ? 9.688 1.273 -7.583 1.00 94.56 389 THR A O 1
ATOM 2912 N N . ILE A 1 390 ? 8.415 0.352 -9.215 1.00 95.50 390 ILE A N 1
ATOM 2913 C CA . ILE A 1 390 ? 9.355 -0.652 -9.715 1.00 95.50 390 ILE A CA 1
ATOM 2914 C C . ILE A 1 390 ? 9.626 -0.355 -11.188 1.00 95.50 390 ILE A C 1
ATOM 2916 O O . ILE A 1 390 ? 8.695 -0.121 -11.956 1.00 95.50 390 ILE A O 1
ATOM 2920 N N . VAL A 1 391 ? 10.894 -0.387 -11.587 1.00 97.50 391 VAL A N 1
ATOM 2921 C CA . VAL A 1 391 ? 11.298 -0.349 -12.995 1.00 97.50 391 VAL A CA 1
ATOM 2922 C C . VAL A 1 391 ? 12.215 -1.522 -13.318 1.00 97.50 391 VAL A C 1
ATOM 2924 O O . VAL A 1 391 ? 13.152 -1.820 -12.568 1.00 97.50 391 VAL A O 1
ATOM 2927 N N . ASN A 1 392 ? 11.931 -2.156 -14.451 1.00 96.38 392 ASN A N 1
ATOM 2928 C CA . ASN A 1 392 ? 12.662 -3.280 -15.008 1.00 96.38 392 ASN A CA 1
ATOM 2929 C C . ASN A 1 392 ? 13.462 -2.827 -16.226 1.00 96.38 392 ASN A C 1
ATOM 2931 O O . ASN A 1 392 ? 12.916 -2.257 -17.166 1.00 96.38 392 ASN A O 1
ATOM 2935 N N . GLY A 1 393 ? 14.759 -3.116 -16.210 1.00 95.69 393 GLY A N 1
ATOM 2936 C CA . GLY A 1 393 ? 15.678 -2.892 -17.326 1.00 95.69 393 GLY A CA 1
ATOM 2937 C C . GLY A 1 393 ? 15.687 -4.037 -18.339 1.00 95.69 393 GLY A C 1
ATOM 2938 O O . GLY A 1 393 ? 16.637 -4.169 -19.095 1.00 95.69 393 GLY A O 1
ATOM 2939 N N . PHE A 1 394 ? 14.694 -4.920 -18.300 1.00 93.62 394 PHE A N 1
ATOM 2940 C CA . PHE A 1 394 ? 14.555 -6.089 -19.166 1.00 93.62 394 PHE A CA 1
ATOM 2941 C C . PHE A 1 394 ? 13.099 -6.221 -19.614 1.00 93.62 394 PHE A C 1
ATOM 2943 O O . PHE A 1 394 ? 12.200 -5.630 -19.001 1.00 93.62 394 PHE A O 1
ATOM 2950 N N . LEU A 1 395 ? 12.871 -7.039 -20.639 1.00 91.38 395 LEU A N 1
ATOM 2951 C CA . LEU A 1 395 ? 11.536 -7.354 -21.141 1.00 91.38 395 LEU A CA 1
ATOM 2952 C C . LEU A 1 395 ? 11.029 -8.663 -20.540 1.00 91.38 395 LEU A C 1
ATOM 2954 O O . LEU A 1 395 ? 11.778 -9.631 -20.401 1.00 91.38 395 LEU A O 1
ATOM 2958 N N . PHE A 1 396 ? 9.754 -8.712 -20.157 1.00 88.88 396 PHE A N 1
ATOM 2959 C CA . PHE A 1 396 ? 9.185 -9.918 -19.548 1.00 88.88 396 PHE A CA 1
ATOM 2960 C C . PHE A 1 396 ? 9.123 -11.094 -20.533 1.00 88.88 396 PHE A C 1
ATOM 2962 O O . PHE A 1 396 ? 9.273 -12.240 -20.097 1.00 88.88 396 PHE A O 1
ATOM 2969 N N . ASP A 1 397 ? 8.940 -10.831 -21.831 1.00 86.75 397 ASP A N 1
ATOM 2970 C CA . ASP A 1 397 ? 8.901 -11.867 -22.874 1.00 86.75 397 ASP A CA 1
ATOM 2971 C C . ASP A 1 397 ? 10.261 -12.542 -23.152 1.00 86.75 397 ASP A C 1
ATOM 2973 O O . ASP A 1 397 ? 10.309 -13.605 -23.764 1.00 86.75 397 ASP A O 1
ATOM 2977 N N . ASP A 1 398 ? 11.367 -12.015 -22.616 1.00 88.31 398 ASP A N 1
ATOM 2978 C CA . ASP A 1 398 ? 12.688 -12.659 -22.701 1.00 88.31 398 ASP A CA 1
ATOM 2979 C C . ASP A 1 398 ? 12.816 -13.920 -21.827 1.00 88.31 398 ASP A C 1
ATOM 2981 O O . ASP A 1 398 ? 13.785 -14.689 -21.925 1.00 88.31 398 ASP A O 1
ATOM 2985 N N . TYR A 1 399 ? 11.870 -14.117 -20.907 1.00 88.12 399 TYR A N 1
ATOM 2986 C CA . TYR A 1 399 ? 11.937 -15.141 -19.877 1.00 88.12 399 TYR A CA 1
ATOM 2987 C C . TYR A 1 399 ? 10.834 -16.177 -20.037 1.00 88.12 399 TYR A C 1
ATOM 2989 O O . TYR A 1 399 ? 9.675 -15.871 -20.323 1.00 88.12 399 TYR A O 1
ATOM 2997 N N . ALA A 1 400 ? 11.191 -17.420 -19.702 1.00 86.75 400 ALA A N 1
ATOM 2998 C CA . ALA A 1 400 ? 10.270 -18.545 -19.739 1.00 86.75 400 ALA A CA 1
ATOM 2999 C C . ALA A 1 400 ? 8.965 -18.223 -18.990 1.00 86.75 400 ALA A C 1
ATOM 3001 O O . ALA A 1 400 ? 9.016 -17.601 -17.922 1.00 86.75 400 ALA A O 1
ATOM 3002 N N . PRO A 1 401 ? 7.805 -18.745 -19.441 1.00 84.56 401 PRO A N 1
ATOM 3003 C CA . PRO A 1 401 ? 6.504 -18.443 -18.851 1.00 84.56 401 PRO A CA 1
ATOM 3004 C C . PRO A 1 401 ? 6.417 -18.546 -17.322 1.00 84.56 401 PRO A C 1
ATOM 3006 O O . PRO A 1 401 ? 5.743 -17.741 -16.687 1.00 84.56 401 PRO A O 1
ATOM 3009 N N . VAL A 1 402 ? 7.124 -19.506 -16.721 1.00 81.44 402 VAL A N 1
ATOM 3010 C CA . VAL A 1 402 ? 7.175 -19.679 -15.261 1.00 81.44 402 VAL A CA 1
ATOM 3011 C C . VAL A 1 402 ? 7.961 -18.571 -14.554 1.00 81.44 402 VAL A C 1
ATOM 3013 O O . VAL A 1 402 ? 7.574 -18.145 -13.471 1.00 81.44 402 VAL A O 1
ATOM 3016 N N . VAL A 1 403 ? 9.043 -18.084 -15.163 1.00 84.44 403 VAL A N 1
ATOM 3017 C CA . VAL A 1 403 ? 9.900 -17.034 -14.599 1.00 84.44 403 VAL A CA 1
ATOM 3018 C C . VAL A 1 403 ? 9.194 -15.688 -14.676 1.00 84.44 403 VAL A C 1
ATOM 3020 O O . VAL A 1 403 ? 9.098 -15.009 -13.657 1.00 84.44 403 VAL A O 1
ATOM 3023 N N . ARG A 1 404 ? 8.628 -15.337 -15.839 1.00 84.19 404 ARG A N 1
ATOM 3024 C CA . ARG A 1 404 ? 7.841 -14.102 -15.981 1.00 84.19 404 ARG A CA 1
ATOM 3025 C C . ARG A 1 404 ? 6.648 -14.072 -15.024 1.00 84.19 404 ARG A C 1
ATOM 3027 O O . ARG A 1 404 ? 6.419 -13.054 -14.390 1.00 84.19 404 ARG A O 1
ATOM 3034 N N . ALA A 1 405 ? 5.951 -15.197 -14.830 1.00 81.25 405 ALA A N 1
ATOM 3035 C CA . ALA A 1 405 ? 4.838 -15.273 -13.886 1.00 81.25 405 ALA A CA 1
ATOM 3036 C C . ALA A 1 405 ? 5.291 -14.998 -12.445 1.00 81.25 405 ALA A C 1
ATOM 3038 O O . ALA A 1 405 ? 4.627 -14.249 -11.734 1.00 81.25 405 ALA A O 1
ATOM 3039 N N . VAL A 1 406 ? 6.435 -15.556 -12.033 1.00 81.12 406 VAL A N 1
ATOM 3040 C CA . VAL A 1 406 ? 7.015 -15.304 -10.706 1.00 81.12 406 VAL A CA 1
ATOM 3041 C C . VAL A 1 406 ? 7.423 -13.839 -10.566 1.00 81.12 406 VAL A C 1
ATOM 3043 O O . VAL A 1 406 ? 7.031 -13.213 -9.588 1.00 81.12 406 VAL A O 1
ATOM 3046 N N . LEU A 1 407 ? 8.161 -13.272 -11.525 1.00 86.06 407 LEU A N 1
ATOM 3047 C CA . LEU A 1 407 ? 8.602 -11.873 -11.465 1.00 86.06 407 LEU A CA 1
ATOM 3048 C C . LEU A 1 407 ? 7.410 -10.909 -11.412 1.00 86.06 407 LEU A C 1
ATOM 3050 O O . LEU A 1 407 ? 7.298 -10.147 -10.454 1.00 86.06 407 LEU A O 1
ATOM 3054 N N . SER A 1 408 ? 6.465 -11.014 -12.353 1.00 87.19 408 SER A N 1
ATOM 3055 C CA . SER A 1 408 ? 5.263 -10.171 -12.366 1.00 87.19 408 SER A CA 1
ATOM 3056 C C . SER A 1 408 ? 4.452 -10.324 -11.080 1.00 87.19 408 SER A C 1
ATOM 3058 O O . SER A 1 408 ? 4.016 -9.330 -10.508 1.00 87.19 408 SER A O 1
ATOM 3060 N N . GLN A 1 409 ? 4.285 -11.554 -10.577 1.00 81.12 409 GLN A N 1
ATOM 3061 C CA . GLN A 1 409 ? 3.595 -11.789 -9.312 1.00 81.12 409 GLN A CA 1
ATOM 3062 C C . GLN A 1 409 ? 4.309 -11.105 -8.148 1.00 81.12 409 GLN A C 1
ATOM 3064 O O . GLN A 1 409 ? 3.652 -10.453 -7.349 1.00 81.12 409 GLN A O 1
ATOM 3069 N N . ARG A 1 410 ? 5.630 -11.250 -8.032 1.00 82.31 410 ARG A N 1
ATOM 3070 C CA . ARG A 1 410 ? 6.406 -10.685 -6.922 1.00 82.31 410 ARG A CA 1
ATOM 3071 C C . ARG A 1 410 ? 6.439 -9.162 -6.949 1.00 82.31 410 ARG A C 1
ATOM 3073 O O . ARG A 1 410 ? 6.337 -8.542 -5.895 1.00 82.31 410 ARG A O 1
ATOM 3080 N N . GLU A 1 411 ? 6.562 -8.566 -8.128 1.00 88.75 411 GLU A N 1
ATOM 3081 C CA . GLU A 1 411 ? 6.530 -7.112 -8.299 1.00 88.75 411 GLU A CA 1
ATOM 3082 C C . GLU A 1 411 ? 5.140 -6.540 -8.030 1.00 88.75 411 GLU A C 1
ATOM 3084 O O . GLU A 1 411 ? 5.005 -5.569 -7.282 1.00 88.75 411 GLU A O 1
ATOM 3089 N N . TYR A 1 412 ? 4.104 -7.188 -8.573 1.00 86.19 412 TYR A N 1
ATOM 3090 C CA . TYR A 1 412 ? 2.720 -6.852 -8.265 1.00 86.19 412 TYR A CA 1
ATOM 3091 C C . TYR A 1 412 ? 2.474 -6.964 -6.774 1.00 86.19 412 TYR A C 1
ATOM 3093 O O . TYR A 1 412 ? 1.979 -6.028 -6.171 1.00 86.19 412 TYR A O 1
ATOM 3101 N N . ASP A 1 413 ? 2.857 -8.083 -6.167 1.00 76.94 413 ASP A N 1
ATOM 3102 C CA . ASP A 1 413 ? 2.701 -8.314 -4.744 1.00 76.94 413 ASP A CA 1
ATOM 3103 C C . ASP A 1 413 ? 3.426 -7.246 -3.958 1.00 76.94 413 ASP A C 1
ATOM 3105 O O . ASP A 1 413 ? 2.822 -6.669 -3.077 1.00 76.94 413 ASP A O 1
ATOM 3109 N N . TYR A 1 414 ? 4.662 -6.896 -4.287 1.00 79.81 414 TYR A N 1
ATOM 3110 C CA . TYR A 1 414 ? 5.369 -5.842 -3.573 1.00 79.81 414 TYR A CA 1
ATOM 3111 C C . TYR A 1 414 ? 4.568 -4.526 -3.522 1.00 79.81 414 TYR A C 1
ATOM 3113 O O . TYR A 1 414 ? 4.379 -3.975 -2.439 1.00 79.81 414 TYR A O 1
ATOM 3121 N N . LEU A 1 415 ? 4.015 -4.063 -4.651 1.00 81.19 415 LEU A N 1
ATOM 3122 C CA . LEU A 1 415 ? 3.248 -2.807 -4.705 1.00 81.19 415 LEU A CA 1
ATOM 3123 C C . LEU A 1 415 ? 1.782 -2.939 -4.262 1.00 81.19 415 LEU A C 1
ATOM 3125 O O . LEU A 1 415 ? 1.230 -2.032 -3.637 1.00 81.19 415 LEU A O 1
ATOM 3129 N N . ALA A 1 416 ? 1.127 -4.055 -4.544 1.00 71.31 416 ALA A N 1
ATOM 3130 C CA . ALA A 1 416 ? -0.250 -4.320 -4.138 1.00 71.31 416 ALA A CA 1
ATOM 3131 C C . ALA A 1 416 ? -0.346 -4.667 -2.653 1.00 71.31 416 ALA A C 1
ATOM 3133 O O . ALA A 1 416 ? -1.303 -4.296 -1.976 1.00 71.31 416 ALA A O 1
ATOM 3134 N N . THR A 1 417 ? 0.691 -5.318 -2.131 1.00 58.28 417 THR A N 1
ATOM 3135 C CA . THR A 1 417 ? 0.872 -5.563 -0.706 1.00 58.28 417 THR A CA 1
ATOM 3136 C C . THR A 1 417 ? 1.501 -4.415 0.024 1.00 58.28 417 THR A C 1
ATOM 3138 O O . THR A 1 417 ? 1.543 -4.537 1.228 1.00 58.28 417 THR A O 1
ATOM 3141 N N . LEU A 1 418 ? 1.904 -3.307 -0.606 1.00 54.72 418 LEU A N 1
ATOM 3142 C CA . LEU A 1 418 ? 2.099 -2.018 0.074 1.00 54.72 418 LEU A CA 1
ATOM 3143 C C . LEU A 1 418 ? 0.737 -1.556 0.646 1.00 54.72 418 LEU A C 1
ATOM 3145 O O . LEU A 1 418 ? 0.023 -0.757 0.050 1.00 54.72 418 LEU A O 1
ATOM 3149 N N . GLY A 1 419 ? 0.324 -2.166 1.753 1.00 40.59 419 GLY A N 1
ATOM 3150 C CA . GLY A 1 419 ? -0.971 -2.055 2.415 1.00 40.59 419 GLY A CA 1
ATOM 3151 C C . GLY A 1 419 ? -1.736 -3.381 2.571 1.00 40.59 419 GLY A C 1
ATOM 3152 O O . GLY A 1 419 ? -2.882 -3.312 2.996 1.00 40.59 419 GLY A O 1
ATOM 3153 N N . ARG A 1 420 ? -1.190 -4.575 2.241 1.00 42.59 420 ARG A N 1
ATOM 3154 C CA . ARG A 1 420 ? -1.915 -5.872 2.340 1.00 42.59 420 ARG A CA 1
ATOM 3155 C C . ARG A 1 420 ? -1.074 -7.083 2.772 1.00 42.59 420 ARG A C 1
ATOM 3157 O O . ARG A 1 420 ? 0.096 -7.173 2.431 1.00 42.59 420 ARG A O 1
ATOM 3164 N N . VAL A 1 421 ? -1.702 -8.087 3.398 1.00 37.28 421 VAL A N 1
ATOM 3165 C CA . VAL A 1 421 ? -1.153 -9.450 3.540 1.00 37.28 421 VAL A CA 1
ATOM 3166 C C . VAL A 1 421 ? -1.654 -10.313 2.397 1.00 37.28 421 VAL A C 1
ATOM 3168 O O . VAL A 1 421 ? -2.846 -10.355 2.100 1.00 37.28 421 VAL A O 1
ATOM 3171 N N . LEU A 1 422 ? -0.740 -11.075 1.806 1.00 37.62 422 LEU A N 1
ATOM 3172 C CA . LEU A 1 422 ? -1.091 -12.247 1.019 1.00 37.62 422 LEU A CA 1
ATOM 3173 C C . LEU A 1 422 ? -1.148 -13.449 1.943 1.00 37.62 422 LEU A C 1
ATOM 3175 O O . LEU A 1 422 ? -0.132 -13.837 2.520 1.00 37.62 422 LEU A O 1
ATOM 3179 N N . HIS A 1 423 ? -2.313 -14.083 2.024 1.00 35.03 423 HIS A N 1
ATOM 3180 C CA . HIS A 1 423 ? -2.391 -15.445 2.524 1.00 35.03 423 HIS A CA 1
ATOM 3181 C C . HIS A 1 423 ? -1.605 -16.347 1.565 1.00 35.03 423 HIS A C 1
ATOM 3183 O O . HIS A 1 423 ? -2.117 -16.784 0.534 1.00 35.03 423 HIS A O 1
ATOM 3189 N N . MET A 1 424 ? -0.340 -16.623 1.888 1.00 30.95 424 MET A N 1
ATOM 3190 C CA . MET A 1 424 ? 0.352 -17.766 1.311 1.00 30.95 424 MET A CA 1
ATOM 3191 C C . MET A 1 424 ? -0.267 -19.014 1.935 1.00 30.95 424 MET A C 1
ATOM 3193 O O . MET A 1 424 ? 0.144 -19.460 3.004 1.00 30.95 424 MET A O 1
ATOM 3197 N N . THR A 1 425 ? -1.291 -19.571 1.290 1.00 27.08 425 THR A N 1
ATOM 3198 C CA . THR A 1 425 ? -1.721 -20.933 1.601 1.00 27.08 425 THR A CA 1
ATOM 3199 C C . THR A 1 425 ? -0.581 -21.863 1.220 1.00 27.08 425 THR A C 1
ATOM 3201 O O . THR A 1 425 ? -0.299 -22.059 0.037 1.00 27.08 425 THR A O 1
ATOM 3204 N N . THR A 1 426 ? 0.101 -22.404 2.222 1.00 28.12 426 THR A N 1
ATOM 3205 C CA . THR A 1 426 ? 1.016 -23.524 2.049 1.00 28.12 426 THR A CA 1
ATOM 3206 C C . THR A 1 426 ? 0.193 -24.736 1.610 1.00 28.12 426 THR A C 1
ATOM 3208 O O . THR A 1 426 ? -0.576 -25.293 2.392 1.00 28.12 426 THR A O 1
ATOM 3211 N N . SER A 1 427 ? 0.297 -25.101 0.331 1.00 32.62 427 SER A N 1
ATOM 3212 C CA . SER A 1 427 ? -0.171 -26.395 -0.180 1.00 32.62 427 SER A CA 1
ATOM 3213 C C . SER A 1 427 ? 0.926 -27.440 -0.071 1.00 32.62 427 SER A C 1
ATOM 3215 O O . SER A 1 427 ? 2.042 -27.111 -0.541 1.00 32.62 427 SER A O 1
#

Sequence (427 aa):
MKCLLALLLIVVGATAAPAASPFHVLFAPAGGDDVTLRAEIAAELGADSIVDYFDARTGTPSMALLGEYDAVYTAAPFAYADPVLFGDRLAAIVDTGKHVMLGIYTHTQLSGLIVEDEYCPVPTYISAPDAGAGAWDGDQRHSVWDYVEGDLLSPVHQDLEPWAGTEIGAYEDGSTLLAIDFSQRVSYLNGRPVPVGVGQGNWPRLIANTLRFGEALRVAIYEPSLANSNFENRARFVNDVFTIFDDPTAMQQALESGDFDLAVVVEENVVLSVELADALASFVAAGGKAILSYWDLDGSNGPGAAAILRDTFGIAATSSFDQPQSISRWRDESRLYLDVQPYTPDGTSFLVDNGDRLSPAPGAVPLAGFTALPSANDAAIVIANGGRTIVNGFLFDDYAPVVRAVLSQREYDYLATLGRVLHMTTS

Secondary structure (DSSP, 8-state):
--------------PPPPPSPPPEEEE--SS---HHHHHHHHHHH-TT-EEEE--TTT----HHHHHT-SEEEE--SS--SSHHHHHHHHHHHHTTT-EEEEETTHHHH--SGGGSTTT-S--EEEESS----EEB-----SGGGTT--S--EES---EEEPPTTTEEEEBTTS-EEEEEETTTTEEEE-S-PPPTTSS-S-HHHHHHHHHTTTPPPEEEEE-TT-TT-HHHHHHHHTT-EEEEESSHHHHHHHHHHT--SEEEEEESSSPPPHHHHHHHHHHHHTT-EEEEEETTTT-SS-HHHHHHHHHHTTEEEEEE-SS---BEE--S--TT---S-SBPP-S----S---EEEEEPTT-EEEEESSSS--TT-EEEEEETTTTEEEESS-GGGS-HHHHHHHHHHHHHHHHSTT--------

pLDDT: mean 81.34, std 17.62, range [27.08, 98.62]

Radius of gyration: 23.93 Å; chains: 1; bounding box: 54×69×82 Å